Protein AF-A0A813GLJ1-F1 (afdb_monomer_lite)

Sequence (736 aa):
MPKAVEQLNGTKVGDGELIEECTVQCELFGADDLGNNRPVRRVIFLDELTMSKRPDLKPDNEDKEVFLSCLPIKDFTEGQIKVWLDGFGRVDEVCLLRDHYSGQLNGKGYVQFASHREAAVCIQAQASAADAEEGDVIAWWSESERAARSAYGLNLHSSLAGPNGRVVAPALEGSRVREVWMLSKSWVPKDAGTPALQGKQVHFVAQCTDQEYEELRGTMSVALQTFHERAAGGGKPEEGHGGSSSSTSRAGGGEPAKKTPAWGAPPKAGASSWSLGPSGPPPAAGGTAASPFGAPWGAVPSGDARPPWAMPGFGPGPPGPPPPWGWPRGPLPPNYNPNLPPPGLPPPPPPPPPANGHATAPASQAAALPSGAKRPRERDRERARRGQEDDVEKDREMAKQVTQDPAAQDLIVKGEQLVRSGKAASEKGNLQKAYEKFYQGLQVLLSVISKLGDGPAVSALKARIHSYMDETERLKRELDRIKAEAEAPAQGAQDAADEGDSSLDSRIKQGERLVLAGQKIERGGDLAKANDKYCDGLKILIEVMQSPELAGDDAYATKMRSKISGYLEQAEVLKEKLEKERSKNGVFAGDEDSQQADGGLSRRRRRREPSIHEAPTLRSPPRSPPPGPLAAPNLGLSRGPRGRGKGGERSRDSRSRGMDDRSGDYRRGRRDSWADGNGRRRVPSHERSRSRSGAWPQERERSDLPMGEVACRPKTSARAPVLRPKSAAKPIGSRS

Organism: Polarella glacialis (NCBI:txid89957)

Structure (mmCIF, N/CA/C/O backbone):
data_AF-A0A813GLJ1-F1
#
_entry.id   AF-A0A813GLJ1-F1
#
loop_
_atom_site.group_PDB
_atom_site.id
_atom_site.type_symbol
_atom_site.label_atom_id
_atom_site.label_alt_id
_atom_site.label_comp_id
_atom_site.label_asym_id
_atom_site.label_entity_id
_atom_site.label_seq_id
_atom_site.pdbx_PDB_ins_code
_atom_site.Cartn_x
_atom_site.Cartn_y
_atom_site.Cartn_z
_atom_site.occupancy
_atom_site.B_iso_or_equiv
_atom_site.auth_seq_id
_atom_site.auth_comp_id
_atom_site.auth_asym_id
_atom_site.auth_atom_id
_atom_site.pdbx_PDB_model_num
ATOM 1 N N . MET A 1 1 ? -28.268 -18.513 17.843 1.00 66.69 1 MET A N 1
ATOM 2 C CA . MET A 1 1 ? -27.036 -18.564 17.033 1.00 66.69 1 MET A CA 1
ATOM 3 C C . MET A 1 1 ? -25.888 -19.317 17.722 1.00 66.69 1 MET A C 1
ATOM 5 O O . MET A 1 1 ? -25.414 -20.256 17.100 1.00 66.69 1 MET A O 1
ATOM 9 N N . PRO A 1 2 ? -25.502 -19.061 18.994 1.00 72.50 2 PRO A N 1
ATOM 10 C CA . PRO A 1 2 ? -24.404 -19.799 19.652 1.00 72.50 2 PRO A CA 1
ATOM 11 C C . PRO A 1 2 ? -24.627 -21.317 19.699 1.00 72.50 2 PRO A C 1
ATOM 13 O O . PRO A 1 2 ? -23.741 -22.087 19.357 1.00 72.50 2 PRO A O 1
ATOM 16 N N . LYS A 1 3 ? -25.864 -21.738 19.999 1.00 85.44 3 LYS A N 1
ATOM 17 C CA . LYS A 1 3 ? -26.267 -23.153 19.991 1.00 85.44 3 LYS A CA 1
ATOM 18 C C . LYS A 1 3 ? -26.120 -23.831 18.625 1.00 85.44 3 LYS A C 1
ATOM 20 O O . LYS A 1 3 ? -25.886 -25.025 18.584 1.00 85.44 3 LYS A O 1
ATOM 25 N N . ALA A 1 4 ? -26.276 -23.091 17.525 1.00 84.44 4 ALA A N 1
ATOM 26 C CA . ALA A 1 4 ? -26.131 -23.659 16.185 1.00 84.44 4 ALA A CA 1
ATOM 27 C C . ALA A 1 4 ? -24.652 -23.896 15.854 1.00 84.44 4 ALA A C 1
ATOM 29 O O . ALA A 1 4 ? -24.311 -24.934 15.307 1.00 84.44 4 ALA A O 1
ATOM 30 N N . VAL A 1 5 ? -23.770 -22.975 16.257 1.00 86.25 5 VAL A N 1
ATOM 31 C CA . VAL A 1 5 ? -22.320 -23.168 16.134 1.00 86.25 5 VAL A CA 1
ATOM 32 C C . VAL A 1 5 ? -21.853 -24.326 17.000 1.00 86.25 5 VAL A C 1
ATOM 34 O O . VAL A 1 5 ? -21.127 -25.174 16.514 1.00 86.25 5 VAL A O 1
ATOM 37 N N . GLU A 1 6 ? -22.320 -24.424 18.240 1.00 87.81 6 GLU A N 1
ATOM 38 C CA . GLU A 1 6 ? -21.974 -25.539 19.129 1.00 87.81 6 GLU A CA 1
ATOM 39 C C . GLU A 1 6 ? -22.491 -26.894 18.610 1.00 87.81 6 GLU A C 1
ATOM 41 O O . GLU A 1 6 ? -21.843 -27.915 18.804 1.00 87.81 6 GLU A O 1
ATOM 46 N N . GLN A 1 7 ? -23.632 -26.905 17.911 1.00 92.00 7 GLN A N 1
ATOM 47 C CA . GLN A 1 7 ? -24.185 -28.114 17.294 1.00 92.00 7 GLN A CA 1
ATOM 48 C C . GLN A 1 7 ? -23.495 -28.516 15.991 1.00 92.00 7 GLN A C 1
ATOM 50 O O . GLN A 1 7 ? -23.481 -29.700 15.679 1.00 92.00 7 GLN A O 1
ATOM 55 N N . LEU A 1 8 ? -22.975 -27.562 15.217 1.00 91.62 8 LEU A N 1
ATOM 56 C CA . LEU A 1 8 ? -22.353 -27.829 13.917 1.00 91.62 8 LEU A CA 1
ATOM 57 C C . LEU A 1 8 ? -20.831 -27.979 14.018 1.00 91.62 8 LEU A C 1
ATOM 59 O O . LEU A 1 8 ? -20.236 -28.752 13.272 1.00 91.62 8 LEU A O 1
ATOM 63 N N . ASN A 1 9 ? -20.187 -27.282 14.951 1.00 89.94 9 ASN A N 1
ATOM 64 C CA . ASN A 1 9 ? -18.745 -27.348 15.135 1.00 89.94 9 ASN A CA 1
ATOM 65 C C . ASN A 1 9 ? -18.336 -28.741 15.639 1.00 89.94 9 ASN A C 1
ATOM 67 O O . ASN A 1 9 ? -18.820 -29.210 16.666 1.00 89.94 9 ASN A O 1
ATOM 71 N N . GLY A 1 10 ? -17.441 -29.406 14.916 1.00 87.19 10 GLY A N 1
ATOM 72 C CA . GLY A 1 10 ? -17.014 -30.772 15.206 1.00 87.19 10 GLY A CA 1
ATOM 73 C C . GLY A 1 10 ? -17.940 -31.862 14.658 1.00 87.19 10 GLY A C 1
ATOM 74 O O . GLY A 1 10 ? -17.658 -33.041 14.873 1.00 87.19 10 GLY A O 1
ATOM 75 N N . THR A 1 11 ? -19.022 -31.523 13.946 1.00 94.81 11 THR A N 1
ATOM 76 C CA . THR A 1 11 ? -19.847 -32.555 13.298 1.00 94.81 11 THR A CA 1
ATOM 77 C C . THR A 1 11 ? -19.157 -33.108 12.060 1.00 94.81 11 THR A C 1
ATOM 79 O O . THR A 1 11 ? -18.633 -32.361 11.234 1.00 94.81 11 THR A O 1
ATOM 82 N N . LYS A 1 12 ? -19.141 -34.438 11.939 1.00 92.19 12 LYS A N 1
ATOM 83 C CA . LYS A 1 12 ? -18.680 -35.116 10.730 1.00 92.19 12 LYS A CA 1
ATOM 84 C C . LYS A 1 12 ? -19.772 -35.064 9.668 1.00 92.19 12 LYS A C 1
ATOM 86 O O . LYS A 1 12 ? -20.918 -35.415 9.943 1.00 92.19 12 LYS A O 1
ATOM 91 N N . VAL A 1 13 ? -19.403 -34.643 8.470 1.00 91.19 13 VAL A N 1
ATOM 92 C CA . VAL A 1 13 ? -20.250 -34.633 7.280 1.00 91.19 13 VAL A CA 1
ATOM 93 C C . VAL A 1 13 ? -19.536 -35.390 6.165 1.00 91.19 13 VAL A C 1
ATOM 95 O O . VAL A 1 13 ? -18.337 -35.226 5.961 1.00 91.19 13 VAL A O 1
ATOM 98 N N . GLY A 1 14 ? -20.276 -36.248 5.476 1.00 86.94 14 GLY A N 1
ATOM 99 C CA . GLY A 1 14 ? -19.754 -37.199 4.496 1.00 86.94 14 GLY A CA 1
ATOM 100 C C . GLY A 1 14 ? -20.487 -38.527 4.650 1.00 86.94 14 GLY A C 1
ATOM 101 O O . GLY A 1 14 ? -20.838 -38.911 5.764 1.00 86.94 14 GLY A O 1
ATOM 102 N N . ASP A 1 15 ? -20.781 -39.191 3.537 1.00 87.44 15 ASP A N 1
ATOM 103 C CA . ASP A 1 15 ? -21.431 -40.506 3.532 1.00 87.44 15 ASP A CA 1
ATOM 104 C C . ASP A 1 15 ? -20.421 -41.659 3.636 1.00 87.44 15 ASP A C 1
ATOM 106 O O . ASP A 1 15 ? -20.819 -42.809 3.805 1.00 87.44 15 ASP A O 1
ATOM 110 N N . GLY A 1 16 ? -19.119 -41.354 3.559 1.00 75.31 16 GLY A N 1
ATOM 111 C CA . GLY A 1 16 ? -18.035 -42.331 3.631 1.00 75.31 16 GLY A CA 1
ATOM 112 C C . GLY A 1 16 ? -17.899 -43.212 2.384 1.00 75.31 16 GLY A C 1
ATOM 113 O O . GLY A 1 16 ? -16.954 -43.995 2.316 1.00 75.31 16 GLY A O 1
ATOM 114 N N . GLU A 1 17 ? -18.794 -43.076 1.398 1.00 80.62 17 GLU A N 1
ATOM 115 C CA . GLU A 1 17 ? -18.813 -43.886 0.173 1.00 80.62 17 GLU A CA 1
ATOM 116 C C . GLU A 1 17 ? -18.500 -43.069 -1.089 1.00 80.62 17 GLU A C 1
ATOM 118 O O . GLU A 1 17 ? -17.803 -43.565 -1.975 1.00 80.62 17 GLU A O 1
ATOM 123 N N . LEU A 1 18 ? -18.969 -41.820 -1.180 1.00 73.44 18 LEU A N 1
ATOM 124 C CA . LEU A 1 18 ? -18.740 -40.928 -2.325 1.00 73.44 18 LEU A CA 1
ATOM 125 C C . LEU A 1 18 ? -18.013 -39.638 -1.946 1.00 73.44 18 LEU A C 1
ATOM 127 O O . LEU A 1 18 ? -17.344 -39.046 -2.795 1.00 73.44 18 LEU A O 1
ATOM 131 N N . ILE A 1 19 ? -18.137 -39.198 -0.694 1.00 72.44 19 ILE A N 1
ATOM 132 C CA . ILE A 1 19 ? -17.509 -37.975 -0.192 1.00 72.44 19 ILE A CA 1
ATOM 133 C C . ILE A 1 19 ? -16.760 -38.318 1.097 1.00 72.44 19 ILE A C 1
ATOM 135 O O . ILE A 1 19 ? -17.349 -38.853 2.038 1.00 72.44 19 ILE A O 1
ATOM 139 N N . GLU A 1 20 ? -15.458 -38.017 1.132 1.00 76.50 20 GLU A N 1
ATOM 140 C CA . GLU A 1 20 ? -14.610 -38.229 2.310 1.00 76.50 20 GLU A CA 1
ATOM 141 C C . GLU A 1 20 ? -15.220 -37.564 3.556 1.00 76.50 20 GLU A C 1
ATOM 143 O O . GLU A 1 20 ? -15.748 -36.450 3.487 1.00 76.50 20 GLU A O 1
ATOM 148 N N . GLU A 1 21 ? -15.151 -38.252 4.704 1.00 87.38 21 GLU A N 1
ATOM 149 C CA . GLU A 1 21 ? -15.623 -37.707 5.980 1.00 87.38 21 GLU A CA 1
ATOM 150 C C . GLU A 1 21 ? -14.840 -36.432 6.330 1.00 87.38 21 GLU A C 1
ATOM 152 O O . GLU A 1 21 ? -13.673 -36.480 6.722 1.00 87.38 21 GLU A O 1
ATOM 157 N N . CYS A 1 22 ? -15.506 -35.284 6.255 1.00 83.06 22 CYS A N 1
ATOM 158 C CA . CYS A 1 22 ? -14.976 -33.997 6.681 1.00 83.06 22 CYS A CA 1
ATOM 159 C C . CYS A 1 22 ? -15.551 -33.623 8.052 1.00 83.06 22 CYS A C 1
ATOM 161 O O . CYS A 1 22 ? -16.710 -33.896 8.347 1.00 83.06 22 CYS A O 1
ATOM 163 N N . THR A 1 23 ? -14.769 -32.957 8.903 1.00 85.94 23 THR A N 1
ATOM 164 C CA . THR A 1 23 ? -15.281 -32.383 10.160 1.00 85.94 23 THR A CA 1
ATOM 165 C C . THR A 1 23 ? -15.567 -30.901 9.945 1.00 85.94 23 THR A C 1
ATOM 167 O O . THR A 1 23 ? -14.672 -30.156 9.553 1.00 85.94 23 THR A O 1
ATOM 170 N N . VAL A 1 24 ? -16.804 -30.464 10.179 1.00 87.38 24 VAL A N 1
ATOM 171 C CA . VAL A 1 24 ? -17.194 -29.060 10.017 1.00 87.38 24 VAL A CA 1
ATOM 172 C C . VAL A 1 24 ? -16.634 -28.251 11.178 1.00 87.38 24 VAL A C 1
ATOM 174 O O . VAL A 1 24 ? -16.923 -28.549 12.335 1.00 87.38 24 VAL A O 1
ATOM 177 N N . GLN A 1 25 ? -15.863 -27.206 10.880 1.00 73.12 25 GLN A N 1
ATOM 178 C CA . GLN A 1 25 ? -15.471 -26.211 11.871 1.00 73.12 25 GLN A CA 1
ATOM 179 C C . GLN A 1 25 ? -16.353 -24.971 11.700 1.00 73.12 25 GLN A C 1
ATOM 181 O O . GLN A 1 25 ? -16.362 -24.348 10.639 1.00 73.12 25 GLN A O 1
ATOM 186 N N . CYS A 1 26 ? -17.138 -24.634 12.722 1.00 75.81 26 CYS A N 1
ATOM 187 C CA . CYS A 1 26 ? -17.995 -23.453 12.720 1.00 75.81 26 CYS A CA 1
ATOM 188 C C . CYS A 1 26 ? -17.490 -22.450 13.751 1.00 75.81 26 CYS A C 1
ATOM 190 O O . CYS A 1 26 ? -17.366 -22.768 14.932 1.00 75.81 26 CYS A O 1
ATOM 192 N N . GLU A 1 27 ? -17.276 -21.216 13.309 1.00 65.50 27 GLU A N 1
ATOM 193 C CA . GLU A 1 27 ? -17.010 -20.074 14.174 1.00 65.50 27 GLU A CA 1
ATOM 194 C C . GLU A 1 27 ? -18.092 -19.021 13.932 1.00 65.50 27 GLU A C 1
ATOM 196 O O . GLU A 1 27 ? -18.506 -18.772 12.799 1.00 65.50 27 GLU A O 1
ATOM 201 N N . LEU A 1 28 ? -18.609 -18.434 15.012 1.00 65.44 28 LEU A N 1
ATOM 202 C CA . LEU A 1 28 ? -19.648 -17.415 14.923 1.00 65.44 28 LEU A CA 1
ATOM 203 C C . LEU A 1 28 ? -19.013 -16.083 14.494 1.00 65.44 28 LEU A C 1
ATOM 205 O O . LEU A 1 28 ? -18.595 -15.300 15.342 1.00 65.44 28 LEU A O 1
ATOM 209 N N . PHE A 1 29 ? -18.944 -15.821 13.191 1.00 61.59 29 PHE A N 1
ATOM 210 C CA . PHE A 1 29 ? -18.574 -14.503 12.670 1.00 61.59 29 PHE A CA 1
ATOM 211 C C . PHE A 1 29 ? -19.809 -13.584 12.629 1.00 61.59 29 PHE A C 1
ATOM 213 O O . PHE A 1 29 ? -20.842 -13.949 12.071 1.00 61.59 29 PHE A O 1
ATOM 220 N N . GLY A 1 30 ? -19.719 -12.400 13.243 1.00 53.84 30 GLY A N 1
ATOM 221 C CA . GLY A 1 30 ? -20.646 -11.282 12.997 1.00 53.84 30 GLY A CA 1
ATOM 222 C C . GLY A 1 30 ? -22.024 -11.299 13.680 1.00 53.84 30 GLY A C 1
ATOM 223 O O . GLY A 1 30 ? -22.884 -10.495 13.335 1.00 53.84 30 GLY A O 1
ATOM 224 N N . ALA A 1 31 ? -22.297 -12.165 14.664 1.00 48.34 31 ALA A N 1
ATOM 225 C CA . ALA A 1 31 ? -23.605 -12.138 15.348 1.00 48.34 31 ALA A CA 1
ATOM 226 C C . ALA A 1 31 ? -23.733 -11.067 16.457 1.00 48.34 31 ALA A C 1
ATOM 228 O O . ALA A 1 31 ? -24.837 -10.855 16.957 1.00 48.34 31 ALA A O 1
ATOM 229 N N . ASP A 1 32 ? -22.639 -10.390 16.821 1.00 50.47 32 ASP A N 1
ATOM 230 C CA . ASP A 1 32 ? -22.630 -9.297 17.810 1.00 50.47 32 ASP A CA 1
ATOM 231 C C . ASP A 1 32 ? -22.608 -7.890 17.153 1.00 50.47 32 ASP A C 1
ATOM 233 O O . ASP A 1 32 ? -22.568 -6.880 17.859 1.00 50.47 32 ASP A O 1
ATOM 237 N N . ASP A 1 33 ? -22.711 -7.798 15.818 1.00 51.16 33 ASP A N 1
ATOM 238 C CA . ASP A 1 33 ? -22.567 -6.569 15.004 1.00 51.16 33 ASP A CA 1
ATOM 239 C C . ASP A 1 33 ? -23.746 -5.573 15.084 1.00 51.16 33 ASP A C 1
ATOM 241 O O . ASP A 1 33 ? -23.991 -4.785 14.173 1.00 51.16 33 ASP A O 1
ATOM 245 N N . LEU A 1 34 ? -24.482 -5.549 16.197 1.00 51.19 34 LEU A N 1
ATOM 246 C CA . LEU A 1 34 ? -25.404 -4.446 16.510 1.00 51.19 34 LEU A CA 1
ATOM 247 C C . LEU A 1 34 ? -24.913 -3.561 17.667 1.00 51.19 34 LEU A C 1
ATOM 249 O O . LEU A 1 34 ? -25.603 -2.621 18.058 1.00 51.19 34 LEU A O 1
ATOM 253 N N . GLY A 1 35 ? -23.707 -3.810 18.189 1.00 54.97 35 GLY A N 1
ATOM 254 C CA . GLY A 1 35 ? -23.048 -2.940 19.163 1.00 54.97 35 GLY A CA 1
ATOM 255 C C . GLY A 1 35 ? -21.561 -2.772 18.856 1.00 54.97 35 GLY A C 1
ATOM 256 O O . GLY A 1 35 ? -20.751 -3.531 19.376 1.00 54.97 35 GLY A O 1
ATOM 257 N N . ASN A 1 36 ? -21.226 -1.759 18.048 1.00 61.59 36 ASN A N 1
ATOM 258 C CA . ASN A 1 36 ? -19.920 -1.406 17.447 1.00 61.59 36 ASN A CA 1
ATOM 259 C C . ASN A 1 36 ? -18.707 -1.210 18.393 1.00 61.59 36 ASN A C 1
ATOM 261 O O . ASN A 1 36 ? -17.876 -0.341 18.142 1.00 61.59 36 ASN A O 1
ATOM 265 N N . ASN A 1 37 ? -18.580 -1.922 19.512 1.00 76.94 37 ASN A N 1
ATOM 266 C CA . ASN A 1 37 ? -17.482 -1.658 20.443 1.00 76.94 37 ASN A CA 1
ATOM 267 C C . ASN A 1 37 ? -17.005 -2.861 21.258 1.00 76.94 37 ASN A C 1
ATOM 269 O O . ASN A 1 37 ? -16.372 -2.682 22.300 1.00 76.94 37 ASN A O 1
ATOM 273 N N . ARG A 1 38 ? -17.312 -4.093 20.837 1.00 83.69 38 ARG A N 1
ATOM 274 C CA . ARG A 1 38 ? -16.716 -5.265 21.482 1.00 83.69 38 ARG A CA 1
ATOM 275 C C . ARG A 1 38 ? -15.288 -5.457 20.951 1.00 83.69 38 ARG A C 1
ATOM 277 O O . ARG A 1 38 ? -15.117 -5.513 19.737 1.00 83.69 38 ARG A O 1
ATOM 284 N N . PRO A 1 39 ? -14.270 -5.587 21.820 1.00 89.06 39 PRO A N 1
ATOM 285 C CA . PRO A 1 39 ? -12.922 -5.918 21.380 1.00 89.06 39 PRO A CA 1
ATOM 286 C C . PRO A 1 39 ? -12.897 -7.279 20.676 1.00 89.06 39 PRO A C 1
ATOM 288 O O . PRO A 1 39 ? -13.349 -8.279 21.240 1.00 89.06 39 PRO A O 1
ATOM 291 N N . VAL A 1 40 ? -12.361 -7.315 19.459 1.00 90.44 40 VAL A N 1
ATOM 292 C CA . VAL A 1 40 ? -12.168 -8.530 18.658 1.00 90.44 40 VAL A CA 1
ATOM 293 C C . VAL A 1 40 ? -10.677 -8.844 18.609 1.00 90.44 40 VAL A C 1
ATOM 295 O O . VAL A 1 40 ? -9.834 -7.951 18.681 1.00 90.44 40 VAL A O 1
ATOM 298 N N . ARG A 1 41 ? -10.325 -10.129 18.508 1.00 92.44 41 ARG A N 1
ATOM 299 C CA . ARG A 1 41 ? -8.933 -10.533 18.306 1.00 92.44 41 ARG A CA 1
ATOM 300 C C . ARG A 1 41 ? -8.487 -10.115 16.903 1.00 92.44 41 ARG A C 1
ATOM 302 O O . ARG A 1 41 ? -9.025 -10.607 15.918 1.00 92.44 41 ARG A O 1
ATOM 309 N N . ARG A 1 42 ? -7.493 -9.239 16.818 1.00 94.75 42 ARG A N 1
ATOM 310 C CA . ARG A 1 42 ? -6.891 -8.753 15.575 1.00 94.75 42 ARG A CA 1
ATOM 311 C C . ARG A 1 42 ? -5.446 -9.222 15.462 1.00 94.75 42 ARG A C 1
ATOM 313 O O . ARG A 1 42 ? -4.774 -9.432 16.476 1.00 94.75 42 ARG A O 1
ATOM 320 N N . VAL A 1 43 ? -4.992 -9.395 14.225 1.00 96.00 43 VAL A N 1
ATOM 321 C CA . VAL A 1 43 ? -3.628 -9.803 13.883 1.00 96.00 43 VAL A CA 1
ATOM 322 C C . VAL A 1 43 ? -3.055 -8.747 12.951 1.00 96.00 43 VAL A C 1
ATOM 324 O O . VAL A 1 43 ? -3.713 -8.386 11.984 1.00 96.00 43 VAL A O 1
ATOM 327 N N . ILE A 1 44 ? -1.863 -8.244 13.256 1.00 97.19 44 ILE A N 1
ATOM 328 C CA . ILE A 1 44 ? -1.153 -7.267 12.428 1.00 97.19 44 ILE A CA 1
ATOM 329 C C . ILE A 1 44 ? 0.196 -7.870 12.075 1.00 97.19 44 ILE A C 1
ATOM 331 O O . ILE A 1 44 ? 1.022 -8.084 12.965 1.00 97.19 44 ILE A O 1
ATOM 335 N N . PHE A 1 45 ? 0.435 -8.146 10.800 1.00 97.75 45 PHE A N 1
ATOM 336 C CA . PHE A 1 45 ? 1.748 -8.603 10.362 1.00 97.75 45 PHE A CA 1
ATOM 337 C C . PHE A 1 45 ? 2.719 -7.424 10.247 1.00 97.75 45 PHE A C 1
ATOM 339 O O . PHE A 1 45 ? 2.314 -6.305 9.927 1.00 97.75 45 PHE A O 1
ATOM 346 N N . LEU A 1 46 ? 4.005 -7.659 10.533 1.00 97.50 46 LEU A N 1
ATOM 347 C CA . LEU A 1 46 ? 5.013 -6.595 10.589 1.00 97.50 46 LEU A CA 1
ATOM 348 C C . LEU A 1 46 ? 5.082 -5.789 9.281 1.00 97.50 46 LEU A C 1
ATOM 350 O O . LEU A 1 46 ? 5.151 -4.563 9.311 1.00 97.50 46 LEU A O 1
ATOM 354 N N . ASP A 1 47 ? 5.003 -6.474 8.143 1.00 97.81 47 ASP A N 1
ATOM 355 C CA . ASP A 1 47 ? 5.100 -5.877 6.807 1.00 97.81 47 ASP A CA 1
ATOM 356 C C . ASP A 1 47 ? 3.844 -5.092 6.385 1.00 97.81 47 ASP A C 1
ATOM 358 O O . ASP A 1 47 ? 3.873 -4.358 5.399 1.00 97.81 47 ASP A O 1
ATOM 362 N N . GLU A 1 48 ? 2.739 -5.188 7.133 1.00 97.00 48 GLU A N 1
ATOM 363 C CA . GLU A 1 48 ? 1.539 -4.372 6.896 1.00 97.00 48 GLU A CA 1
ATOM 364 C C . GLU A 1 48 ? 1.624 -2.973 7.526 1.00 97.00 48 GLU A C 1
ATOM 366 O O . GLU A 1 48 ? 0.732 -2.135 7.323 1.00 97.00 48 GLU A O 1
ATOM 371 N N . LEU A 1 49 ? 2.667 -2.721 8.319 1.00 96.62 49 LEU A N 1
ATOM 372 C CA . LEU A 1 49 ? 2.903 -1.457 9.004 1.00 96.62 49 LEU A CA 1
ATOM 373 C C . LEU A 1 49 ? 3.679 -0.479 8.116 1.00 96.62 49 LEU A C 1
ATOM 375 O O . LEU A 1 49 ? 4.600 -0.846 7.388 1.00 96.62 49 LEU A O 1
ATOM 379 N N . THR A 1 50 ? 3.331 0.805 8.200 1.00 94.06 50 THR A N 1
ATOM 380 C CA . THR A 1 50 ? 3.969 1.842 7.382 1.00 94.06 50 THR A CA 1
ATOM 381 C C . THR A 1 50 ? 5.321 2.236 7.978 1.00 94.06 50 THR A C 1
ATOM 383 O O . THR A 1 50 ? 5.402 2.879 9.027 1.00 94.06 50 THR A O 1
ATOM 386 N N . MET A 1 51 ? 6.405 1.907 7.276 1.00 88.88 51 MET A N 1
ATOM 387 C CA . MET A 1 51 ? 7.781 2.093 7.751 1.00 88.88 51 MET A CA 1
ATOM 388 C C . MET A 1 51 ? 8.546 3.130 6.912 1.00 88.88 51 MET A C 1
ATOM 390 O O . MET A 1 51 ? 9.490 2.801 6.202 1.00 88.88 51 MET A O 1
ATOM 394 N N . SER A 1 52 ? 8.177 4.412 7.007 1.00 91.31 52 SER A N 1
ATOM 395 C CA . SER A 1 52 ? 8.796 5.500 6.216 1.00 91.31 52 SER A CA 1
ATOM 396 C C . SER A 1 52 ? 10.280 5.761 6.526 1.00 91.31 52 SER A C 1
ATOM 398 O O . SER A 1 52 ? 10.975 6.387 5.731 1.00 91.31 52 SER A O 1
ATOM 400 N N . LYS A 1 53 ? 10.766 5.292 7.681 1.00 92.69 53 LYS A N 1
ATOM 401 C CA . LYS A 1 53 ? 12.165 5.399 8.135 1.00 92.69 53 LYS A CA 1
ATOM 402 C C . LYS A 1 53 ? 12.950 4.093 7.980 1.00 92.69 53 LYS A C 1
ATOM 404 O O . LYS A 1 53 ? 13.971 3.922 8.637 1.00 92.69 53 LYS A O 1
ATOM 409 N N . ARG A 1 54 ? 12.458 3.152 7.165 1.00 92.94 54 ARG A N 1
ATOM 410 C CA . ARG A 1 54 ? 13.146 1.882 6.891 1.00 92.94 54 ARG A CA 1
ATOM 411 C C . ARG A 1 54 ? 14.559 2.171 6.354 1.00 92.94 54 ARG A C 1
ATOM 413 O O . ARG A 1 54 ? 14.674 2.913 5.378 1.00 92.94 54 ARG A O 1
ATOM 420 N N . PRO A 1 55 ? 15.625 1.629 6.968 1.00 93.38 55 PRO A N 1
ATOM 421 C CA . PRO A 1 55 ? 16.971 1.778 6.443 1.00 93.38 55 PRO A CA 1
ATOM 422 C C . PRO A 1 55 ? 17.073 1.037 5.110 1.00 93.38 55 PRO A C 1
ATOM 424 O O . PRO A 1 55 ? 16.568 -0.080 4.982 1.00 93.38 55 PRO A O 1
ATOM 427 N N . ASP A 1 56 ? 17.739 1.641 4.129 1.00 92.12 56 ASP A N 1
ATOM 428 C CA . ASP A 1 56 ? 17.994 1.000 2.839 1.00 92.12 56 ASP A CA 1
ATOM 429 C C . ASP A 1 56 ? 19.131 -0.024 2.985 1.00 92.12 56 ASP A C 1
ATOM 431 O O . ASP A 1 56 ? 20.304 0.248 2.721 1.00 92.12 56 ASP A O 1
ATOM 435 N N . LEU A 1 57 ? 18.791 -1.191 3.538 1.00 93.50 57 LEU A N 1
ATOM 436 C CA . LEU A 1 57 ? 19.715 -2.309 3.659 1.00 93.50 57 LEU A CA 1
ATOM 437 C C . LEU A 1 57 ? 19.722 -3.120 2.373 1.00 93.50 57 LEU A C 1
ATOM 439 O O . LEU A 1 57 ? 18.699 -3.682 1.955 1.00 93.50 57 LEU A O 1
ATOM 443 N N . LYS A 1 58 ? 20.925 -3.255 1.810 1.00 95.25 58 LYS A N 1
ATOM 444 C CA . LYS A 1 58 ? 21.178 -4.184 0.718 1.00 95.25 58 LYS A CA 1
ATOM 445 C C . LYS A 1 58 ? 20.766 -5.599 1.159 1.00 95.25 58 LYS A C 1
ATOM 447 O O . LYS A 1 58 ? 21.193 -6.025 2.231 1.00 95.25 58 LYS A O 1
ATOM 452 N N . PRO A 1 59 ? 19.977 -6.320 0.348 1.00 96.81 59 PRO A N 1
ATOM 453 C CA . PRO A 1 59 ? 19.599 -7.694 0.647 1.00 96.81 59 PRO A CA 1
ATOM 454 C C . PRO A 1 59 ? 20.803 -8.611 0.840 1.00 96.81 59 PRO A C 1
ATOM 456 O O . PRO A 1 59 ? 21.799 -8.489 0.118 1.00 96.81 59 PRO A O 1
ATOM 459 N N . ASP A 1 60 ? 20.691 -9.517 1.807 1.00 96.50 60 ASP A N 1
ATOM 460 C CA . ASP A 1 60 ? 21.704 -10.528 2.109 1.00 96.50 60 ASP A CA 1
ATOM 461 C C . ASP A 1 60 ? 21.358 -11.872 1.445 1.00 96.50 60 ASP A C 1
ATOM 463 O O . ASP A 1 60 ? 20.195 -12.157 1.179 1.00 96.50 60 ASP A O 1
ATOM 467 N N . ASN A 1 61 ? 22.349 -12.739 1.217 1.00 97.31 61 ASN A N 1
ATOM 468 C CA . ASN A 1 61 ? 22.173 -14.059 0.585 1.00 97.31 61 ASN A CA 1
ATOM 469 C C . ASN A 1 61 ? 21.295 -15.030 1.392 1.00 97.31 61 ASN A C 1
ATOM 471 O O . ASN A 1 61 ? 20.937 -16.109 0.911 1.00 97.31 61 ASN A O 1
ATOM 475 N N . GLU A 1 62 ? 20.994 -14.678 2.634 1.00 97.00 62 GLU A N 1
ATOM 476 C CA . GLU A 1 62 ? 20.085 -15.406 3.504 1.00 97.00 62 GLU A CA 1
ATOM 477 C C . GLU A 1 62 ? 18.649 -14.850 3.469 1.00 97.00 62 GLU A C 1
ATOM 479 O O . GLU A 1 62 ? 17.768 -15.481 4.045 1.00 97.00 62 GLU A O 1
ATOM 484 N N . ASP A 1 63 ? 18.394 -13.709 2.813 1.00 97.94 63 ASP A N 1
ATOM 485 C CA . ASP A 1 63 ? 17.041 -13.174 2.626 1.00 97.94 63 ASP A CA 1
ATOM 486 C C . ASP A 1 63 ? 16.327 -14.015 1.563 1.00 97.94 63 ASP A C 1
ATOM 488 O O . ASP A 1 63 ? 16.697 -13.994 0.387 1.00 97.94 63 ASP A O 1
ATOM 492 N N . LYS A 1 64 ? 15.329 -14.794 1.969 1.00 98.44 64 LYS A N 1
ATOM 493 C CA . LYS A 1 64 ? 14.609 -15.737 1.101 1.00 98.44 64 LYS A CA 1
ATOM 494 C C . LYS A 1 64 ? 13.104 -15.517 1.104 1.00 98.44 64 LYS A C 1
ATOM 496 O O . LYS A 1 64 ? 12.401 -16.131 0.301 1.00 98.44 64 LYS A O 1
ATOM 501 N N . GLU A 1 65 ? 12.613 -14.675 2.002 1.00 98.62 65 GLU A N 1
ATOM 502 C CA . GLU A 1 65 ? 11.207 -14.358 2.164 1.00 98.62 65 GLU A CA 1
ATOM 503 C C . GLU A 1 65 ? 10.861 -13.023 1.497 1.00 98.62 65 GLU A C 1
ATOM 505 O O . GLU A 1 65 ? 11.496 -11.983 1.709 1.00 98.62 65 GLU A O 1
ATOM 510 N N . VAL A 1 66 ? 9.808 -13.058 0.689 1.00 98.50 66 VAL A N 1
ATOM 511 C CA . VAL A 1 66 ? 9.254 -11.909 -0.022 1.00 98.50 66 VAL A CA 1
ATOM 512 C C . VAL A 1 66 ? 7.845 -11.660 0.500 1.00 98.50 66 VAL A C 1
ATOM 514 O O . VAL A 1 66 ? 7.037 -12.584 0.608 1.00 98.50 66 VAL A O 1
ATOM 517 N N . PHE A 1 67 ? 7.548 -10.404 0.816 1.00 98.25 67 PHE A N 1
ATOM 518 C CA . PHE A 1 67 ? 6.194 -9.936 1.074 1.00 98.25 67 PHE A CA 1
ATOM 519 C C . PHE A 1 67 ? 5.569 -9.460 -0.237 1.00 98.25 67 PHE A C 1
ATOM 521 O O . PHE A 1 67 ? 6.175 -8.683 -0.977 1.00 98.25 67 PHE A O 1
ATOM 528 N N . LEU A 1 68 ? 4.361 -9.932 -0.519 1.00 98.19 68 LEU A N 1
ATOM 529 C CA . LEU A 1 68 ? 3.601 -9.643 -1.728 1.00 98.19 68 LEU A CA 1
ATOM 530 C C . LEU A 1 68 ? 2.324 -8.889 -1.361 1.00 98.19 68 LEU A C 1
ATOM 532 O O . LEU A 1 68 ? 1.632 -9.249 -0.406 1.00 98.19 68 LEU A O 1
ATOM 536 N N . SER A 1 69 ? 1.984 -7.878 -2.151 1.00 97.50 69 SER A N 1
ATOM 537 C CA . SER A 1 69 ? 0.716 -7.149 -2.081 1.00 97.50 69 SER A CA 1
ATOM 538 C C . SER A 1 69 ? 0.033 -7.116 -3.444 1.00 97.50 69 SER A C 1
ATOM 540 O O . SER A 1 69 ? 0.702 -7.232 -4.467 1.00 97.50 69 SER A O 1
ATOM 542 N N . CYS A 1 70 ? -1.288 -6.924 -3.448 1.00 96.50 70 CYS A N 1
ATOM 543 C CA . CYS A 1 70 ? -2.124 -6.903 -4.655 1.00 96.50 70 CYS A CA 1
ATOM 544 C C . CYS A 1 70 ? -2.172 -8.246 -5.407 1.00 96.50 70 CYS A C 1
ATOM 546 O O . CYS A 1 70 ? -2.305 -8.281 -6.623 1.00 96.50 70 CYS A O 1
ATOM 548 N N . LEU A 1 71 ? -2.102 -9.372 -4.690 1.00 97.50 71 LEU A N 1
ATOM 549 C CA . LEU A 1 71 ? -2.288 -10.700 -5.275 1.00 97.50 71 LEU A CA 1
ATOM 550 C C . LEU A 1 71 ? -3.700 -10.845 -5.881 1.00 97.50 71 LEU A C 1
ATOM 552 O O . LEU A 1 71 ? -4.675 -10.447 -5.231 1.00 97.50 71 LEU A O 1
ATOM 556 N N . PRO A 1 72 ? -3.846 -11.479 -7.063 1.00 95.75 72 PRO A N 1
ATOM 557 C CA . PRO A 1 72 ? -5.114 -11.598 -7.787 1.00 95.75 72 PRO A CA 1
ATOM 558 C C . PRO A 1 72 ? -6.022 -12.694 -7.199 1.00 95.75 72 PRO A C 1
ATOM 560 O O . PRO A 1 72 ? -6.451 -13.631 -7.866 1.00 95.75 72 PRO A O 1
ATOM 563 N N . ILE A 1 73 ? -6.346 -12.576 -5.914 1.00 96.38 73 ILE A N 1
ATOM 564 C CA . ILE A 1 73 ? -7.124 -13.559 -5.140 1.00 96.38 73 ILE A CA 1
ATOM 565 C C . ILE A 1 73 ? -8.583 -13.713 -5.598 1.00 96.38 73 ILE A C 1
ATOM 567 O O . ILE A 1 73 ? -9.275 -14.617 -5.136 1.00 96.38 73 ILE A O 1
ATOM 571 N N . LYS A 1 74 ? -9.075 -12.817 -6.463 1.00 94.19 74 LYS A N 1
ATOM 572 C CA . LYS A 1 74 ? -10.419 -12.909 -7.052 1.00 94.19 74 LYS A CA 1
ATOM 573 C C . LYS A 1 74 ? -10.466 -13.930 -8.186 1.00 94.19 74 LYS A C 1
ATOM 575 O O . LYS A 1 74 ? -11.468 -14.622 -8.330 1.00 94.19 74 LYS A O 1
ATOM 580 N N . ASP A 1 75 ? -9.376 -14.024 -8.941 1.00 95.12 75 ASP A N 1
ATOM 581 C CA . ASP A 1 75 ? -9.290 -14.831 -10.158 1.00 95.12 75 ASP A CA 1
ATOM 582 C C . ASP A 1 75 ? -8.493 -16.125 -9.936 1.00 95.12 75 ASP A C 1
ATOM 584 O O . ASP A 1 75 ? -8.633 -17.082 -10.698 1.00 95.12 75 ASP A O 1
ATOM 588 N N . PHE A 1 76 ? -7.682 -16.178 -8.872 1.00 95.81 76 PHE A N 1
ATOM 589 C CA . PHE A 1 76 ? -6.804 -17.302 -8.571 1.00 95.81 76 PHE A CA 1
ATOM 590 C C . PHE A 1 76 ? -7.033 -17.867 -7.167 1.00 95.81 76 PHE A C 1
ATOM 592 O O . PHE A 1 76 ? -7.055 -17.157 -6.162 1.00 95.81 76 PHE A O 1
ATOM 599 N N . THR A 1 77 ? -7.133 -19.192 -7.103 1.00 95.81 77 THR A N 1
ATOM 600 C CA . THR A 1 77 ? -7.084 -19.967 -5.859 1.00 95.81 77 THR A CA 1
ATOM 601 C C . THR A 1 77 ? -5.673 -19.965 -5.266 1.00 95.81 77 THR A C 1
ATOM 603 O O . THR A 1 77 ? -4.686 -19.773 -5.974 1.00 95.81 77 THR A O 1
ATOM 606 N N . GLU A 1 78 ? -5.552 -20.261 -3.971 1.00 94.50 78 GLU A N 1
ATOM 607 C CA . GLU A 1 78 ? -4.257 -20.363 -3.279 1.00 94.50 78 GLU A CA 1
ATOM 608 C C . GLU A 1 78 ? -3.282 -21.328 -3.977 1.00 94.50 78 GLU A C 1
ATOM 610 O O . GLU A 1 78 ? -2.104 -21.013 -4.146 1.00 94.50 78 GLU A O 1
ATOM 615 N N . GLY A 1 79 ? -3.782 -22.468 -4.468 1.00 96.44 79 GLY A N 1
ATOM 616 C CA . GLY A 1 79 ? -2.978 -23.421 -5.234 1.00 96.44 79 GLY A CA 1
ATOM 617 C C . GLY A 1 79 ? -2.466 -22.843 -6.555 1.00 96.44 79 GLY A C 1
ATOM 618 O O . GLY A 1 79 ? -1.311 -23.064 -6.910 1.00 96.44 79 GLY A O 1
ATOM 619 N N . GLN A 1 80 ? -3.284 -22.059 -7.263 1.00 97.50 80 GLN A N 1
ATOM 620 C CA . GLN A 1 80 ? -2.854 -21.411 -8.504 1.00 97.50 80 GLN A CA 1
ATOM 621 C C . GLN A 1 80 ? -1.864 -20.271 -8.246 1.00 97.50 80 GLN A C 1
ATOM 623 O O . GLN A 1 80 ? -0.908 -20.136 -9.003 1.00 97.50 80 GLN A O 1
ATOM 628 N N . ILE A 1 81 ? -2.043 -19.500 -7.166 1.00 97.69 81 ILE A N 1
ATOM 629 C CA . ILE A 1 81 ? -1.069 -18.482 -6.743 1.00 97.69 81 ILE A CA 1
ATOM 630 C C . ILE A 1 81 ? 0.276 -19.149 -6.443 1.00 97.69 81 ILE A C 1
ATOM 632 O O . ILE A 1 81 ? 1.310 -18.663 -6.886 1.00 97.69 81 ILE A O 1
ATOM 636 N N . LYS A 1 82 ? 0.276 -20.300 -5.760 1.00 97.69 82 LYS A N 1
ATOM 637 C CA . LYS A 1 82 ? 1.502 -21.064 -5.507 1.00 97.69 82 LYS A CA 1
ATOM 638 C C . LYS A 1 82 ? 2.178 -21.533 -6.800 1.00 97.69 82 LYS A C 1
ATOM 640 O O . LYS A 1 82 ? 3.375 -21.332 -6.946 1.00 97.69 82 LYS A O 1
ATOM 645 N N . VAL A 1 83 ? 1.426 -22.107 -7.744 1.00 97.69 83 VAL A N 1
ATOM 646 C CA . VAL A 1 83 ? 1.971 -22.544 -9.047 1.00 97.69 83 VAL A CA 1
ATOM 647 C C . VAL A 1 83 ? 2.520 -21.364 -9.852 1.00 97.69 83 VAL A C 1
ATOM 649 O O . VAL A 1 83 ? 3.550 -21.491 -10.507 1.00 97.69 83 VAL A O 1
ATOM 652 N N . TRP A 1 84 ? 1.857 -20.208 -9.792 1.00 97.44 84 TRP A N 1
ATOM 653 C CA . TRP A 1 84 ? 2.365 -18.976 -10.392 1.00 97.44 84 TRP A CA 1
ATOM 654 C C . TRP A 1 84 ? 3.688 -18.539 -9.742 1.00 97.44 84 TRP A C 1
ATOM 656 O O . TRP A 1 84 ? 4.644 -18.242 -10.458 1.00 97.44 84 TRP A O 1
ATOM 666 N N . LEU A 1 85 ? 3.783 -18.585 -8.407 1.00 98.00 85 LEU A N 1
ATOM 667 C CA . LEU A 1 85 ? 5.009 -18.263 -7.666 1.00 98.00 85 LEU A CA 1
ATOM 668 C C . LEU A 1 85 ? 6.157 -19.247 -7.941 1.00 98.00 85 LEU A C 1
ATOM 670 O O . LEU A 1 85 ? 7.309 -18.820 -8.029 1.00 98.00 85 LEU A O 1
ATOM 674 N N . ASP A 1 86 ? 5.852 -20.529 -8.161 1.00 97.69 86 ASP A N 1
ATOM 675 C CA . ASP A 1 86 ? 6.831 -21.546 -8.577 1.00 97.69 86 ASP A CA 1
ATOM 676 C C . ASP A 1 86 ? 7.492 -21.210 -9.932 1.00 97.69 86 ASP A C 1
ATOM 678 O O . ASP A 1 86 ? 8.580 -21.701 -10.238 1.00 97.69 86 ASP A O 1
ATOM 682 N N . GLY A 1 87 ? 6.880 -20.329 -10.737 1.00 97.62 87 GLY A N 1
ATOM 683 C CA . GLY A 1 87 ? 7.461 -19.809 -11.976 1.00 97.62 87 GLY A CA 1
ATOM 684 C C . GLY A 1 87 ? 8.703 -18.930 -11.772 1.00 97.62 87 GLY A C 1
ATOM 685 O O . GLY A 1 87 ? 9.528 -18.835 -12.681 1.00 97.62 87 GLY A O 1
ATOM 686 N N . PHE A 1 88 ? 8.875 -18.319 -10.592 1.00 97.94 88 PHE A N 1
ATOM 687 C CA . PHE A 1 88 ? 10.058 -17.506 -10.264 1.00 97.94 88 PHE A CA 1
ATOM 688 C C . PHE A 1 88 ? 11.200 -18.331 -9.654 1.00 97.94 88 PHE A C 1
ATOM 690 O O . PHE A 1 88 ? 12.364 -17.928 -9.715 1.00 97.94 88 PHE A O 1
ATOM 697 N N . GLY A 1 89 ? 10.880 -19.488 -9.076 1.00 98.19 89 GLY A N 1
ATOM 698 C CA . GLY A 1 89 ? 11.827 -20.385 -8.425 1.00 98.19 89 GLY A CA 1
ATOM 699 C C . GLY A 1 89 ? 11.130 -21.346 -7.472 1.00 98.19 89 GLY A C 1
ATOM 700 O O . GLY A 1 89 ? 9.923 -21.265 -7.271 1.00 98.19 89 GLY A O 1
ATOM 701 N N . ARG A 1 90 ? 11.883 -22.263 -6.861 1.00 98.12 90 ARG A N 1
ATOM 702 C CA . ARG A 1 90 ? 11.306 -23.263 -5.957 1.00 98.12 90 ARG A CA 1
ATOM 703 C C . ARG A 1 90 ? 10.752 -22.596 -4.695 1.00 98.12 90 ARG A C 1
ATOM 705 O O . ARG A 1 90 ? 11.521 -22.065 -3.891 1.00 98.12 90 ARG A O 1
ATOM 712 N N . VAL A 1 91 ? 9.439 -22.684 -4.493 1.00 98.38 91 VAL A N 1
ATOM 713 C CA . VAL A 1 91 ? 8.778 -22.172 -3.291 1.00 98.38 91 VAL A CA 1
ATOM 714 C C . VAL A 1 91 ? 8.806 -23.219 -2.177 1.00 98.38 91 VAL A C 1
ATOM 716 O O . VAL A 1 91 ? 8.289 -24.329 -2.328 1.00 98.38 91 VAL A O 1
ATOM 719 N N . ASP A 1 92 ? 9.386 -22.858 -1.033 1.00 97.94 92 ASP A N 1
ATOM 720 C CA . ASP A 1 92 ? 9.377 -23.688 0.173 1.00 97.94 92 ASP A CA 1
ATOM 721 C C . ASP A 1 92 ? 8.068 -23.501 0.953 1.00 97.94 92 ASP A C 1
ATOM 723 O O . ASP A 1 92 ? 7.491 -24.470 1.455 1.00 97.94 92 ASP A O 1
ATOM 727 N N . GLU A 1 93 ? 7.570 -22.264 1.033 1.00 97.19 93 GLU A N 1
ATOM 728 C CA . GLU A 1 93 ? 6.375 -21.931 1.806 1.00 97.19 93 GLU A CA 1
ATOM 729 C C . GLU A 1 93 ? 5.617 -20.723 1.247 1.00 97.19 93 GLU A C 1
ATOM 731 O O . GLU A 1 93 ? 6.218 -19.755 0.787 1.00 97.19 93 GLU A O 1
ATOM 736 N N . VAL A 1 94 ? 4.284 -20.775 1.334 1.00 97.62 94 VAL A N 1
ATOM 737 C CA . VAL A 1 94 ? 3.377 -19.659 1.033 1.00 97.62 94 VAL A CA 1
ATOM 738 C C . VAL A 1 94 ? 2.464 -19.451 2.237 1.00 97.62 94 VAL A C 1
ATOM 740 O O . VAL A 1 94 ? 1.906 -20.413 2.760 1.00 97.62 94 VAL A O 1
ATOM 743 N N . CYS A 1 95 ? 2.303 -18.203 2.669 1.00 97.50 95 CYS A N 1
ATOM 744 C CA . CYS A 1 95 ? 1.359 -17.807 3.709 1.00 97.50 95 CYS A CA 1
ATOM 745 C C . CYS A 1 95 ? 0.518 -16.634 3.201 1.00 97.50 95 CYS A C 1
ATOM 747 O O . CYS A 1 95 ? 0.989 -15.498 3.159 1.00 97.50 95 CYS A O 1
ATOM 749 N N . LEU A 1 96 ? -0.720 -16.906 2.783 1.00 97.69 96 LEU A N 1
ATOM 750 C CA . LEU A 1 96 ? -1.645 -15.864 2.338 1.00 97.69 96 LEU A CA 1
ATOM 751 C C . LEU A 1 96 ? -2.370 -15.249 3.536 1.00 97.69 96 LEU A C 1
ATOM 753 O O . LEU A 1 96 ? -2.903 -15.959 4.392 1.00 97.69 96 LEU A O 1
ATOM 757 N N . LEU A 1 97 ? -2.393 -13.920 3.591 1.00 97.25 97 LEU A N 1
ATOM 758 C CA . LEU A 1 97 ? -2.970 -13.187 4.707 1.00 97.25 97 LEU A CA 1
ATOM 759 C C . LEU A 1 97 ? -4.484 -13.063 4.557 1.00 97.25 97 LEU A C 1
ATOM 761 O O . LEU A 1 97 ? -5.023 -12.905 3.458 1.00 97.25 97 LEU A O 1
ATOM 765 N N . ARG A 1 98 ? -5.171 -13.134 5.696 1.00 95.75 98 ARG A N 1
ATOM 766 C CA . ARG A 1 98 ? -6.623 -13.000 5.791 1.00 95.75 98 ARG A CA 1
ATOM 767 C C . ARG A 1 98 ? -6.980 -11.690 6.464 1.00 95.75 98 ARG A C 1
ATOM 769 O O . ARG A 1 98 ? -6.354 -11.298 7.443 1.00 95.75 98 ARG A O 1
ATOM 776 N N . ASP A 1 99 ? -7.994 -11.033 5.929 1.00 93.00 99 ASP A N 1
ATOM 777 C CA . ASP A 1 99 ? -8.597 -9.863 6.536 1.00 93.00 99 ASP A CA 1
ATOM 778 C C . ASP A 1 99 ? -9.243 -10.243 7.874 1.00 93.00 99 ASP A C 1
ATOM 780 O O . ASP A 1 99 ? -9.984 -11.221 7.986 1.00 93.00 99 ASP A O 1
ATOM 784 N N . HIS A 1 100 ? -8.951 -9.459 8.907 1.00 85.88 100 HIS A N 1
ATOM 785 C CA . HIS A 1 100 ? -9.383 -9.715 10.278 1.00 85.88 100 HIS A CA 1
ATOM 786 C C . HIS A 1 100 ? -10.882 -9.509 10.489 1.00 85.88 100 HIS A C 1
ATOM 788 O O . HIS A 1 100 ? -11.393 -9.948 11.520 1.00 85.88 100 HIS A O 1
ATOM 794 N N . TYR A 1 101 ? -11.584 -8.830 9.577 1.00 83.88 101 TYR A N 1
ATOM 795 C CA . TYR A 1 101 ? -13.042 -8.681 9.629 1.00 83.88 101 TYR A CA 1
ATOM 796 C C . TYR A 1 101 ? -13.766 -9.833 8.946 1.00 83.88 101 TYR A C 1
ATOM 798 O O . TYR A 1 101 ? -14.680 -10.416 9.521 1.00 83.88 101 TYR A O 1
ATOM 806 N N . SER A 1 102 ? -13.372 -10.142 7.715 1.00 88.19 102 SER A N 1
ATOM 807 C CA . SER A 1 102 ? -14.092 -11.086 6.858 1.00 88.19 102 SER A CA 1
ATOM 808 C C . SER A 1 102 ? -13.555 -12.517 6.920 1.00 88.19 102 SER A C 1
ATOM 810 O O . SER A 1 102 ? -14.236 -13.440 6.475 1.00 88.19 102 SER A O 1
ATOM 812 N N . GLY A 1 103 ? -12.322 -12.716 7.399 1.00 88.56 103 GLY A N 1
ATOM 813 C CA . GLY A 1 103 ? -11.598 -13.988 7.297 1.00 88.56 103 GLY A CA 1
ATOM 814 C C . GLY A 1 103 ? -11.221 -14.377 5.858 1.00 88.56 103 GLY A C 1
ATOM 815 O O . GLY A 1 103 ? -10.627 -15.440 5.632 1.00 88.56 103 GLY A O 1
ATOM 816 N N . GLN A 1 104 ? -11.556 -13.540 4.872 1.00 93.12 104 GLN A N 1
ATOM 817 C CA . GLN A 1 104 ? -11.219 -13.748 3.467 1.00 93.12 104 GLN A CA 1
ATOM 818 C C . GLN A 1 104 ? -9.772 -13.349 3.201 1.00 93.12 104 GLN A C 1
ATOM 820 O O . GLN A 1 104 ? -9.183 -12.586 3.960 1.00 93.12 104 GLN A O 1
ATOM 825 N N . LEU A 1 105 ? -9.186 -13.865 2.122 1.00 96.00 105 LEU A N 1
ATOM 826 C CA . LEU A 1 105 ? -7.849 -13.446 1.705 1.00 96.00 105 LEU A CA 1
ATOM 827 C C . LEU A 1 105 ? -7.850 -11.935 1.423 1.00 96.00 105 LEU A C 1
ATOM 829 O O . LEU A 1 105 ? -8.795 -11.422 0.831 1.00 96.00 105 LEU A O 1
ATOM 833 N N . ASN A 1 106 ? -6.803 -11.222 1.838 1.00 96.31 106 ASN A N 1
ATOM 834 C CA . ASN A 1 106 ? -6.720 -9.760 1.696 1.00 96.31 106 ASN A CA 1
ATOM 835 C C . ASN A 1 106 ? -5.848 -9.304 0.508 1.00 96.31 106 ASN A C 1
ATOM 837 O O . ASN A 1 106 ? -5.521 -8.123 0.394 1.00 96.31 106 ASN A O 1
ATOM 841 N N . GLY A 1 107 ? -5.434 -10.237 -0.354 1.00 97.31 107 GLY A N 1
ATOM 842 C CA . GLY A 1 107 ? -4.548 -9.964 -1.488 1.00 97.31 107 GLY A CA 1
ATOM 843 C C . GLY A 1 107 ? -3.093 -9.722 -1.083 1.00 97.31 107 GLY A C 1
ATOM 844 O O . GLY A 1 107 ? -2.313 -9.226 -1.891 1.00 97.31 107 GLY A O 1
ATOM 845 N N . LYS A 1 108 ? -2.707 -10.043 0.153 1.00 98.12 108 LYS A N 1
ATOM 846 C CA . LYS A 1 108 ? -1.323 -9.973 0.625 1.00 98.12 108 LYS A CA 1
ATOM 847 C C . LYS A 1 108 ? -0.847 -11.345 1.072 1.00 98.12 108 LYS A C 1
ATOM 849 O O . LYS A 1 108 ? -1.648 -12.215 1.419 1.00 98.12 108 LYS A O 1
ATOM 854 N N . GLY A 1 109 ? 0.460 -11.544 1.080 1.00 98.00 109 GLY A N 1
ATOM 855 C CA . GLY A 1 109 ? 1.028 -12.816 1.492 1.00 98.00 109 GLY A CA 1
ATOM 856 C C . GLY A 1 109 ? 2.535 -12.790 1.616 1.00 98.00 109 GLY A C 1
ATOM 857 O O . GLY A 1 109 ? 3.204 -11.859 1.176 1.00 98.00 109 GLY A O 1
ATOM 858 N N . TYR A 1 110 ? 3.052 -13.854 2.204 1.00 98.56 110 TYR A N 1
ATOM 859 C CA . TYR A 1 110 ? 4.468 -14.152 2.285 1.00 98.56 110 TYR A CA 1
ATOM 860 C C . TYR A 1 110 ? 4.783 -15.352 1.413 1.00 98.56 110 TYR A C 1
ATOM 862 O O . TYR A 1 110 ? 4.028 -16.328 1.389 1.00 98.56 110 TYR A O 1
ATOM 870 N N . VAL A 1 111 ? 5.920 -15.294 0.735 1.00 98.44 111 VAL A N 1
ATOM 871 C CA . VAL A 1 111 ? 6.491 -16.433 0.027 1.00 98.44 111 VAL A CA 1
ATOM 872 C C . VAL A 1 111 ? 7.941 -16.605 0.453 1.00 98.44 111 VAL A C 1
ATOM 874 O O . VAL A 1 111 ? 8.728 -15.664 0.388 1.00 98.44 111 VAL A O 1
ATOM 877 N N . GLN A 1 112 ? 8.294 -17.805 0.901 1.00 98.31 112 GLN A N 1
ATOM 878 C CA . GLN A 1 112 ? 9.673 -18.187 1.174 1.00 98.31 112 GLN A CA 1
ATOM 879 C C . GLN A 1 112 ? 10.171 -19.075 0.037 1.00 98.31 112 GLN A C 1
ATOM 881 O O . GLN A 1 112 ? 9.623 -20.151 -0.212 1.00 98.31 112 GLN A O 1
ATOM 886 N N . PHE A 1 113 ? 11.215 -18.622 -0.648 1.00 98.62 113 PHE A N 1
ATOM 887 C CA . PHE A 1 113 ? 11.882 -19.378 -1.704 1.00 98.62 113 PHE A CA 1
ATOM 888 C C . PHE A 1 113 ? 13.024 -20.232 -1.140 1.00 98.62 113 PHE A C 1
ATOM 890 O O . PHE A 1 113 ? 13.593 -19.931 -0.089 1.00 98.62 113 PHE A O 1
ATOM 897 N N . ALA A 1 114 ? 13.416 -21.276 -1.869 1.00 98.19 114 ALA A N 1
ATOM 898 C CA . ALA A 1 114 ? 14.527 -22.141 -1.473 1.00 98.19 114 ALA A CA 1
ATOM 899 C C . ALA A 1 114 ? 15.869 -21.383 -1.410 1.00 98.19 114 ALA A C 1
ATOM 901 O O . ALA A 1 114 ? 16.743 -21.681 -0.577 1.00 98.19 114 ALA A O 1
ATOM 902 N N . SER A 1 115 ? 16.044 -20.370 -2.265 1.00 98.38 115 SER A N 1
ATOM 903 C CA . SER A 1 115 ? 17.251 -19.547 -2.336 1.00 98.38 115 SER A CA 1
ATOM 904 C C . SER A 1 115 ? 16.973 -18.047 -2.484 1.00 98.38 115 SER A C 1
ATOM 906 O O . SER A 1 115 ? 15.977 -17.625 -3.065 1.00 98.38 115 SER A O 1
ATOM 908 N N . HIS A 1 116 ? 17.925 -17.229 -2.021 1.00 98.25 116 HIS A N 1
ATOM 909 C CA . HIS A 1 116 ? 17.879 -15.769 -2.159 1.00 98.25 116 HIS A CA 1
ATOM 910 C C . HIS A 1 116 ? 17.786 -15.317 -3.617 1.00 98.25 116 HIS A C 1
ATOM 912 O O . HIS A 1 116 ? 17.091 -14.360 -3.944 1.00 98.25 116 HIS A O 1
ATOM 918 N N . ARG A 1 117 ? 18.472 -16.028 -4.518 1.00 98.19 117 ARG A N 1
ATOM 919 C CA . ARG A 1 117 ? 18.467 -15.712 -5.946 1.00 98.19 117 ARG A CA 1
ATOM 920 C C . ARG A 1 117 ? 17.059 -15.795 -6.536 1.00 98.19 117 ARG A C 1
ATOM 922 O O . ARG A 1 117 ? 16.699 -14.932 -7.322 1.00 98.19 117 ARG A O 1
ATOM 929 N N . GLU A 1 118 ? 16.288 -16.812 -6.165 1.00 98.50 118 GLU A N 1
ATOM 930 C CA . GLU A 1 118 ? 14.908 -16.995 -6.632 1.00 98.50 118 GLU A CA 1
ATOM 931 C C . GLU A 1 118 ? 13.985 -15.902 -6.075 1.00 98.50 118 GLU A C 1
ATOM 933 O O . GLU A 1 118 ? 13.243 -15.279 -6.832 1.00 98.50 118 GLU A O 1
ATOM 938 N N . ALA A 1 119 ? 14.120 -15.575 -4.786 1.00 98.50 119 ALA A N 1
ATOM 939 C CA . ALA A 1 119 ? 13.415 -14.448 -4.175 1.00 98.50 119 ALA A CA 1
ATOM 940 C C . ALA A 1 119 ? 13.739 -13.109 -4.869 1.00 98.50 119 ALA A C 1
ATOM 942 O O . ALA A 1 119 ? 12.845 -12.315 -5.163 1.00 98.50 119 ALA A O 1
ATOM 943 N N . ALA A 1 120 ? 15.011 -12.881 -5.205 1.00 98.06 120 ALA A N 1
ATOM 944 C CA . ALA A 1 120 ? 15.447 -11.688 -5.921 1.00 98.06 120 ALA A CA 1
ATOM 945 C C . ALA A 1 120 ? 14.871 -11.618 -7.345 1.00 98.06 120 ALA A C 1
ATOM 947 O O . ALA A 1 120 ? 14.498 -10.532 -7.785 1.00 98.06 120 ALA A O 1
ATOM 948 N N . VAL A 1 121 ? 14.760 -12.752 -8.050 1.00 98.19 121 VAL A N 1
ATOM 949 C CA . VAL A 1 121 ? 14.098 -12.828 -9.366 1.00 98.19 121 VAL A CA 1
ATOM 950 C C . VAL A 1 121 ? 12.621 -12.460 -9.246 1.00 98.19 121 VAL A C 1
ATOM 952 O O . VAL A 1 121 ? 12.139 -11.668 -10.052 1.00 98.19 121 VAL A O 1
ATOM 955 N N . CYS A 1 122 ? 11.922 -12.962 -8.222 1.00 98.06 122 CYS A N 1
ATOM 956 C CA . CYS A 1 122 ? 10.530 -12.594 -7.960 1.00 98.06 122 CYS A CA 1
ATOM 957 C C . CYS A 1 122 ? 10.376 -11.076 -7.787 1.00 98.06 122 CYS A C 1
ATOM 959 O O . CYS A 1 122 ? 9.519 -10.481 -8.430 1.00 98.06 122 CYS A O 1
ATOM 961 N N . ILE A 1 123 ? 11.223 -10.439 -6.969 1.00 97.75 123 ILE A N 1
ATOM 962 C CA . ILE A 1 123 ? 11.163 -8.988 -6.727 1.00 97.75 123 ILE A CA 1
ATOM 963 C C . ILE A 1 123 ? 11.493 -8.186 -7.991 1.00 97.75 123 ILE A C 1
ATOM 965 O O . ILE A 1 123 ? 10.808 -7.216 -8.286 1.00 97.75 123 ILE A O 1
ATOM 969 N N . GLN A 1 124 ? 12.514 -8.586 -8.754 1.00 96.75 124 GLN A N 1
ATOM 970 C CA . GLN A 1 124 ? 12.915 -7.890 -9.987 1.00 96.75 124 GLN A CA 1
ATOM 971 C C . GLN A 1 124 ? 11.873 -7.984 -11.105 1.00 96.75 124 GLN A C 1
ATOM 973 O O . GLN A 1 124 ? 11.834 -7.115 -11.970 1.00 96.75 124 GLN A O 1
ATOM 978 N N . ALA A 1 125 ? 11.073 -9.051 -11.114 1.00 96.44 125 ALA A N 1
ATOM 979 C CA . ALA A 1 125 ? 10.030 -9.255 -12.109 1.00 96.44 125 ALA A CA 1
ATOM 980 C C . ALA A 1 125 ? 8.749 -8.458 -11.818 1.00 96.44 125 ALA A C 1
ATOM 982 O O . ALA A 1 125 ? 7.933 -8.306 -12.724 1.00 96.44 125 ALA A O 1
ATOM 983 N N . GLN A 1 126 ? 8.555 -7.981 -10.584 1.00 94.88 126 GLN A N 1
ATOM 984 C CA . GLN A 1 126 ? 7.383 -7.186 -10.217 1.00 94.88 126 GLN A CA 1
ATOM 985 C C . GLN A 1 126 ? 7.631 -5.688 -10.406 1.00 94.88 126 GLN A C 1
ATOM 987 O O . GLN A 1 126 ? 8.769 -5.213 -10.367 1.00 94.88 126 GLN A O 1
ATOM 992 N N . ALA A 1 127 ? 6.543 -4.940 -10.586 1.00 85.81 127 ALA A N 1
ATOM 993 C CA . ALA A 1 127 ? 6.594 -3.488 -10.648 1.00 85.81 127 ALA A CA 1
ATOM 994 C C . ALA A 1 127 ? 7.136 -2.905 -9.333 1.00 85.81 127 ALA A C 1
ATOM 996 O O . ALA A 1 127 ? 6.940 -3.457 -8.246 1.00 85.81 127 ALA A O 1
ATOM 997 N N . SER A 1 128 ? 7.825 -1.768 -9.425 1.00 88.94 128 SER A N 1
ATOM 998 C CA . SER A 1 128 ? 8.219 -1.020 -8.232 1.00 88.94 128 SER A CA 1
ATOM 999 C C . SER A 1 128 ? 6.980 -0.390 -7.581 1.00 88.94 128 SER A C 1
ATOM 1001 O O . SER A 1 128 ? 5.990 -0.131 -8.261 1.00 88.94 128 SER A O 1
ATOM 1003 N N . ALA A 1 129 ? 7.040 -0.056 -6.283 1.00 85.44 129 ALA A N 1
ATOM 1004 C CA . ALA A 1 129 ? 5.954 0.679 -5.607 1.00 85.44 129 ALA A CA 1
ATOM 1005 C C . ALA A 1 129 ? 5.477 1.914 -6.376 1.00 85.44 129 ALA A C 1
ATOM 1007 O O . ALA A 1 129 ? 4.321 2.306 -6.264 1.00 85.44 129 ALA A O 1
ATOM 1008 N N . ALA A 1 130 ? 6.426 2.590 -7.027 1.00 88.75 130 ALA A N 1
ATOM 1009 C CA . ALA A 1 130 ? 6.219 3.885 -7.647 1.00 88.75 130 ALA A CA 1
ATOM 1010 C C . ALA A 1 130 ? 5.647 3.758 -9.062 1.00 88.75 130 ALA A C 1
ATOM 1012 O O . ALA A 1 130 ? 4.992 4.690 -9.519 1.00 88.75 130 ALA A O 1
ATOM 1013 N N . ASP A 1 131 ? 5.892 2.621 -9.718 1.00 90.75 131 ASP A N 1
ATOM 1014 C CA . ASP A 1 131 ? 5.521 2.379 -11.113 1.00 90.75 131 ASP A CA 1
ATOM 1015 C C . ASP A 1 131 ? 4.328 1.421 -11.255 1.00 90.75 131 ASP A C 1
ATOM 1017 O O . ASP A 1 131 ? 3.797 1.287 -12.351 1.00 90.75 131 ASP A O 1
ATOM 1021 N N . ALA A 1 132 ? 3.921 0.746 -10.174 1.00 91.19 132 ALA A N 1
ATOM 1022 C CA . ALA A 1 132 ? 2.813 -0.206 -10.179 1.00 91.19 132 ALA A CA 1
ATOM 1023 C C . ALA A 1 132 ? 1.468 0.481 -10.466 1.00 91.19 132 ALA A C 1
ATOM 1025 O O . ALA A 1 132 ? 1.085 1.439 -9.784 1.00 91.19 132 ALA A O 1
ATOM 1026 N N . GLU A 1 133 ? 0.728 -0.044 -11.442 1.00 92.25 133 GLU A N 1
ATOM 1027 C CA . GLU A 1 133 ? -0.643 0.365 -11.729 1.00 92.25 133 GLU A CA 1
ATOM 1028 C C . GLU A 1 133 ? -1.641 -0.324 -10.777 1.00 92.25 133 GLU A C 1
ATOM 1030 O O . GLU A 1 133 ? -1.316 -1.253 -10.029 1.00 92.25 133 GLU A O 1
ATOM 1035 N N . GLU A 1 134 ? -2.890 0.155 -10.755 1.00 88.88 134 GLU A N 1
ATOM 1036 C CA . GLU A 1 134 ? -3.936 -0.442 -9.920 1.00 88.88 134 GLU A CA 1
ATOM 1037 C C . GLU A 1 134 ? -4.223 -1.881 -10.374 1.00 88.88 134 GLU A C 1
ATOM 1039 O O . GLU A 1 134 ? -4.846 -2.108 -11.408 1.00 88.88 134 GLU A O 1
ATOM 1044 N N . GLY A 1 135 ? -3.785 -2.852 -9.569 1.00 91.06 135 GLY A N 1
ATOM 1045 C CA . GLY A 1 135 ? -3.937 -4.283 -9.845 1.00 91.06 135 GLY A CA 1
ATOM 1046 C C . GLY A 1 135 ? -2.617 -5.022 -10.061 1.00 91.06 135 GLY A C 1
ATOM 1047 O O . GLY A 1 135 ? -2.618 -6.251 -10.003 1.00 91.06 135 GLY A O 1
ATOM 1048 N N . ASP A 1 136 ? -1.502 -4.307 -10.228 1.00 95.56 136 ASP A N 1
ATOM 1049 C CA . ASP A 1 136 ? -0.187 -4.933 -10.340 1.00 95.56 136 ASP A CA 1
ATOM 1050 C C . ASP A 1 136 ? 0.254 -5.531 -9.004 1.00 95.56 136 ASP A C 1
ATOM 1052 O O . ASP A 1 136 ? 0.139 -4.908 -7.942 1.00 95.56 136 ASP A O 1
ATOM 1056 N N . VAL A 1 137 ? 0.794 -6.751 -9.058 1.00 96.94 137 VAL A N 1
ATOM 1057 C CA . VAL A 1 137 ? 1.395 -7.391 -7.887 1.00 96.94 137 VAL A CA 1
ATOM 1058 C C . VAL A 1 137 ? 2.682 -6.657 -7.544 1.00 96.94 137 VAL A C 1
ATOM 1060 O O . VAL A 1 137 ? 3.542 -6.445 -8.397 1.00 96.94 137 VAL A O 1
ATOM 1063 N N . ILE A 1 138 ? 2.836 -6.316 -6.267 1.00 97.12 138 ILE A N 1
ATOM 1064 C CA . ILE A 1 138 ? 4.032 -5.640 -5.773 1.00 97.12 138 ILE A CA 1
ATOM 1065 C C . ILE A 1 138 ? 4.761 -6.543 -4.788 1.00 97.12 138 ILE A C 1
ATOM 1067 O O . ILE A 1 138 ? 4.135 -7.170 -3.931 1.00 97.12 138 ILE A O 1
ATOM 1071 N N . ALA A 1 139 ? 6.085 -6.610 -4.920 1.00 97.31 139 ALA A N 1
ATOM 1072 C CA . ALA A 1 139 ? 6.944 -7.496 -4.148 1.00 97.31 139 ALA A CA 1
ATOM 1073 C C . ALA A 1 139 ? 8.056 -6.725 -3.430 1.00 97.31 139 ALA A C 1
ATOM 1075 O O . ALA A 1 139 ? 8.704 -5.847 -4.000 1.00 97.31 139 ALA A O 1
ATOM 1076 N N . TRP A 1 140 ? 8.326 -7.108 -2.184 1.00 97.00 140 TRP A N 1
ATOM 1077 C CA . TRP A 1 140 ? 9.358 -6.501 -1.344 1.00 97.00 140 TRP A CA 1
ATOM 1078 C C . TRP A 1 140 ? 10.054 -7.560 -0.502 1.00 97.00 140 TRP A C 1
ATOM 1080 O O . TRP A 1 140 ? 9.448 -8.556 -0.119 1.00 97.00 140 TRP A O 1
ATOM 1090 N N . TRP A 1 141 ? 11.303 -7.307 -0.117 1.00 97.62 141 TRP A N 1
ATOM 1091 C CA . TRP A 1 141 ? 11.959 -8.117 0.909 1.00 97.62 141 TRP A CA 1
ATOM 1092 C C . TRP A 1 141 ? 11.187 -8.054 2.221 1.00 97.62 141 TRP A C 1
ATOM 1094 O O . TRP A 1 141 ? 10.854 -6.948 2.670 1.00 97.62 141 TRP A O 1
ATOM 1104 N N . SER A 1 142 ? 10.941 -9.220 2.826 1.00 97.75 142 SER A N 1
ATOM 1105 C CA . SER A 1 142 ? 10.187 -9.295 4.069 1.00 97.75 142 SER A CA 1
ATOM 1106 C C . SER A 1 142 ? 10.968 -8.711 5.245 1.00 97.75 142 SER A C 1
ATOM 1108 O O . SER A 1 142 ? 12.064 -9.146 5.603 1.00 97.75 142 SER A O 1
ATOM 1110 N N . GLU A 1 143 ? 10.352 -7.734 5.892 1.00 96.38 143 GLU A N 1
ATOM 1111 C CA . GLU A 1 143 ? 10.795 -7.181 7.159 1.00 96.38 143 GLU A CA 1
ATOM 1112 C C . GLU A 1 143 ? 10.627 -8.165 8.305 1.00 96.38 143 GLU A C 1
ATOM 1114 O O . GLU A 1 143 ? 11.443 -8.159 9.223 1.00 96.38 143 GLU A O 1
ATOM 1119 N N . SER A 1 144 ? 9.632 -9.051 8.243 1.00 97.06 144 SER A N 1
ATOM 1120 C CA . SER A 1 144 ? 9.468 -10.122 9.228 1.00 97.06 144 SER A CA 1
ATOM 1121 C C . SER A 1 144 ? 10.698 -11.027 9.303 1.00 97.06 144 SER A C 1
ATOM 1123 O O . SER A 1 144 ? 11.223 -11.246 10.399 1.00 97.06 144 SER A O 1
ATOM 1125 N N . GLU A 1 145 ? 11.202 -11.505 8.162 1.00 97.12 145 GLU A N 1
ATOM 1126 C CA . GLU A 1 145 ? 12.424 -12.316 8.100 1.00 97.12 145 GLU A CA 1
ATOM 1127 C C . GLU A 1 145 ? 13.651 -11.534 8.591 1.00 97.12 145 GLU A C 1
ATOM 1129 O O . GLU A 1 145 ? 14.393 -12.006 9.462 1.00 97.12 145 GLU A O 1
ATOM 1134 N N . ARG A 1 146 ? 13.845 -10.309 8.087 1.00 95.94 146 ARG A N 1
ATOM 1135 C CA . ARG A 1 146 ? 14.996 -9.459 8.437 1.00 95.94 146 ARG A CA 1
ATOM 1136 C C . ARG A 1 146 ? 15.029 -9.096 9.915 1.00 95.94 146 ARG A C 1
ATOM 1138 O O . ARG A 1 146 ? 16.082 -9.168 10.553 1.00 95.94 146 ARG A O 1
ATOM 1145 N N . ALA A 1 147 ? 13.881 -8.745 10.482 1.00 93.56 147 ALA A N 1
ATOM 1146 C CA . ALA A 1 147 ? 13.749 -8.439 11.895 1.00 93.56 147 ALA A CA 1
ATOM 1147 C C . ALA A 1 147 ? 13.984 -9.674 12.773 1.00 93.56 147 ALA A C 1
ATOM 1149 O O . ALA A 1 147 ? 14.697 -9.583 13.777 1.00 93.56 147 ALA A O 1
ATOM 1150 N N . ALA A 1 148 ? 13.443 -10.834 12.385 1.00 93.75 148 ALA A N 1
ATOM 1151 C CA . ALA A 1 148 ? 13.649 -12.089 13.105 1.00 93.75 148 ALA A CA 1
ATOM 1152 C C . ALA A 1 148 ? 15.126 -12.518 13.110 1.00 93.75 148 ALA A C 1
ATOM 1154 O O . ALA A 1 148 ? 15.607 -13.065 14.105 1.00 93.75 148 ALA A O 1
ATOM 1155 N N . ARG A 1 149 ? 15.860 -12.225 12.030 1.00 92.94 149 ARG A N 1
ATOM 1156 C CA . ARG A 1 149 ? 17.298 -12.502 11.890 1.00 92.94 149 ARG A CA 1
ATOM 1157 C C . ARG A 1 149 ? 18.203 -11.400 12.440 1.00 92.94 149 ARG A C 1
ATOM 1159 O O . ARG A 1 149 ? 19.418 -11.554 12.425 1.00 92.94 149 ARG A O 1
ATOM 1166 N N . SER A 1 150 ? 17.640 -10.318 12.984 1.00 93.56 150 SER A N 1
ATOM 1167 C CA . SER A 1 150 ? 18.408 -9.163 13.472 1.00 93.56 150 SER A CA 1
ATOM 1168 C C . SER A 1 150 ? 19.320 -8.552 12.393 1.00 93.56 150 SER A C 1
ATOM 1170 O O . SER A 1 150 ? 20.428 -8.114 12.698 1.00 93.56 150 SER A O 1
ATOM 1172 N N . ALA A 1 151 ? 18.853 -8.482 11.138 1.00 93.50 151 ALA A N 1
ATOM 1173 C CA . ALA A 1 151 ? 19.601 -7.908 10.006 1.00 93.50 151 ALA A CA 1
ATOM 1174 C C . ALA A 1 151 ? 20.043 -6.448 10.252 1.00 93.50 151 ALA A C 1
ATOM 1176 O O . ALA A 1 151 ? 21.021 -5.969 9.688 1.00 93.50 151 ALA A O 1
ATOM 1177 N N . TYR A 1 152 ? 19.345 -5.762 11.157 1.00 92.62 152 TYR A N 1
ATOM 1178 C CA . TYR A 1 152 ? 19.616 -4.402 11.614 1.00 92.62 152 TYR A CA 1
ATOM 1179 C C . TYR A 1 152 ? 20.711 -4.291 12.690 1.00 92.62 152 TYR A C 1
ATOM 1181 O O . TYR A 1 152 ? 20.930 -3.209 13.228 1.00 92.62 152 TYR A O 1
ATOM 1189 N N . GLY A 1 153 ? 21.343 -5.400 13.085 1.00 93.06 153 GLY A N 1
ATOM 1190 C CA . GLY A 1 153 ? 22.277 -5.450 14.219 1.00 93.06 153 GLY A CA 1
ATOM 1191 C C . GLY A 1 153 ? 21.606 -5.310 15.593 1.00 93.06 153 GLY A C 1
ATOM 1192 O O . GLY A 1 153 ? 22.275 -5.391 16.620 1.00 93.06 153 GLY A O 1
ATOM 1193 N N . LEU A 1 154 ? 20.283 -5.133 15.623 1.00 91.31 154 LEU A N 1
ATOM 1194 C CA . LEU A 1 154 ? 19.454 -5.078 16.821 1.00 91.31 154 LEU A CA 1
ATOM 1195 C C . LEU A 1 154 ? 18.363 -6.145 16.726 1.00 91.31 154 LEU A C 1
ATOM 1197 O O . LEU A 1 154 ? 17.753 -6.339 15.674 1.00 91.31 154 LEU A O 1
ATOM 1201 N N . ASN A 1 155 ? 18.101 -6.823 17.841 1.00 92.06 155 ASN A N 1
ATOM 1202 C CA . ASN A 1 155 ? 17.037 -7.814 17.919 1.00 92.06 155 ASN A CA 1
ATOM 1203 C C . ASN A 1 155 ? 15.686 -7.111 18.125 1.00 92.06 155 ASN A C 1
ATOM 1205 O O . ASN A 1 155 ? 15.472 -6.456 19.153 1.00 92.06 155 ASN A O 1
ATOM 1209 N N . LEU A 1 156 ? 14.772 -7.251 17.158 1.00 93.06 156 LEU A N 1
ATOM 1210 C CA . LEU A 1 156 ? 13.457 -6.611 17.221 1.00 93.06 156 LEU A CA 1
ATOM 1211 C C . LEU A 1 156 ? 12.633 -7.121 18.413 1.00 93.06 156 LEU A C 1
ATOM 1213 O O . LEU A 1 156 ? 12.035 -6.314 19.123 1.00 93.06 156 LEU A O 1
ATOM 1217 N N . HIS A 1 157 ? 12.645 -8.435 18.672 1.00 92.06 157 HIS A N 1
ATOM 1218 C CA . HIS A 1 157 ? 11.902 -9.037 19.783 1.00 92.06 157 HIS A CA 1
ATOM 1219 C C . HIS A 1 157 ? 12.342 -8.454 21.125 1.00 92.06 157 HIS A C 1
ATOM 1221 O O . HIS A 1 157 ? 11.493 -8.051 21.904 1.00 92.06 157 HIS A O 1
ATOM 1227 N N . SER A 1 158 ? 13.647 -8.322 21.375 1.00 90.44 158 SER A N 1
ATOM 1228 C CA . SER A 1 158 ? 14.149 -7.721 22.622 1.00 90.44 158 SER A CA 1
ATOM 1229 C C . SER A 1 158 ? 13.914 -6.209 22.716 1.00 90.44 158 SER A C 1
ATOM 1231 O O . SER A 1 158 ? 13.904 -5.660 23.814 1.00 90.44 158 SER A O 1
ATOM 1233 N N . SER A 1 159 ? 13.755 -5.528 21.577 1.00 89.62 159 SER A N 1
ATOM 1234 C CA . SER A 1 159 ? 13.565 -4.073 21.528 1.00 89.62 159 SER A CA 1
ATOM 1235 C C . SER A 1 159 ? 12.105 -3.661 21.718 1.00 89.62 159 SER A C 1
ATOM 1237 O O . SER A 1 159 ? 11.836 -2.626 22.327 1.00 89.62 159 SER A O 1
ATOM 1239 N N . LEU A 1 160 ? 11.169 -4.452 21.185 1.00 89.81 160 LEU A N 1
ATOM 1240 C CA . LEU A 1 160 ? 9.735 -4.160 21.222 1.00 89.81 160 LEU A CA 1
ATOM 1241 C C . LEU A 1 160 ? 8.959 -5.017 22.214 1.00 89.81 160 LEU A C 1
ATOM 1243 O O . LEU A 1 160 ? 7.893 -4.593 22.652 1.00 89.81 160 LEU A O 1
ATOM 1247 N N . ALA A 1 161 ? 9.452 -6.195 22.584 1.00 88.81 161 ALA A N 1
ATOM 1248 C CA . ALA A 1 161 ? 8.783 -7.077 23.524 1.00 88.81 161 ALA A CA 1
ATOM 1249 C C . ALA A 1 161 ? 9.643 -7.327 24.767 1.00 88.81 161 ALA A C 1
ATOM 1251 O O . ALA A 1 161 ? 10.865 -7.455 24.717 1.00 88.81 161 ALA A O 1
ATOM 1252 N N . GLY A 1 162 ? 8.978 -7.400 25.919 1.00 83.75 162 GLY A N 1
ATOM 1253 C CA . GLY A 1 162 ? 9.609 -7.869 27.145 1.00 83.75 162 GLY A CA 1
ATOM 1254 C C . GLY A 1 162 ? 9.964 -9.362 27.061 1.00 83.75 162 GLY A C 1
ATOM 1255 O O . GLY A 1 162 ? 9.566 -10.050 26.118 1.00 83.75 162 GLY A O 1
ATOM 1256 N N . PRO A 1 163 ? 10.632 -9.920 28.086 1.00 77.94 163 PRO A N 1
ATOM 1257 C CA . PRO A 1 163 ? 10.986 -11.345 28.130 1.00 77.94 163 PRO A CA 1
ATOM 1258 C C . PRO A 1 163 ? 9.772 -12.285 28.013 1.00 77.94 163 PRO A C 1
ATOM 1260 O O . PRO A 1 163 ? 9.913 -13.422 27.575 1.00 77.94 163 PRO A O 1
ATOM 1263 N N . ASN A 1 164 ? 8.573 -11.792 28.334 1.00 71.25 164 ASN A N 1
ATOM 1264 C CA . ASN A 1 164 ? 7.315 -12.532 28.226 1.00 71.25 164 ASN A CA 1
ATOM 1265 C C . ASN A 1 164 ? 6.654 -12.400 26.836 1.00 71.25 164 ASN A C 1
ATOM 1267 O O . ASN A 1 164 ? 5.510 -12.796 26.657 1.00 71.25 164 ASN A O 1
ATOM 1271 N N . GLY A 1 165 ? 7.302 -11.761 25.855 1.00 74.38 165 GLY A N 1
ATOM 1272 C CA . GLY A 1 165 ? 6.740 -11.512 24.518 1.00 74.38 165 GLY A CA 1
ATOM 1273 C C . GLY A 1 165 ? 5.586 -10.508 24.457 1.00 74.38 165 GLY A C 1
ATOM 1274 O O . GLY A 1 165 ? 5.069 -10.223 23.376 1.00 74.38 165 GLY A O 1
ATOM 1275 N N . ARG A 1 166 ? 5.192 -9.942 25.601 1.00 78.06 166 ARG A N 1
ATOM 1276 C CA . ARG A 1 166 ? 4.301 -8.785 25.654 1.00 78.06 166 ARG A CA 1
ATOM 1277 C C . ARG A 1 166 ? 5.027 -7.566 25.117 1.00 78.06 166 ARG A C 1
ATOM 1279 O O . ARG A 1 166 ? 6.145 -7.276 25.553 1.00 78.06 166 ARG A O 1
ATOM 1286 N N . VAL A 1 167 ? 4.377 -6.857 24.202 1.00 77.62 167 VAL A N 1
ATOM 1287 C CA . VAL A 1 167 ? 4.906 -5.605 23.663 1.00 77.62 167 VAL A CA 1
ATOM 1288 C C . VAL A 1 167 ? 5.080 -4.611 24.810 1.00 77.62 167 VAL A C 1
ATOM 1290 O O . VAL A 1 167 ? 4.211 -4.484 25.676 1.00 77.62 167 VAL A O 1
ATOM 1293 N N . VAL A 1 168 ? 6.242 -3.961 24.870 1.00 76.56 168 VAL A N 1
ATOM 1294 C CA . VAL A 1 168 ? 6.602 -3.089 25.990 1.00 76.56 168 VAL A CA 1
ATOM 1295 C C . VAL A 1 168 ? 5.619 -1.923 26.100 1.00 76.56 168 VAL A C 1
ATOM 1297 O O . VAL A 1 168 ? 5.220 -1.334 25.098 1.00 76.56 168 VAL A O 1
ATOM 1300 N N . ALA A 1 169 ? 5.254 -1.566 27.336 1.00 71.38 169 ALA A N 1
ATOM 1301 C CA . ALA A 1 169 ? 4.256 -0.534 27.629 1.00 71.38 169 ALA A CA 1
ATOM 1302 C C . ALA A 1 169 ? 4.458 0.804 26.881 1.00 71.38 169 ALA A C 1
ATOM 1304 O O . ALA A 1 169 ? 3.454 1.349 26.428 1.00 71.38 169 ALA A O 1
ATOM 1305 N N . PRO A 1 170 ? 5.692 1.309 26.655 1.00 74.69 170 PRO A N 1
ATOM 1306 C CA . PRO A 1 170 ? 5.893 2.534 25.876 1.00 74.69 170 PRO A CA 1
ATOM 1307 C C . PRO A 1 170 ? 5.367 2.449 24.437 1.00 74.69 170 PRO A C 1
ATOM 1309 O O . PRO A 1 170 ? 4.914 3.444 23.889 1.00 74.69 170 PRO A O 1
ATOM 1312 N N . ALA A 1 171 ? 5.391 1.262 23.820 1.00 69.00 171 ALA A N 1
ATOM 1313 C CA . ALA A 1 171 ? 4.858 1.054 22.474 1.00 69.00 171 ALA A CA 1
ATOM 1314 C C . ALA A 1 171 ? 3.328 0.878 22.463 1.00 69.00 171 ALA A C 1
ATOM 1316 O O . ALA A 1 171 ? 2.725 0.860 21.397 1.00 69.00 171 ALA A O 1
ATOM 1317 N N . LEU A 1 172 ? 2.690 0.754 23.630 1.00 82.19 172 LEU A N 1
ATOM 1318 C CA . LEU A 1 172 ? 1.232 0.698 23.776 1.00 82.19 172 LEU A CA 1
ATOM 1319 C C . LEU A 1 172 ? 0.643 2.011 24.302 1.00 82.19 172 LEU A C 1
ATOM 1321 O O . LEU A 1 172 ? -0.579 2.184 24.262 1.00 82.19 172 LEU A O 1
ATOM 1325 N N . GLU A 1 173 ? 1.496 2.930 24.762 1.00 80.56 173 GLU A N 1
ATOM 1326 C CA . GLU A 1 173 ? 1.132 4.235 25.304 1.00 80.56 173 GLU A CA 1
ATOM 1327 C C . GLU A 1 173 ? 0.474 5.089 24.209 1.00 80.56 173 GLU A C 1
ATOM 1329 O O . GLU A 1 173 ? 1.125 5.688 23.359 1.00 80.56 173 GLU A O 1
ATOM 1334 N N . GLY A 1 174 ? -0.859 5.067 24.188 1.00 80.56 174 GLY A N 1
ATOM 1335 C CA . GLY A 1 174 ? -1.685 5.753 23.193 1.00 80.56 174 GLY A CA 1
ATOM 1336 C C . GLY A 1 174 ? -2.800 4.888 22.609 1.00 80.56 174 GLY A C 1
ATOM 1337 O O . GLY A 1 174 ? -3.866 5.418 22.329 1.00 80.56 174 GLY A O 1
ATOM 1338 N N . SER A 1 175 ? -2.605 3.567 22.514 1.00 83.69 175 SER A N 1
ATOM 1339 C CA . SER A 1 175 ? -3.524 2.670 21.785 1.00 83.69 175 SER A CA 1
ATOM 1340 C C . SER A 1 175 ? -4.771 2.227 22.564 1.00 83.69 175 SER A C 1
ATOM 1342 O O . SER A 1 175 ? -5.645 1.583 21.999 1.00 83.69 175 SER A O 1
ATOM 1344 N N . ARG A 1 176 ? -4.855 2.506 23.876 1.00 90.56 176 ARG A N 1
ATOM 1345 C CA . ARG A 1 176 ? -5.898 2.016 24.820 1.00 90.56 176 ARG A CA 1
ATOM 1346 C C . ARG A 1 176 ? -6.068 0.488 24.890 1.00 90.56 176 ARG A C 1
ATOM 1348 O O . ARG A 1 176 ? -6.793 -0.003 25.757 1.00 90.56 176 ARG A O 1
ATOM 1355 N N . VAL A 1 177 ? -5.350 -0.261 24.057 1.00 93.38 177 VAL A N 1
ATOM 1356 C CA . VAL A 1 177 ? -5.338 -1.717 24.029 1.00 93.38 177 VAL A CA 1
ATOM 1357 C C . VAL A 1 177 ? -4.693 -2.248 25.301 1.00 93.38 177 VAL A C 1
ATOM 1359 O O . VAL A 1 177 ? -3.604 -1.836 25.700 1.00 93.38 177 VAL A O 1
ATOM 1362 N N . ARG A 1 178 ? -5.379 -3.189 25.953 1.00 87.25 178 ARG A N 1
ATOM 1363 C CA . ARG A 1 178 ? -4.932 -3.755 27.233 1.00 87.25 178 ARG A CA 1
ATOM 1364 C C . ARG A 1 178 ? -3.760 -4.713 27.082 1.00 87.25 178 ARG A C 1
ATOM 1366 O O . ARG A 1 178 ? -2.930 -4.804 27.981 1.00 87.25 178 ARG A O 1
ATOM 1373 N N . GLU A 1 179 ? -3.733 -5.466 25.989 1.00 90.50 179 GLU A N 1
ATOM 1374 C CA . GLU A 1 179 ? -2.765 -6.535 25.796 1.00 90.50 179 GLU A CA 1
ATOM 1375 C C . GLU A 1 179 ? -2.446 -6.735 24.315 1.00 90.50 179 GLU A C 1
ATOM 1377 O O . GLU A 1 179 ? -3.345 -6.888 23.485 1.00 90.50 179 GLU A O 1
ATOM 1382 N N . VAL A 1 180 ? -1.147 -6.749 24.011 1.00 95.50 180 VAL A N 1
ATOM 1383 C CA . VAL A 1 180 ? -0.606 -7.025 22.680 1.00 95.50 180 VAL A CA 1
ATOM 1384 C C . VAL A 1 180 ? 0.537 -8.020 22.818 1.00 95.50 180 VAL A C 1
ATOM 1386 O O . VAL A 1 180 ? 1.473 -7.823 23.601 1.00 95.50 180 VAL A O 1
ATOM 1389 N N . TRP A 1 181 ? 0.451 -9.089 22.040 1.00 95.25 181 TRP A N 1
ATOM 1390 C CA . TRP A 1 181 ? 1.430 -10.164 21.978 1.00 95.25 181 TRP A CA 1
ATOM 1391 C C . TRP A 1 181 ? 2.231 -10.052 20.690 1.00 95.25 181 TRP A C 1
ATOM 1393 O O . TRP A 1 181 ? 1.636 -9.907 19.628 1.00 95.25 181 TRP A O 1
ATOM 1403 N N . MET A 1 182 ? 3.554 -10.159 20.773 1.00 96.19 182 MET A N 1
ATOM 1404 C CA . MET A 1 182 ? 4.422 -10.294 19.604 1.00 96.19 182 MET A CA 1
ATOM 1405 C C . MET A 1 182 ? 4.801 -11.765 19.434 1.00 96.19 182 MET A C 1
ATOM 1407 O O . MET A 1 182 ? 5.378 -12.367 20.343 1.00 96.19 182 MET A O 1
ATOM 1411 N N . LEU A 1 183 ? 4.474 -12.339 18.279 1.00 95.81 183 LEU A N 1
ATOM 1412 C CA . LEU A 1 183 ? 4.660 -13.756 17.977 1.00 95.81 183 LEU A CA 1
ATOM 1413 C C . LEU A 1 183 ? 5.481 -13.926 16.694 1.00 95.81 183 LEU A C 1
ATOM 1415 O O . LEU A 1 183 ? 5.366 -13.133 15.761 1.00 95.81 183 LEU A O 1
ATOM 1419 N N . SER A 1 184 ? 6.304 -14.969 16.641 1.00 96.69 184 SER A N 1
ATOM 1420 C CA . SER A 1 184 ? 6.988 -15.433 15.428 1.00 96.69 184 SER A CA 1
ATOM 1421 C C . SER A 1 184 ? 7.365 -16.910 15.571 1.00 96.69 184 SER A C 1
ATOM 1423 O O . SER A 1 184 ? 7.275 -17.484 16.658 1.00 96.69 184 SER A O 1
ATOM 1425 N N . LYS A 1 185 ? 7.841 -17.549 14.497 1.00 95.69 185 LYS A N 1
ATOM 1426 C CA . LYS A 1 185 ? 8.363 -18.928 14.563 1.00 95.69 185 LYS A CA 1
ATOM 1427 C C . LYS A 1 185 ? 9.521 -19.071 15.556 1.00 95.69 185 LYS A C 1
ATOM 1429 O O . LYS A 1 185 ? 9.629 -20.095 16.225 1.00 95.69 185 LYS A O 1
ATOM 1434 N N . SER A 1 186 ? 10.405 -18.074 15.617 1.00 92.50 186 SER A N 1
ATOM 1435 C CA . SER A 1 186 ? 11.570 -18.069 16.510 1.00 92.50 186 SER A CA 1
ATOM 1436 C C . SER A 1 186 ? 11.225 -17.626 17.933 1.00 92.50 186 SER A C 1
ATOM 1438 O O . SER A 1 186 ? 11.999 -17.897 18.851 1.00 92.50 186 SER A O 1
ATOM 1440 N N . TRP A 1 187 ? 10.071 -16.983 18.131 1.00 91.50 187 TRP A N 1
ATOM 1441 C CA . TRP A 1 187 ? 9.648 -16.433 19.411 1.00 91.50 187 TRP A CA 1
ATOM 1442 C C . TRP A 1 187 ? 8.172 -16.732 19.694 1.00 91.50 187 TRP A C 1
ATOM 1444 O O . TRP A 1 187 ? 7.271 -15.991 19.295 1.00 91.50 187 TRP A O 1
ATOM 1454 N N . VAL A 1 188 ? 7.930 -17.808 20.446 1.00 91.81 188 VAL A N 1
ATOM 1455 C CA . VAL A 1 188 ? 6.605 -18.145 20.982 1.00 91.81 188 VAL A CA 1
ATOM 1456 C C . VAL A 1 188 ? 6.649 -18.002 22.505 1.00 91.81 188 VAL A C 1
ATOM 1458 O O . VAL A 1 188 ? 7.347 -18.778 23.168 1.00 91.81 188 VAL A O 1
ATOM 1461 N N . PRO A 1 189 ? 5.947 -17.011 23.080 1.00 90.94 189 PRO A N 1
ATOM 1462 C CA . PRO A 1 189 ? 5.863 -16.858 24.527 1.00 90.94 189 PRO A CA 1
ATOM 1463 C C . PRO A 1 189 ? 5.246 -18.098 25.186 1.00 90.94 189 PRO A C 1
ATOM 1465 O O . PRO A 1 189 ? 4.382 -18.757 24.613 1.00 90.94 189 PRO A O 1
ATOM 1468 N N . LYS A 1 190 ? 5.709 -18.439 26.393 1.00 91.81 190 LYS A N 1
ATOM 1469 C CA . LYS A 1 190 ? 5.267 -19.641 27.129 1.00 91.81 190 LYS A CA 1
ATOM 1470 C C . LYS A 1 190 ? 4.085 -19.383 28.069 1.00 91.81 190 LYS A C 1
ATOM 1472 O O . LYS A 1 190 ? 3.741 -20.255 28.865 1.00 91.81 190 LYS A O 1
ATOM 1477 N N . ASP A 1 191 ? 3.502 -18.191 28.028 1.00 90.88 191 ASP A N 1
ATOM 1478 C CA . ASP A 1 191 ? 2.450 -17.810 28.960 1.00 90.88 191 ASP A CA 1
ATOM 1479 C C . ASP A 1 191 ? 1.143 -18.547 28.634 1.00 90.88 191 ASP A C 1
ATOM 1481 O O . ASP A 1 191 ? 0.780 -18.742 27.476 1.00 90.88 191 ASP A O 1
ATOM 1485 N N . ALA A 1 192 ? 0.382 -18.923 29.665 1.00 87.50 192 ALA A N 1
ATOM 1486 C CA . ALA A 1 192 ? -0.868 -19.678 29.511 1.00 87.50 192 ALA A CA 1
ATOM 1487 C C . ALA A 1 192 ? -1.977 -18.924 28.737 1.00 87.50 192 ALA A C 1
ATOM 1489 O O . ALA A 1 192 ? -3.006 -19.511 28.415 1.00 87.50 192 ALA A O 1
ATOM 1490 N N . GLY A 1 193 ? -1.780 -17.634 28.446 1.00 88.69 193 GLY A N 1
ATOM 1491 C CA . GLY A 1 193 ? -2.675 -16.800 27.637 1.00 88.69 193 GLY A CA 1
ATOM 1492 C C . GLY A 1 193 ? -2.137 -16.464 26.246 1.00 88.69 193 GLY A C 1
ATOM 1493 O O . GLY A 1 193 ? -2.760 -15.673 25.541 1.00 88.69 193 GLY A O 1
ATOM 1494 N N . THR A 1 194 ? -0.983 -17.014 25.851 1.00 92.25 194 THR A N 1
ATOM 1495 C CA . THR A 1 194 ? -0.374 -16.706 24.558 1.00 92.25 194 THR A CA 1
ATOM 1496 C C . THR A 1 194 ? -1.273 -17.198 23.422 1.00 92.25 194 THR A C 1
ATOM 1498 O O . THR A 1 194 ? -1.603 -18.386 23.362 1.00 92.25 194 THR A O 1
ATOM 1501 N N . PRO A 1 195 ? -1.690 -16.309 22.505 1.00 93.75 195 PRO A N 1
ATOM 1502 C CA . PRO A 1 195 ? -2.535 -16.710 21.396 1.00 93.75 195 PRO A CA 1
ATOM 1503 C C . PRO A 1 195 ? -1.816 -17.689 20.456 1.00 93.75 195 PRO A C 1
ATOM 1505 O O . PRO A 1 195 ? -0.605 -17.598 20.265 1.00 93.75 195 PRO A O 1
ATOM 1508 N N . ALA A 1 196 ? -2.570 -18.595 19.822 1.00 93.50 196 ALA A N 1
ATOM 1509 C CA . ALA A 1 196 ? -2.012 -19.503 18.819 1.00 93.50 196 ALA A CA 1
ATOM 1510 C C . ALA A 1 196 ? -1.359 -18.721 17.667 1.00 93.50 196 ALA A C 1
ATOM 1512 O O . ALA A 1 196 ? -1.912 -17.709 17.216 1.00 93.50 196 ALA A O 1
ATOM 1513 N N . LEU A 1 197 ? -0.207 -19.220 17.216 1.00 94.75 197 LEU A N 1
ATOM 1514 C CA . LEU A 1 197 ? 0.587 -18.658 16.130 1.00 94.75 197 LEU A CA 1
ATOM 1515 C C . LEU A 1 197 ? -0.210 -18.704 14.816 1.00 94.75 197 LEU A C 1
ATOM 1517 O O . LEU A 1 197 ? -0.691 -19.768 14.437 1.00 94.75 197 LEU A O 1
ATOM 1521 N N . GLN A 1 198 ? -0.347 -17.563 14.136 1.00 93.94 198 GLN A N 1
ATOM 1522 C CA . GLN A 1 198 ? -1.106 -17.456 12.875 1.00 93.94 198 GLN A CA 1
ATOM 1523 C C . GLN A 1 198 ? -0.226 -17.623 11.629 1.00 93.94 198 GLN A C 1
ATOM 1525 O O . GLN A 1 198 ? -0.720 -17.933 10.552 1.00 93.94 198 GLN A O 1
ATOM 1530 N N . GLY A 1 199 ? 1.085 -17.441 11.779 1.00 94.31 199 GLY A N 1
ATOM 1531 C CA . GLY A 1 199 ? 2.075 -17.574 10.715 1.00 94.31 199 GLY A CA 1
ATOM 1532 C C . GLY A 1 199 ? 3.486 -17.637 11.293 1.00 94.31 199 GLY A C 1
ATOM 1533 O O . GLY A 1 199 ? 3.699 -17.378 12.478 1.00 94.31 199 GLY A O 1
ATOM 1534 N N . LYS A 1 200 ? 4.472 -17.997 10.473 1.00 97.06 200 LYS A N 1
ATOM 1535 C CA . LYS A 1 200 ? 5.876 -18.064 10.920 1.00 97.06 200 LYS A CA 1
ATOM 1536 C C . LYS A 1 200 ? 6.517 -16.682 11.053 1.00 97.06 200 LYS A C 1
ATOM 1538 O O . LYS A 1 200 ? 7.492 -16.536 11.793 1.00 97.06 200 LYS A O 1
ATOM 1543 N N . GLN A 1 201 ? 5.947 -15.701 10.363 1.00 97.69 201 GLN A N 1
ATOM 1544 C CA . GLN A 1 201 ? 6.382 -14.315 10.308 1.00 97.69 201 GLN A CA 1
ATOM 1545 C C . GLN A 1 201 ? 6.139 -13.592 11.633 1.00 97.69 201 GLN A C 1
ATOM 1547 O O . GLN A 1 201 ? 5.367 -14.042 12.484 1.00 97.69 201 GLN A O 1
ATOM 1552 N N . VAL A 1 202 ? 6.808 -12.454 11.805 1.00 97.44 202 VAL A N 1
ATOM 1553 C CA . VAL A 1 202 ? 6.619 -11.591 12.968 1.00 97.44 202 VAL A CA 1
ATOM 1554 C C . VAL A 1 202 ? 5.259 -10.910 12.852 1.00 97.44 202 VAL A C 1
ATOM 1556 O O . VAL A 1 202 ? 4.986 -10.185 11.898 1.00 97.44 202 VAL A O 1
ATOM 1559 N N . HIS A 1 203 ? 4.400 -11.135 13.837 1.00 97.38 203 HIS A N 1
ATOM 1560 C CA . HIS A 1 203 ? 3.079 -10.524 13.886 1.00 97.38 203 HIS A CA 1
ATOM 1561 C C . HIS A 1 203 ? 2.676 -10.167 15.311 1.00 97.38 203 HIS A C 1
ATOM 1563 O O . HIS A 1 203 ? 3.173 -10.720 16.296 1.00 97.38 203 HIS A O 1
ATOM 1569 N N . PHE A 1 204 ? 1.746 -9.226 15.405 1.00 96.81 204 PHE A N 1
ATOM 1570 C CA . PHE A 1 204 ? 1.158 -8.758 16.644 1.00 96.81 204 PHE A CA 1
ATOM 1571 C C . PHE A 1 204 ? -0.265 -9.281 16.766 1.00 96.81 204 PHE A C 1
ATOM 1573 O O . PHE A 1 204 ? -1.028 -9.238 15.805 1.00 96.81 204 PHE A O 1
ATOM 1580 N N . VAL A 1 205 ? -0.633 -9.756 17.951 1.00 96.06 205 VAL A N 1
ATOM 1581 C CA . VAL A 1 205 ? -1.990 -10.208 18.257 1.00 96.06 205 VAL A CA 1
ATOM 1582 C C . VAL A 1 205 ? -2.533 -9.400 19.423 1.00 96.06 205 VAL A C 1
ATOM 1584 O O . VAL A 1 205 ? -1.929 -9.372 20.495 1.00 96.06 205 VAL A O 1
ATOM 1587 N N . ALA A 1 206 ? -3.687 -8.774 19.225 1.00 95.88 206 ALA A N 1
ATOM 1588 C CA . ALA A 1 206 ? -4.333 -7.914 20.210 1.00 95.88 206 ALA A CA 1
ATOM 1589 C C . ALA A 1 206 ? -5.835 -8.197 20.281 1.00 95.88 206 ALA A C 1
ATOM 1591 O O . ALA A 1 206 ? -6.422 -8.633 19.297 1.00 95.88 206 ALA A O 1
ATOM 1592 N N . GLN A 1 207 ? -6.469 -7.939 21.425 1.00 93.69 207 GLN A N 1
ATOM 1593 C CA . GLN A 1 207 ? -7.928 -7.809 21.498 1.00 93.69 207 GLN A CA 1
ATOM 1594 C C . GLN A 1 207 ? -8.274 -6.325 21.561 1.00 93.69 207 GLN A C 1
ATOM 1596 O O . GLN A 1 207 ? -7.976 -5.674 22.563 1.00 93.69 207 GLN A O 1
ATOM 1601 N N . CYS A 1 208 ? -8.871 -5.800 20.497 1.00 94.25 208 CYS A N 1
ATOM 1602 C CA . CYS A 1 208 ? -9.145 -4.374 20.357 1.00 94.25 208 CYS A CA 1
ATOM 1603 C C . CYS A 1 208 ? -10.399 -4.108 19.519 1.00 94.25 208 CYS A C 1
ATOM 1605 O O . CYS A 1 208 ? -10.853 -4.957 18.746 1.00 94.25 208 CYS A O 1
ATOM 1607 N N . THR A 1 209 ? -10.998 -2.940 19.723 1.00 92.81 209 THR A N 1
ATOM 1608 C CA . THR A 1 209 ? -12.059 -2.407 18.855 1.00 92.81 209 THR A CA 1
ATOM 1609 C C . THR A 1 209 ? -11.460 -1.888 17.545 1.00 92.81 209 THR A C 1
ATOM 1611 O O . THR A 1 209 ? -10.243 -1.815 17.400 1.00 92.81 209 THR A O 1
ATOM 1614 N N . ASP A 1 210 ? -12.289 -1.507 16.573 1.00 90.69 210 ASP A N 1
ATOM 1615 C CA . ASP A 1 210 ? -11.799 -1.007 15.276 1.00 90.69 210 ASP A CA 1
ATOM 1616 C C . ASP A 1 210 ? -11.001 0.284 15.407 1.00 90.69 210 ASP A C 1
ATOM 1618 O O . ASP A 1 210 ? -9.947 0.448 14.795 1.00 90.69 210 ASP A O 1
ATOM 1622 N N . GLN A 1 211 ? -11.480 1.183 16.263 1.00 92.12 211 GLN A N 1
ATOM 1623 C CA . GLN A 1 211 ? -10.766 2.412 16.560 1.00 92.12 211 GLN A CA 1
ATOM 1624 C C . GLN A 1 211 ? -9.424 2.112 17.243 1.00 92.12 211 GLN A C 1
ATOM 1626 O O . GLN A 1 211 ? -8.391 2.636 16.833 1.00 92.12 211 GLN A O 1
ATOM 1631 N N . GLU A 1 212 ? -9.429 1.244 18.256 1.00 93.75 212 GLU A N 1
ATOM 1632 C CA . GLU A 1 212 ? -8.215 0.840 18.972 1.00 93.75 212 GLU A CA 1
ATOM 1633 C C . GLU A 1 212 ? -7.226 0.091 18.062 1.00 93.75 212 GLU A C 1
ATOM 1635 O O . GLU A 1 212 ? -6.018 0.193 18.254 1.00 93.75 212 GLU A O 1
ATOM 1640 N N . TYR A 1 213 ? -7.713 -0.652 17.063 1.00 94.00 213 TYR A N 1
ATOM 1641 C CA . TYR A 1 213 ? -6.891 -1.343 16.071 1.00 94.00 213 TYR A CA 1
ATOM 1642 C C . TYR A 1 213 ? -6.100 -0.364 15.200 1.00 94.00 213 TYR A C 1
ATOM 1644 O O . TYR A 1 213 ? -4.887 -0.523 15.056 1.00 94.00 213 TYR A O 1
ATOM 1652 N N . GLU A 1 214 ? -6.751 0.669 14.661 1.00 94.31 214 GLU A N 1
ATOM 1653 C CA . GLU A 1 214 ? -6.065 1.689 13.859 1.00 94.31 214 GLU A CA 1
ATOM 1654 C C . GLU A 1 214 ? -5.109 2.536 14.713 1.00 94.31 214 GLU A C 1
ATOM 1656 O O . GLU A 1 214 ? -3.986 2.820 14.288 1.00 94.31 214 GLU A O 1
ATOM 1661 N N . GLU A 1 215 ? -5.499 2.875 15.950 1.00 94.38 215 GLU A N 1
ATOM 1662 C CA . GLU A 1 215 ? -4.612 3.538 16.915 1.00 94.38 215 GLU A CA 1
ATOM 1663 C C . GLU A 1 215 ? -3.374 2.670 17.208 1.00 94.38 215 GLU A C 1
ATOM 1665 O O . GLU A 1 215 ? -2.243 3.148 17.097 1.00 94.38 215 GLU A O 1
ATOM 1670 N N . LEU A 1 216 ? -3.566 1.374 17.486 1.00 94.88 216 LEU A N 1
ATOM 1671 C CA . LEU A 1 216 ? -2.486 0.409 17.702 1.00 94.88 216 LEU A CA 1
ATOM 1672 C C . LEU A 1 216 ? -1.568 0.295 16.481 1.00 94.88 216 LEU A C 1
ATOM 1674 O O . LEU A 1 216 ? -0.347 0.319 16.631 1.00 94.88 216 LEU A O 1
ATOM 1678 N N . ARG A 1 217 ? -2.128 0.198 15.272 1.00 95.31 217 ARG A N 1
ATOM 1679 C CA . ARG A 1 217 ? -1.364 0.125 14.019 1.00 95.31 217 ARG A CA 1
ATOM 1680 C C . ARG A 1 217 ? -0.495 1.370 13.823 1.00 95.31 217 ARG A C 1
ATOM 1682 O O . ARG A 1 217 ? 0.677 1.257 13.447 1.00 95.31 217 ARG A O 1
ATOM 1689 N N . GLY A 1 218 ? -1.041 2.548 14.125 1.00 94.19 218 GLY A N 1
ATOM 1690 C CA . GLY A 1 218 ? -0.309 3.813 14.128 1.00 94.19 218 GLY A CA 1
ATOM 1691 C C . GLY A 1 218 ? 0.843 3.813 15.133 1.00 94.19 218 GLY A C 1
ATOM 1692 O O . GLY A 1 218 ? 1.983 4.097 14.760 1.00 94.19 218 GLY A O 1
ATOM 1693 N N . THR A 1 219 ? 0.586 3.426 16.386 1.00 94.12 219 THR A N 1
ATOM 1694 C CA . THR A 1 219 ? 1.623 3.374 17.429 1.00 94.12 219 THR A CA 1
ATOM 1695 C C . THR A 1 219 ? 2.720 2.357 17.100 1.00 94.12 219 THR A C 1
ATOM 1697 O O . THR A 1 219 ? 3.901 2.679 17.230 1.00 94.12 219 THR A O 1
ATOM 1700 N N . MET A 1 220 ? 2.368 1.169 16.595 1.00 94.88 220 MET A N 1
ATOM 1701 C CA . MET A 1 220 ? 3.347 0.162 16.162 1.00 94.88 220 MET A CA 1
ATOM 1702 C C . MET A 1 220 ? 4.213 0.667 15.003 1.00 94.88 220 MET A C 1
ATOM 1704 O O . MET A 1 220 ? 5.426 0.464 15.008 1.00 94.88 220 MET A O 1
ATOM 1708 N N . SER A 1 221 ? 3.622 1.390 14.047 1.00 94.75 221 SER A N 1
ATOM 1709 C CA . SER A 1 221 ? 4.372 2.008 12.945 1.00 94.75 221 SER A CA 1
ATOM 1710 C C . SER A 1 221 ? 5.410 3.016 13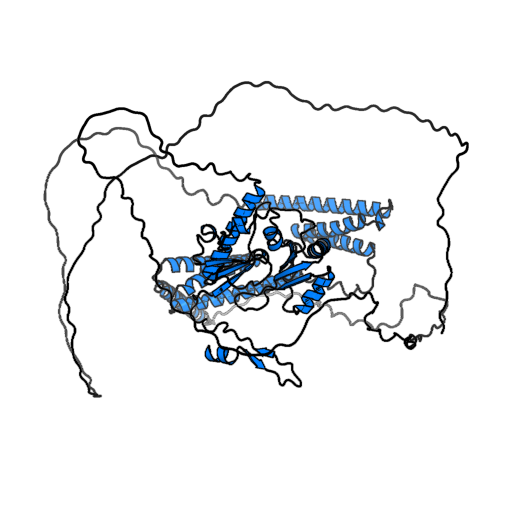.462 1.00 94.75 221 SER A C 1
ATOM 1712 O O . SER A 1 221 ? 6.558 3.002 13.021 1.00 94.75 221 SER A O 1
ATOM 1714 N N . VAL A 1 222 ? 5.049 3.852 14.444 1.00 93.12 222 VAL A N 1
ATOM 1715 C CA . VAL A 1 222 ? 5.973 4.814 15.081 1.00 93.12 222 VAL A CA 1
ATOM 1716 C C . VAL A 1 222 ? 7.065 4.106 15.892 1.00 93.12 222 VAL A C 1
ATOM 1718 O O . VAL A 1 222 ? 8.236 4.491 15.829 1.00 93.12 222 VAL A O 1
ATOM 1721 N N . ALA A 1 223 ? 6.714 3.047 16.625 1.00 92.69 223 ALA A N 1
ATOM 1722 C CA . ALA A 1 223 ? 7.677 2.251 17.382 1.00 92.69 223 ALA A CA 1
ATOM 1723 C C . ALA A 1 223 ? 8.723 1.602 16.459 1.00 92.69 223 ALA A C 1
ATOM 1725 O O . ALA A 1 223 ? 9.919 1.643 16.757 1.00 92.69 223 ALA A O 1
ATOM 1726 N N . LEU A 1 224 ? 8.298 1.081 15.302 1.00 93.88 224 LEU A N 1
ATOM 1727 C CA . LEU A 1 224 ? 9.200 0.528 14.289 1.00 93.88 224 LEU A CA 1
ATOM 1728 C C . LEU A 1 224 ? 10.078 1.586 13.633 1.00 93.88 224 LEU A C 1
ATOM 1730 O O . LEU A 1 224 ? 11.268 1.352 13.444 1.00 93.88 224 LEU A O 1
ATOM 1734 N N . GLN A 1 225 ? 9.535 2.767 13.337 1.00 93.38 225 GLN A N 1
ATOM 1735 C CA . GLN A 1 225 ? 10.342 3.883 12.841 1.00 93.38 225 GLN A CA 1
ATOM 1736 C C . GLN A 1 225 ? 11.432 4.265 13.851 1.00 93.38 225 GLN A C 1
ATOM 1738 O O . GLN A 1 225 ? 12.591 4.399 13.473 1.00 93.38 225 GLN A O 1
ATOM 1743 N N . THR A 1 226 ? 11.094 4.332 15.141 1.00 91.81 226 THR A N 1
ATOM 1744 C CA . THR A 1 226 ? 12.064 4.616 16.212 1.00 91.81 226 THR A CA 1
ATOM 1745 C C . THR A 1 226 ? 13.132 3.521 16.314 1.00 91.81 226 THR A C 1
ATOM 1747 O O . THR A 1 226 ? 14.314 3.810 16.504 1.00 91.81 226 THR A O 1
ATOM 1750 N N . PHE A 1 227 ? 12.739 2.250 16.181 1.00 92.94 227 PHE A N 1
ATOM 1751 C CA . PHE A 1 227 ? 13.673 1.124 16.135 1.00 92.94 227 PHE A CA 1
ATOM 1752 C C . PHE A 1 227 ? 14.637 1.243 14.945 1.00 92.94 227 PHE A C 1
ATOM 1754 O O . PHE A 1 227 ? 15.850 1.133 15.123 1.00 92.94 227 PHE A O 1
ATOM 1761 N N . HIS A 1 228 ? 14.116 1.539 13.755 1.00 93.94 228 HIS A N 1
ATOM 1762 C CA . HIS A 1 228 ? 14.908 1.724 12.543 1.00 93.94 228 HIS A CA 1
ATOM 1763 C C . HIS A 1 228 ? 15.871 2.907 12.623 1.00 93.94 228 HIS A C 1
ATOM 1765 O O . HIS A 1 228 ? 17.021 2.781 12.213 1.00 93.94 228 HIS A O 1
ATOM 1771 N N . GLU A 1 229 ? 15.450 4.031 13.201 1.00 93.19 229 GLU A N 1
ATOM 1772 C CA . GLU A 1 229 ? 16.330 5.181 13.420 1.00 93.19 229 GLU A CA 1
ATOM 1773 C C . GLU A 1 229 ? 17.490 4.835 14.366 1.00 93.19 229 GLU A C 1
ATOM 1775 O O . GLU A 1 229 ? 18.630 5.223 14.110 1.00 93.19 229 GLU A O 1
ATOM 1780 N N . ARG A 1 230 ? 17.240 4.040 15.417 1.00 91.56 230 ARG A N 1
ATOM 1781 C CA . ARG A 1 230 ? 18.302 3.549 16.316 1.00 91.56 230 ARG A CA 1
ATOM 1782 C C . ARG A 1 230 ? 19.255 2.587 15.615 1.00 91.56 230 ARG A C 1
ATOM 1784 O O . ARG A 1 230 ? 20.464 2.705 15.798 1.00 91.56 230 ARG A O 1
ATOM 1791 N N . ALA A 1 231 ? 18.719 1.669 14.813 1.00 91.19 231 ALA A N 1
ATOM 1792 C CA . ALA A 1 231 ? 19.519 0.741 14.021 1.00 91.19 231 ALA A CA 1
ATOM 1793 C C . ALA A 1 231 ? 20.409 1.478 13.007 1.00 91.19 231 ALA A C 1
ATOM 1795 O O . ALA A 1 231 ? 21.603 1.203 12.911 1.00 91.19 231 ALA A O 1
ATOM 1796 N N . ALA A 1 232 ? 19.851 2.462 12.296 1.00 92.19 232 ALA A N 1
ATOM 1797 C CA . ALA A 1 232 ? 20.578 3.270 11.320 1.00 92.19 232 ALA A CA 1
ATOM 1798 C C . ALA A 1 232 ? 21.620 4.190 11.971 1.00 92.19 232 ALA A C 1
ATOM 1800 O O . ALA A 1 232 ? 22.687 4.417 11.405 1.00 92.19 232 ALA A O 1
ATOM 1801 N N . GLY A 1 233 ? 21.332 4.706 13.170 1.00 88.50 233 GLY A N 1
ATOM 1802 C CA . GLY A 1 233 ? 22.220 5.611 13.895 1.00 88.50 233 GLY A CA 1
ATOM 1803 C C . GLY A 1 233 ? 23.533 4.978 14.356 1.00 88.50 233 GLY A C 1
ATOM 1804 O O . GLY A 1 233 ? 24.396 5.706 14.847 1.00 88.50 233 GLY A O 1
ATOM 1805 N N . GLY A 1 234 ? 23.694 3.650 14.241 1.00 76.31 234 GLY A N 1
ATOM 1806 C CA . GLY A 1 234 ? 24.902 2.934 14.668 1.00 76.31 234 GLY A CA 1
ATOM 1807 C C . GLY A 1 234 ? 25.280 3.233 16.119 1.00 76.31 234 GLY A C 1
ATOM 1808 O O . GLY A 1 234 ? 26.453 3.133 16.489 1.00 76.31 234 GLY A O 1
ATOM 1809 N N . GLY A 1 235 ? 24.302 3.677 16.917 1.00 56.50 235 GLY A N 1
ATOM 1810 C CA . GLY A 1 235 ? 24.518 4.117 18.277 1.00 56.50 235 GLY A CA 1
ATOM 1811 C C . GLY A 1 235 ? 25.052 2.924 19.032 1.00 56.50 235 GLY A C 1
ATOM 1812 O O . GLY A 1 235 ? 24.304 1.978 19.282 1.00 56.50 235 GLY A O 1
ATOM 1813 N N . LYS A 1 236 ? 26.348 2.957 19.376 1.00 62.69 236 LYS A N 1
ATOM 1814 C CA . LYS A 1 236 ? 26.875 2.095 20.431 1.00 62.69 236 LYS A CA 1
ATOM 1815 C C . LYS A 1 236 ? 25.839 2.176 21.543 1.00 62.69 236 LYS A C 1
ATOM 1817 O O . LYS A 1 236 ? 25.511 3.314 21.898 1.00 62.69 236 LYS A O 1
ATOM 1822 N N . PRO A 1 237 ? 25.267 1.044 21.999 1.00 58.00 237 PRO A N 1
ATOM 1823 C CA . PRO A 1 237 ? 24.322 1.085 23.099 1.00 58.00 237 PRO A CA 1
ATOM 1824 C C . PRO A 1 237 ? 25.000 1.948 24.148 1.00 58.00 237 PRO A C 1
ATOM 1826 O O . PRO A 1 237 ? 26.146 1.659 24.503 1.00 58.00 237 PRO A O 1
ATOM 1829 N N . GLU A 1 238 ? 24.394 3.085 24.504 1.00 53.59 238 GLU A N 1
ATOM 1830 C CA . GLU A 1 238 ? 24.868 3.828 25.658 1.00 53.59 238 GLU A CA 1
ATOM 1831 C C . GLU A 1 238 ? 24.752 2.810 26.781 1.00 53.59 238 GLU A C 1
ATOM 1833 O O . GLU A 1 238 ? 23.652 2.513 27.249 1.00 53.59 238 GLU A O 1
ATOM 1838 N N . GLU A 1 239 ? 25.875 2.159 27.097 1.00 52.09 239 GLU A N 1
ATOM 1839 C CA . GLU A 1 239 ? 26.045 1.339 28.274 1.00 52.09 239 GLU A CA 1
ATOM 1840 C C . GLU A 1 239 ? 25.717 2.297 29.393 1.00 52.09 239 GLU A C 1
ATOM 1842 O O . GLU A 1 239 ? 26.535 3.144 29.763 1.00 52.09 239 GLU A O 1
ATOM 1847 N N . GLY A 1 240 ? 24.453 2.244 29.812 1.00 47.22 240 GLY A N 1
ATOM 1848 C CA . GLY A 1 240 ? 23.915 3.103 30.830 1.00 47.22 240 GLY A CA 1
ATOM 1849 C C . GLY A 1 240 ? 24.850 2.981 32.007 1.00 47.22 240 GLY A C 1
ATOM 1850 O O . GLY A 1 240 ? 24.852 1.973 32.714 1.00 47.22 240 GLY A O 1
ATOM 1851 N N . HIS A 1 241 ? 25.655 4.025 32.201 1.00 42.31 241 HIS A N 1
ATOM 1852 C CA . HIS A 1 241 ? 26.159 4.371 33.503 1.00 42.31 241 HIS A CA 1
ATOM 1853 C C . HIS A 1 241 ? 24.940 4.296 34.407 1.00 42.31 241 HIS A C 1
ATOM 1855 O O . HIS A 1 241 ? 24.011 5.095 34.270 1.00 42.31 241 HIS A O 1
ATOM 1861 N N . GLY A 1 242 ? 24.927 3.281 35.272 1.00 42.16 242 GLY A N 1
ATOM 1862 C CA . GLY A 1 242 ? 24.019 3.169 36.396 1.00 42.16 242 GLY A CA 1
ATOM 1863 C C . GLY A 1 242 ? 24.244 4.377 37.290 1.00 42.16 242 GLY A C 1
ATOM 1864 O O . GLY A 1 242 ? 24.946 4.307 38.296 1.00 42.16 242 GLY A O 1
ATOM 1865 N N . GLY A 1 243 ? 23.689 5.512 36.875 1.00 35.84 243 GLY A N 1
ATOM 1866 C CA . GLY A 1 243 ? 23.625 6.757 37.602 1.00 35.84 243 GLY A CA 1
ATOM 1867 C C . GLY A 1 243 ? 22.629 6.574 38.723 1.00 35.84 243 GLY A C 1
ATOM 1868 O O . GLY A 1 243 ? 21.487 7.013 38.642 1.00 35.84 243 GLY A O 1
ATOM 1869 N N . SER A 1 244 ? 23.096 5.885 39.762 1.00 39.81 244 SER A N 1
ATOM 1870 C CA . SER A 1 244 ? 22.655 6.073 41.130 1.00 39.81 244 SER A CA 1
ATOM 1871 C C . SER A 1 244 ? 22.398 7.561 41.343 1.00 39.81 244 SER A C 1
ATOM 1873 O O . SER A 1 244 ? 23.304 8.388 41.233 1.00 39.81 244 SER A O 1
ATOM 1875 N N . SER A 1 245 ? 21.144 7.905 41.608 1.00 38.00 245 SER A N 1
ATOM 1876 C CA . SER A 1 245 ? 20.735 9.214 42.087 1.00 38.00 245 SER A CA 1
ATOM 1877 C C . SER A 1 245 ? 21.327 9.435 43.485 1.00 38.00 245 SER A C 1
ATOM 1879 O O . SER A 1 245 ? 20.639 9.301 44.496 1.00 38.00 245 SER A O 1
ATOM 1881 N N . SER A 1 246 ? 22.627 9.727 43.556 1.00 37.72 246 SER A N 1
ATOM 1882 C CA . SER A 1 246 ? 23.313 10.152 44.770 1.00 37.72 246 SER A CA 1
ATOM 1883 C C . SER A 1 246 ? 23.277 11.674 44.863 1.00 37.72 246 SER A C 1
ATOM 1885 O O . SER A 1 246 ? 24.006 12.380 44.170 1.00 37.72 246 SER A O 1
ATOM 1887 N N . SER A 1 247 ? 22.392 12.151 45.734 1.00 37.88 247 SER A N 1
ATOM 1888 C CA . SER A 1 247 ? 22.583 13.289 46.637 1.00 37.88 247 SER A CA 1
ATOM 1889 C C . SER A 1 247 ? 23.794 14.199 46.362 1.00 37.88 247 SER A C 1
ATOM 1891 O O . SER A 1 247 ? 24.910 13.931 46.810 1.00 37.88 247 SER A O 1
ATOM 1893 N N . THR A 1 248 ? 23.554 15.363 45.763 1.00 35.44 248 THR A N 1
ATOM 1894 C CA . THR A 1 248 ? 24.417 16.532 45.955 1.00 35.44 248 THR A CA 1
ATOM 1895 C C . THR A 1 248 ? 24.247 17.052 47.378 1.00 35.44 248 THR A C 1
ATOM 1897 O O . THR A 1 248 ? 23.327 17.810 47.682 1.00 35.44 248 THR A O 1
ATOM 1900 N N . SER A 1 249 ? 25.157 16.647 48.260 1.00 39.56 249 SER A N 1
ATOM 1901 C CA . SER A 1 249 ? 25.435 17.349 49.507 1.00 39.56 249 SER A CA 1
ATOM 1902 C C . SER A 1 249 ? 26.675 18.231 49.348 1.00 39.56 249 SER A C 1
ATOM 1904 O O . SER A 1 249 ? 27.730 17.722 48.973 1.00 39.56 249 SER A O 1
ATOM 1906 N N . ARG A 1 250 ? 26.540 19.485 49.814 1.00 37.56 250 ARG A N 1
ATOM 1907 C CA . ARG A 1 250 ? 27.484 20.217 50.691 1.00 37.56 250 ARG A CA 1
ATOM 1908 C C . ARG A 1 250 ? 28.207 21.440 50.096 1.00 37.56 250 ARG A C 1
ATOM 1910 O O . ARG A 1 250 ? 29.206 21.302 49.406 1.00 37.56 250 ARG A O 1
ATOM 1917 N N . ALA A 1 251 ? 27.760 22.634 50.510 1.00 41.62 251 ALA A N 1
ATOM 1918 C CA . ALA A 1 251 ? 28.449 23.578 51.425 1.00 41.62 251 ALA A CA 1
ATOM 1919 C C . ALA A 1 251 ? 27.764 24.968 51.333 1.00 41.62 251 ALA A C 1
ATOM 1921 O O . ALA A 1 251 ? 27.525 25.438 50.233 1.00 41.62 251 ALA A O 1
ATOM 1922 N N . GLY A 1 252 ? 27.405 25.703 52.389 1.00 36.09 252 GLY A N 1
ATOM 1923 C CA . GLY A 1 252 ? 27.537 25.528 53.832 1.00 36.09 252 GLY A CA 1
ATOM 1924 C C . GLY A 1 252 ? 26.935 26.737 54.583 1.00 36.09 252 GLY A C 1
ATOM 1925 O O . GLY A 1 252 ? 26.579 27.734 53.962 1.00 36.09 252 GLY A O 1
ATOM 1926 N N . GLY A 1 253 ? 26.877 26.639 55.917 1.00 37.97 253 GLY A N 1
ATOM 1927 C CA . GLY A 1 253 ? 26.825 27.784 56.840 1.00 37.97 253 GLY A CA 1
ATOM 1928 C C . GLY A 1 253 ? 25.504 28.022 57.586 1.00 37.97 253 GLY A C 1
ATOM 1929 O O . GLY A 1 253 ? 24.563 28.546 57.005 1.00 37.97 253 GLY A O 1
ATOM 1930 N N . GLY A 1 254 ? 25.490 27.739 58.898 1.00 33.50 254 GLY A N 1
ATOM 1931 C CA . GLY A 1 254 ? 24.583 28.394 59.858 1.00 33.50 254 GLY A CA 1
ATOM 1932 C C . GLY A 1 254 ? 23.812 27.479 60.820 1.00 33.50 254 GLY A C 1
ATOM 1933 O O . GLY A 1 254 ? 22.661 27.147 60.567 1.00 33.50 254 GLY A O 1
ATOM 1934 N N . GLU A 1 255 ? 24.429 27.131 61.953 1.00 37.25 255 GLU A N 1
ATOM 1935 C CA . GLU A 1 255 ? 23.752 26.795 63.229 1.00 37.25 255 GLU A CA 1
ATOM 1936 C C . GLU A 1 255 ? 23.079 28.059 63.843 1.00 37.25 255 GLU A C 1
ATOM 1938 O O . GLU A 1 255 ? 23.456 29.152 63.411 1.00 37.25 255 GLU A O 1
ATOM 1943 N N . PRO A 1 256 ? 22.159 27.999 64.852 1.00 50.59 256 PRO A N 1
ATOM 1944 C CA . PRO A 1 256 ? 22.073 26.975 65.906 1.00 50.59 256 PRO A CA 1
ATOM 1945 C C . PRO A 1 256 ? 20.666 26.474 66.342 1.00 50.59 256 PRO A C 1
ATOM 1947 O O . PRO A 1 256 ? 19.651 27.155 66.250 1.00 50.59 256 PRO A O 1
ATOM 1950 N N . ALA A 1 257 ? 20.697 25.288 66.965 1.00 37.84 257 ALA A N 1
ATOM 1951 C CA . ALA A 1 257 ? 19.907 24.823 68.117 1.00 37.84 257 ALA A CA 1
ATOM 1952 C C . ALA A 1 257 ? 18.357 24.772 68.066 1.00 37.84 257 ALA A C 1
ATOM 1954 O O . ALA A 1 257 ? 17.681 25.782 68.247 1.00 37.84 257 ALA A O 1
ATOM 1955 N N . LYS A 1 258 ? 17.794 23.547 68.108 1.00 38.00 258 LYS A N 1
ATOM 1956 C CA . LYS A 1 258 ? 17.111 22.954 69.294 1.00 38.00 258 LYS A CA 1
ATOM 1957 C C . LYS A 1 258 ? 16.252 21.719 68.943 1.00 38.00 258 LYS A C 1
ATOM 1959 O O . LYS A 1 258 ? 15.407 21.777 68.063 1.00 38.00 258 LYS A O 1
ATOM 1964 N N . LYS A 1 259 ? 16.385 20.702 69.810 1.00 36.38 259 LYS A N 1
ATOM 1965 C CA . LYS A 1 259 ? 15.422 19.644 70.200 1.00 36.38 259 LYS A CA 1
ATOM 1966 C C . LYS A 1 259 ? 15.171 18.466 69.241 1.00 36.38 259 LYS A C 1
ATOM 1968 O O . LYS A 1 259 ? 14.404 18.541 68.291 1.00 36.38 259 LYS A O 1
ATOM 1973 N N . THR A 1 260 ? 15.748 17.332 69.637 1.00 37.25 260 THR A N 1
ATOM 1974 C CA . THR A 1 260 ? 15.296 15.962 69.358 1.00 37.25 260 THR A CA 1
ATOM 1975 C C . THR A 1 260 ? 13.902 15.706 69.959 1.00 37.25 260 THR A C 1
ATOM 1977 O O . THR A 1 260 ? 13.533 16.325 70.962 1.00 37.25 260 THR A O 1
ATOM 1980 N N . PRO A 1 261 ? 13.124 14.786 69.364 1.00 41.34 261 PRO A N 1
ATOM 1981 C CA . PRO A 1 261 ? 13.065 13.449 69.946 1.00 41.34 261 PRO A CA 1
ATOM 1982 C C . PRO A 1 261 ? 13.314 12.335 68.922 1.00 41.34 261 PRO A C 1
ATOM 1984 O O . PRO A 1 261 ? 12.983 12.434 67.744 1.00 41.34 261 PRO A O 1
ATOM 1987 N N . ALA A 1 262 ? 13.925 11.270 69.430 1.00 39.12 262 ALA A N 1
ATOM 1988 C CA . ALA A 1 262 ? 14.241 10.036 68.736 1.00 39.12 262 ALA A CA 1
ATOM 1989 C C . ALA A 1 262 ? 12.984 9.343 68.192 1.00 39.12 262 ALA A C 1
ATOM 1991 O O . ALA A 1 262 ? 12.008 9.173 68.920 1.00 39.12 262 ALA A O 1
ATOM 1992 N N . TRP A 1 263 ? 13.057 8.881 66.943 1.00 35.81 263 TRP A N 1
ATOM 1993 C CA . TRP A 1 263 ? 12.175 7.855 66.398 1.00 35.81 263 TRP A CA 1
ATOM 1994 C C . TRP A 1 263 ? 13.017 6.755 65.768 1.00 35.81 263 TRP A C 1
ATOM 1996 O O . TRP A 1 263 ? 14.048 7.007 65.146 1.00 35.81 263 TRP A O 1
ATOM 2006 N N . GLY A 1 264 ? 12.595 5.534 66.075 1.00 33.22 264 GLY A N 1
ATOM 2007 C CA . GLY A 1 264 ? 13.371 4.316 65.973 1.00 33.22 264 GLY A CA 1
ATOM 2008 C C . GLY A 1 264 ? 13.621 3.847 64.549 1.00 33.22 264 GLY A C 1
ATOM 2009 O O . GLY A 1 264 ? 12.899 4.163 63.606 1.00 33.22 264 GLY A O 1
ATOM 2010 N N . ALA A 1 265 ? 14.661 3.027 64.454 1.00 38.06 265 ALA A N 1
ATOM 2011 C CA . ALA A 1 265 ? 14.927 2.144 63.337 1.00 38.06 265 ALA A CA 1
ATOM 2012 C C . ALA A 1 265 ? 13.681 1.313 62.958 1.00 38.06 265 ALA A C 1
ATOM 2014 O O . ALA A 1 265 ? 12.931 0.897 63.848 1.00 38.06 265 ALA A O 1
ATOM 2015 N N . PRO A 1 266 ? 13.468 1.018 61.665 1.00 45.00 266 PRO A N 1
ATOM 2016 C CA . PRO A 1 266 ? 12.426 0.090 61.254 1.00 45.00 266 PRO A CA 1
ATOM 2017 C C . PRO A 1 266 ? 12.747 -1.338 61.741 1.00 45.00 266 PRO A C 1
ATOM 2019 O O . PRO A 1 266 ? 13.910 -1.758 61.713 1.00 45.00 266 PRO A O 1
ATOM 2022 N N . PRO A 1 267 ? 11.740 -2.099 62.203 1.00 41.44 267 PRO A N 1
ATOM 2023 C CA . PRO A 1 267 ? 11.942 -3.422 62.772 1.00 41.44 267 PRO A CA 1
ATOM 2024 C C . PRO A 1 267 ? 12.267 -4.468 61.701 1.00 41.44 267 PRO A C 1
ATOM 2026 O O . PRO A 1 267 ? 11.640 -4.540 60.645 1.00 41.44 267 PRO A O 1
ATOM 2029 N N . LYS A 1 268 ? 13.209 -5.351 62.047 1.00 48.53 268 LYS A N 1
ATOM 2030 C CA . LYS A 1 268 ? 13.313 -6.694 61.475 1.00 48.53 268 LYS A CA 1
ATOM 2031 C C . LYS A 1 268 ? 12.040 -7.466 61.833 1.00 48.53 268 LYS A C 1
ATOM 2033 O O . LYS A 1 268 ? 11.812 -7.767 63.000 1.00 48.53 268 LYS A O 1
ATOM 2038 N N . ALA A 1 269 ? 11.259 -7.826 60.828 1.00 37.00 269 ALA A N 1
ATOM 2039 C CA . ALA A 1 269 ? 10.278 -8.902 60.884 1.00 37.00 269 ALA A CA 1
ATOM 2040 C C . ALA A 1 269 ? 10.659 -9.874 59.761 1.00 37.00 269 ALA A C 1
ATOM 2042 O O . ALA A 1 269 ? 11.004 -9.442 58.670 1.00 37.00 269 ALA A O 1
ATOM 2043 N N . GLY A 1 270 ? 10.698 -11.184 59.919 1.00 32.94 270 GLY A N 1
ATOM 2044 C CA . GLY A 1 270 ? 10.307 -12.051 61.015 1.00 32.94 270 GLY A CA 1
ATOM 2045 C C . GLY A 1 270 ? 10.256 -13.430 60.375 1.00 32.94 270 GLY A C 1
ATOM 2046 O O . GLY A 1 270 ? 9.389 -13.693 59.545 1.00 32.94 270 GLY A O 1
ATOM 2047 N N . ALA A 1 271 ? 11.247 -14.264 60.677 1.00 44.03 271 ALA A N 1
ATOM 2048 C CA . ALA A 1 271 ? 11.287 -15.643 60.229 1.00 44.03 271 ALA A CA 1
ATOM 2049 C C . ALA A 1 271 ? 10.046 -16.370 60.767 1.00 44.03 271 ALA A C 1
ATOM 2051 O O . ALA A 1 271 ? 9.903 -16.545 61.974 1.00 44.03 271 ALA A O 1
ATOM 2052 N N . SER A 1 272 ? 9.154 -16.781 59.868 1.00 35.91 272 SER A N 1
ATOM 2053 C CA . SER A 1 272 ? 8.074 -17.718 60.164 1.00 35.91 272 SER A CA 1
ATOM 2054 C C . SER A 1 272 ? 8.348 -19.020 59.417 1.00 35.91 272 SER A C 1
ATOM 2056 O O . SER A 1 272 ? 7.993 -19.224 58.263 1.00 35.91 272 SER A O 1
ATOM 2058 N N . SER A 1 273 ? 9.091 -19.869 60.121 1.00 34.12 273 SER A N 1
ATOM 2059 C CA . SER A 1 273 ? 8.859 -21.305 60.265 1.00 34.12 273 SER A CA 1
ATOM 2060 C C . SER A 1 273 ? 7.481 -21.768 59.761 1.00 34.12 273 SER A C 1
ATOM 2062 O O . SER A 1 273 ? 6.481 -21.579 60.452 1.00 34.12 273 SER A O 1
ATOM 2064 N N . TRP A 1 274 ? 7.444 -22.449 58.613 1.00 34.59 274 TRP A N 1
ATOM 2065 C CA . TRP A 1 274 ? 6.379 -23.403 58.305 1.00 34.59 274 TRP A CA 1
ATOM 2066 C C . TRP A 1 274 ? 6.872 -24.784 58.717 1.00 34.59 274 TRP A C 1
ATOM 2068 O O . TRP A 1 274 ? 7.749 -25.377 58.089 1.00 34.59 274 TRP A O 1
ATOM 2078 N N . SER A 1 275 ? 6.348 -25.231 59.852 1.00 34.56 275 SER A N 1
ATOM 2079 C CA . SER A 1 275 ? 6.607 -26.531 60.445 1.00 34.56 275 SER A CA 1
ATOM 2080 C C . SER A 1 275 ? 5.957 -27.641 59.627 1.00 34.56 275 SER A C 1
ATOM 2082 O O . SER A 1 275 ? 4.814 -27.538 59.187 1.00 34.56 275 SER A O 1
ATOM 2084 N N . LEU A 1 276 ? 6.719 -28.717 59.484 1.00 37.84 276 LEU A N 1
ATOM 2085 C CA . LEU A 1 276 ? 6.323 -30.034 59.009 1.00 37.84 276 LEU A CA 1
ATOM 2086 C C . LEU A 1 276 ? 5.210 -30.661 59.865 1.00 37.84 276 LEU A C 1
ATOM 2088 O O . LEU A 1 276 ? 5.257 -30.597 61.093 1.00 37.84 276 LEU A O 1
ATOM 2092 N N . GLY A 1 277 ? 4.311 -31.392 59.200 1.00 31.58 277 GLY A N 1
ATOM 2093 C CA . GLY A 1 277 ? 3.593 -32.546 59.754 1.00 31.58 277 GLY A CA 1
ATOM 2094 C C . GLY A 1 277 ? 2.246 -32.825 59.061 1.00 31.58 277 GLY A C 1
ATOM 2095 O O . GLY A 1 277 ? 1.634 -31.881 58.569 1.00 31.58 277 GLY A O 1
ATOM 2096 N N . PRO A 1 278 ? 1.704 -34.062 59.074 1.00 44.69 278 PRO A N 1
ATOM 2097 C CA . PRO A 1 278 ? 2.340 -35.367 59.231 1.00 44.69 278 PRO A CA 1
ATOM 2098 C C . PRO A 1 278 ? 2.079 -36.324 58.044 1.00 44.69 278 PRO A C 1
ATOM 2100 O O . PRO A 1 278 ? 1.111 -36.232 57.295 1.00 44.69 278 PRO A O 1
ATOM 2103 N N . SER A 1 279 ? 2.976 -37.297 57.941 1.00 46.28 279 SER A N 1
ATOM 2104 C CA . SER A 1 279 ? 2.897 -38.541 57.176 1.00 46.28 279 SER A CA 1
ATOM 2105 C C . SER A 1 279 ? 1.594 -39.327 57.390 1.00 46.28 279 SER A C 1
ATOM 2107 O O . SER A 1 279 ? 1.260 -39.671 58.525 1.00 46.28 279 SER A O 1
ATOM 2109 N N . GLY A 1 280 ? 0.933 -39.687 56.287 1.00 36.38 280 GLY A N 1
ATOM 2110 C CA . GLY A 1 280 ? -0.082 -40.744 56.204 1.00 36.38 280 GLY A CA 1
ATOM 2111 C C . GLY A 1 280 ? 0.495 -42.025 55.568 1.00 36.38 280 GLY A C 1
ATOM 2112 O O . GLY A 1 280 ? 1.451 -41.927 54.796 1.00 36.38 280 GLY A O 1
ATOM 2113 N N . PRO A 1 281 ? -0.026 -43.218 55.917 1.00 48.12 281 PRO A N 1
ATOM 2114 C CA . PRO A 1 281 ? 0.649 -44.507 55.733 1.00 48.12 281 PRO A CA 1
ATOM 2115 C C . PRO A 1 281 ? 0.508 -45.104 54.316 1.00 48.12 281 PRO A C 1
ATOM 2117 O O . PRO A 1 281 ? -0.423 -44.753 53.589 1.00 48.12 281 PRO A O 1
ATOM 2120 N N . PRO A 1 282 ? 1.393 -46.045 53.929 1.00 52.91 282 PRO A N 1
ATOM 2121 C CA . PRO A 1 282 ? 1.339 -46.721 52.635 1.00 52.91 282 PRO A CA 1
ATOM 2122 C C . PRO A 1 282 ? 0.333 -47.886 52.649 1.00 52.91 282 PRO A C 1
ATOM 2124 O O . PRO A 1 282 ? 0.246 -48.598 53.653 1.00 52.91 282 PRO A O 1
ATOM 2127 N N . PRO A 1 283 ? -0.387 -48.167 51.548 1.00 55.03 283 PRO A N 1
ATOM 2128 C CA . PRO A 1 283 ? -1.056 -49.449 51.402 1.00 55.03 283 PRO A CA 1
ATOM 2129 C C . PRO A 1 283 ? -0.037 -50.550 51.082 1.00 55.03 283 PRO A C 1
ATOM 2131 O O . PRO A 1 283 ? 0.832 -50.415 50.219 1.00 55.03 283 PRO A O 1
ATOM 2134 N N . ALA A 1 284 ? -0.156 -51.628 51.851 1.00 39.12 284 ALA A N 1
ATOM 2135 C CA . ALA A 1 284 ? 0.677 -52.813 51.838 1.00 39.12 284 ALA A CA 1
ATOM 2136 C C . ALA A 1 284 ? 0.442 -53.720 50.618 1.00 39.12 284 ALA A C 1
ATOM 2138 O O . ALA A 1 284 ? -0.582 -53.672 49.940 1.00 39.12 284 ALA A O 1
ATOM 2139 N N . ALA A 1 285 ? 1.444 -54.567 50.402 1.00 41.47 285 ALA A N 1
ATOM 2140 C CA . ALA A 1 285 ? 1.603 -55.540 49.338 1.00 41.47 285 ALA A CA 1
ATOM 2141 C C . ALA A 1 285 ? 0.684 -56.777 49.425 1.00 41.47 285 ALA A C 1
ATOM 2143 O O . ALA A 1 285 ? 0.292 -57.216 50.503 1.00 41.47 285 ALA A O 1
ATOM 2144 N N . GLY A 1 286 ? 0.488 -57.400 48.260 1.00 33.62 286 GLY A N 1
ATOM 2145 C CA . GLY A 1 286 ? 0.104 -58.802 48.043 1.00 33.62 286 GLY A CA 1
ATOM 2146 C C . GLY A 1 286 ? -0.055 -59.017 46.532 1.00 33.62 286 GLY A C 1
ATOM 2147 O O . GLY A 1 286 ? -1.000 -58.505 45.953 1.00 33.62 286 GLY A O 1
ATOM 2148 N N . GLY A 1 287 ? 0.961 -59.493 45.796 1.00 35.09 287 GLY A N 1
ATOM 2149 C CA . GLY A 1 287 ? 1.246 -60.921 45.569 1.00 35.09 287 GLY A CA 1
ATOM 2150 C C . GLY A 1 287 ? 0.194 -61.508 44.611 1.00 35.09 287 GLY A C 1
ATOM 2151 O O . GLY A 1 287 ? -0.962 -61.594 44.983 1.00 35.09 287 GLY A O 1
ATOM 2152 N N . THR A 1 288 ? 0.463 -61.946 43.379 1.00 34.00 288 THR A N 1
ATOM 2153 C CA . THR A 1 288 ? 1.458 -62.946 42.966 1.00 34.00 288 THR A CA 1
ATOM 2154 C C . THR A 1 288 ? 1.451 -63.117 41.431 1.00 34.00 288 THR A C 1
ATOM 2156 O O . THR A 1 288 ? 0.418 -62.951 40.797 1.00 34.00 288 THR A O 1
ATOM 2159 N N . ALA A 1 289 ? 2.617 -63.509 40.896 1.00 34.16 289 ALA A N 1
ATOM 2160 C CA . ALA A 1 289 ? 2.853 -64.368 39.723 1.00 34.16 289 ALA A CA 1
ATOM 2161 C C . ALA A 1 289 ? 2.309 -63.961 38.331 1.00 34.16 289 ALA A C 1
ATOM 2163 O O . ALA A 1 289 ? 1.145 -64.166 38.017 1.00 34.16 289 ALA A O 1
ATOM 2164 N N . ALA A 1 290 ? 3.200 -63.570 37.413 1.00 33.12 290 ALA A N 1
ATOM 2165 C CA . ALA A 1 290 ? 3.912 -64.508 36.528 1.00 33.12 290 ALA A CA 1
ATOM 2166 C C . ALA A 1 290 ? 4.560 -63.755 35.345 1.00 33.12 290 ALA A C 1
ATOM 2168 O O . ALA A 1 290 ? 3.875 -63.215 34.482 1.00 33.12 290 ALA A O 1
ATOM 2169 N N . SER A 1 291 ? 5.893 -63.770 35.289 1.00 41.69 291 SER A N 1
ATOM 2170 C CA . SER A 1 291 ? 6.640 -63.656 34.026 1.00 41.69 291 SER A CA 1
ATOM 2171 C C . SER A 1 291 ? 6.525 -64.985 33.262 1.00 41.69 291 SER A C 1
ATOM 2173 O O . SER A 1 291 ? 6.270 -66.016 33.893 1.00 41.69 291 SER A O 1
ATOM 2175 N N . PRO A 1 292 ? 6.788 -65.016 31.943 1.00 53.56 292 PRO A N 1
ATOM 2176 C CA . PRO A 1 292 ? 8.173 -65.281 31.540 1.00 53.56 292 PRO A CA 1
ATOM 2177 C C . PRO A 1 292 ? 8.670 -64.522 30.287 1.00 53.56 292 PRO A C 1
ATOM 2179 O O . PRO A 1 292 ? 7.923 -64.351 29.337 1.00 53.56 292 PRO A O 1
ATOM 2182 N N . PHE A 1 293 ? 9.976 -64.191 30.308 1.00 34.06 293 PHE A N 1
ATOM 2183 C CA . PHE A 1 293 ? 10.961 -64.217 29.200 1.00 34.06 293 PHE A CA 1
ATOM 2184 C C . PHE A 1 293 ? 10.680 -63.372 27.932 1.00 34.06 293 PHE A C 1
ATOM 2186 O O . PHE A 1 293 ? 9.624 -63.443 27.335 1.00 34.06 293 PHE A O 1
ATOM 2193 N N . GLY A 1 294 ? 11.598 -62.600 27.353 1.00 30.58 294 GLY A N 1
ATOM 2194 C CA . GLY A 1 294 ? 13.025 -62.376 27.553 1.00 30.58 294 GLY A CA 1
ATOM 2195 C C . GLY A 1 294 ? 13.530 -61.551 26.354 1.00 30.58 294 GLY A C 1
ATOM 2196 O O . GLY A 1 294 ? 13.140 -61.808 25.220 1.00 30.58 294 GLY A O 1
ATOM 2197 N N . ALA A 1 295 ? 14.375 -60.547 26.593 1.00 43.88 295 ALA A N 1
ATOM 2198 C CA . ALA A 1 295 ? 15.303 -60.043 25.570 1.00 43.88 295 ALA A CA 1
ATOM 2199 C C . ALA A 1 295 ? 16.421 -61.100 25.393 1.00 43.88 295 ALA A C 1
ATOM 2201 O O . ALA A 1 295 ? 16.642 -61.836 26.364 1.00 43.88 295 ALA A O 1
ATOM 2202 N N . PRO A 1 296 ? 17.158 -61.210 24.260 1.00 50.16 296 PRO A N 1
ATOM 2203 C CA . PRO A 1 296 ? 18.203 -60.216 23.956 1.00 50.16 296 PRO A CA 1
ATOM 2204 C C . PRO A 1 296 ? 18.640 -60.040 22.469 1.00 50.16 296 PRO A C 1
ATOM 2206 O O . PRO A 1 296 ? 18.525 -60.937 21.650 1.00 50.16 296 PRO A O 1
ATOM 2209 N N . TRP A 1 297 ? 19.233 -58.870 22.190 1.00 40.72 297 TRP A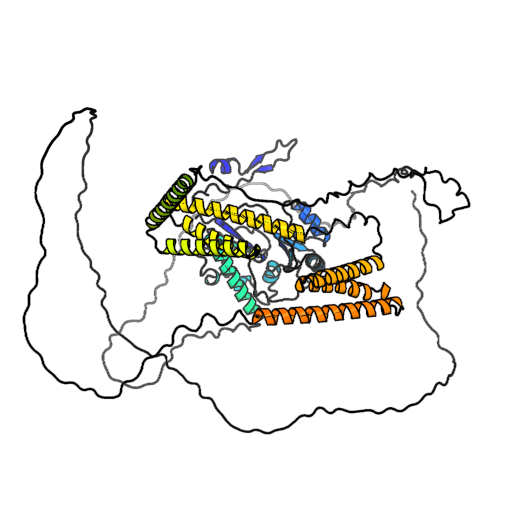 N 1
ATOM 2210 C CA . TRP A 1 297 ? 20.409 -58.597 21.335 1.00 40.72 297 TRP A CA 1
ATOM 2211 C C . TRP A 1 297 ? 20.560 -59.239 19.936 1.00 40.72 297 TRP A C 1
ATOM 2213 O O . TRP A 1 297 ? 20.759 -60.440 19.799 1.00 40.72 297 TRP A O 1
ATOM 2223 N N . GLY A 1 298 ? 20.782 -58.371 18.938 1.00 32.47 298 GLY A N 1
ATOM 2224 C CA . GLY A 1 298 ? 21.821 -58.600 17.928 1.00 32.47 298 GLY A CA 1
ATOM 2225 C C . GLY A 1 298 ? 21.418 -58.433 16.462 1.00 32.47 298 GLY A C 1
ATOM 2226 O O . GLY A 1 298 ? 20.345 -58.841 16.044 1.00 32.47 298 GLY A O 1
ATOM 2227 N N . ALA A 1 299 ? 22.393 -57.931 15.701 1.00 33.06 299 ALA A N 1
ATOM 2228 C CA . ALA A 1 299 ? 22.570 -58.027 14.250 1.00 33.06 299 ALA A CA 1
ATOM 2229 C C . ALA A 1 299 ? 21.982 -56.917 13.353 1.00 33.06 299 ALA A C 1
ATOM 2231 O O . ALA A 1 299 ? 20.791 -56.805 13.083 1.00 33.06 299 ALA A O 1
ATOM 2232 N N . VAL A 1 300 ? 22.934 -56.153 12.815 1.00 46.56 300 VAL A N 1
ATOM 2233 C CA . VAL A 1 300 ? 22.901 -55.434 11.537 1.00 46.56 300 VAL A CA 1
ATOM 2234 C C . VAL A 1 300 ? 22.568 -56.414 10.400 1.00 46.56 300 VAL A C 1
ATOM 2236 O O . VAL A 1 300 ? 23.061 -57.544 10.432 1.00 46.56 300 VAL A O 1
ATOM 2239 N N . PRO A 1 301 ? 21.879 -55.965 9.338 1.00 45.56 301 PRO A N 1
ATOM 2240 C CA . PRO A 1 301 ? 22.300 -56.401 8.014 1.00 45.56 301 PRO A CA 1
ATOM 2241 C C . PRO A 1 301 ? 22.472 -55.231 7.042 1.00 45.56 301 PRO A C 1
ATOM 2243 O O . PRO A 1 301 ? 21.572 -54.428 6.806 1.00 45.56 301 PRO A O 1
ATOM 2246 N N . SER A 1 302 ? 23.657 -55.198 6.436 1.00 42.00 302 SER A N 1
ATOM 2247 C CA . SER A 1 302 ? 23.846 -54.734 5.067 1.00 42.00 302 SER A CA 1
ATOM 2248 C C . SER A 1 302 ? 22.967 -55.567 4.133 1.00 42.00 302 SER A C 1
ATOM 2250 O O . SER A 1 302 ? 22.917 -56.789 4.270 1.00 42.00 302 SER A O 1
ATOM 2252 N N . GLY A 1 303 ? 22.318 -54.935 3.161 1.00 32.91 303 GLY A N 1
ATOM 2253 C CA . GLY A 1 303 ? 21.589 -55.662 2.129 1.00 32.91 303 GLY A CA 1
ATOM 2254 C C . GLY A 1 303 ? 20.751 -54.743 1.262 1.00 32.91 303 GLY A C 1
ATOM 2255 O O . GLY A 1 303 ? 19.739 -54.210 1.703 1.00 32.91 303 GLY A O 1
ATOM 2256 N N . ASP A 1 304 ? 21.211 -54.572 0.031 1.00 46.22 304 ASP A N 1
ATOM 2257 C CA . ASP A 1 304 ? 20.539 -53.918 -1.079 1.00 46.22 304 ASP A CA 1
ATOM 2258 C C . ASP A 1 304 ? 19.047 -54.272 -1.191 1.00 46.22 304 ASP A C 1
ATOM 2260 O O . ASP A 1 304 ? 18.677 -55.428 -1.393 1.00 46.22 304 ASP A O 1
ATOM 2264 N N . ALA A 1 305 ? 18.185 -53.255 -1.165 1.00 36.28 305 ALA A N 1
ATOM 2265 C CA . ALA A 1 305 ? 16.822 -53.353 -1.673 1.00 36.28 305 ALA A CA 1
ATOM 2266 C C . ALA A 1 305 ? 16.390 -51.991 -2.230 1.00 36.28 305 ALA A C 1
ATOM 2268 O O . ALA A 1 305 ? 16.077 -51.049 -1.503 1.00 36.28 305 ALA A O 1
ATOM 2269 N N . ARG A 1 306 ? 16.417 -51.884 -3.561 1.00 45.28 306 ARG A N 1
ATOM 2270 C CA . ARG A 1 306 ? 15.833 -50.772 -4.320 1.00 45.28 306 ARG A CA 1
ATOM 2271 C C . ARG A 1 306 ? 14.304 -50.770 -4.143 1.00 45.28 306 ARG A C 1
ATOM 2273 O O . ARG A 1 306 ? 13.715 -51.850 -4.175 1.00 45.28 306 ARG A O 1
ATOM 2280 N N . PRO A 1 307 ? 13.638 -49.607 -4.039 1.00 47.75 307 PRO A N 1
ATOM 2281 C CA . PRO A 1 307 ? 12.181 -49.545 -4.081 1.00 47.75 307 PRO A CA 1
ATOM 2282 C C . PRO A 1 307 ? 11.645 -49.805 -5.508 1.00 47.75 307 PRO A C 1
ATOM 2284 O O . PRO A 1 307 ? 12.231 -49.311 -6.478 1.00 47.75 307 PRO A O 1
ATOM 2287 N N . PRO A 1 308 ? 10.537 -50.556 -5.664 1.00 45.66 308 PRO A N 1
ATOM 2288 C CA . PRO A 1 308 ? 9.907 -50.820 -6.948 1.00 45.66 308 PRO A CA 1
ATOM 2289 C C . PRO A 1 308 ? 8.830 -49.768 -7.242 1.00 45.66 308 PRO A C 1
ATOM 2291 O O . PRO A 1 308 ? 7.718 -49.825 -6.727 1.00 45.66 308 PRO A O 1
ATOM 2294 N N . TRP A 1 309 ? 9.140 -48.828 -8.124 1.00 41.62 309 TRP A N 1
ATOM 2295 C CA . TRP A 1 309 ? 8.135 -48.134 -8.931 1.00 41.62 309 TRP A CA 1
ATOM 2296 C C . TRP A 1 309 ? 8.688 -48.037 -10.346 1.00 41.62 309 TRP A C 1
ATOM 2298 O O . TRP A 1 309 ? 9.365 -47.092 -10.745 1.00 41.62 309 TRP A O 1
ATOM 2308 N N . ALA A 1 310 ? 8.457 -49.123 -11.080 1.00 35.69 310 ALA A N 1
ATOM 2309 C CA . ALA A 1 310 ? 8.665 -49.178 -12.509 1.00 35.69 310 ALA A CA 1
ATOM 2310 C C . ALA A 1 310 ? 7.621 -48.284 -13.190 1.00 35.69 310 ALA A C 1
ATOM 2312 O O . ALA A 1 310 ? 6.416 -48.496 -13.069 1.00 35.69 310 ALA A O 1
ATOM 2313 N N . MET A 1 311 ? 8.129 -47.290 -13.911 1.00 40.62 311 MET A N 1
ATOM 2314 C CA . MET A 1 311 ? 7.429 -46.569 -14.968 1.00 40.62 311 MET A CA 1
ATOM 2315 C C . MET A 1 311 ? 6.838 -47.570 -15.979 1.00 40.62 311 MET A C 1
ATOM 2317 O O . MET A 1 311 ? 7.577 -48.443 -16.447 1.00 40.62 311 MET A O 1
ATOM 2321 N N . PRO A 1 312 ? 5.563 -47.454 -16.383 1.00 44.81 312 PRO A N 1
ATOM 2322 C CA . PRO A 1 312 ? 5.094 -48.113 -17.589 1.00 44.81 312 PRO A CA 1
ATOM 2323 C C . PRO A 1 312 ? 5.641 -47.375 -18.819 1.00 44.81 312 PRO A C 1
ATOM 2325 O O . PRO A 1 312 ? 5.680 -46.147 -18.879 1.00 44.81 312 PRO A O 1
ATOM 2328 N N . GLY A 1 313 ? 6.128 -48.159 -19.779 1.00 36.03 313 GLY A N 1
ATOM 2329 C CA . GLY A 1 313 ? 6.881 -47.695 -20.934 1.00 36.03 313 GLY A CA 1
ATOM 2330 C C . GLY A 1 313 ? 6.109 -46.777 -21.881 1.00 36.03 313 GLY A C 1
ATOM 2331 O O . GLY A 1 313 ? 4.972 -47.046 -22.263 1.00 36.03 313 GLY A O 1
ATOM 2332 N N . PHE A 1 314 ? 6.804 -45.741 -22.348 1.00 39.34 314 PHE A N 1
ATOM 2333 C CA . PHE A 1 314 ? 6.481 -45.054 -23.591 1.00 39.34 314 PHE A CA 1
ATOM 2334 C C . PHE A 1 314 ? 6.864 -45.962 -24.766 1.00 39.34 314 PHE A C 1
ATOM 2336 O O . PHE A 1 314 ? 8.031 -46.063 -25.144 1.00 39.34 314 PHE A O 1
ATOM 2343 N N . GLY A 1 315 ? 5.872 -46.655 -25.324 1.00 43.00 315 GLY A N 1
ATOM 2344 C CA . GLY A 1 315 ? 5.967 -47.204 -26.674 1.00 43.00 315 GLY A CA 1
ATOM 2345 C C . GLY A 1 315 ? 5.972 -46.077 -27.720 1.00 43.00 315 GLY A C 1
ATOM 2346 O O . GLY A 1 315 ? 5.478 -44.982 -27.441 1.00 43.00 315 GLY A O 1
ATOM 2347 N N . PRO A 1 316 ? 6.532 -46.310 -28.919 1.00 47.84 316 PRO A N 1
ATOM 2348 C CA . PRO A 1 316 ? 6.531 -45.323 -29.992 1.00 47.84 316 PRO A CA 1
ATOM 2349 C C . PRO A 1 316 ? 5.090 -45.054 -30.442 1.00 47.84 316 PRO A C 1
ATOM 2351 O O . PRO A 1 316 ? 4.358 -45.977 -30.802 1.00 47.84 316 PRO A O 1
ATOM 2354 N N . GLY A 1 317 ? 4.681 -43.787 -30.382 1.00 46.41 317 GLY A N 1
ATOM 2355 C CA . GLY A 1 317 ? 3.351 -43.351 -30.794 1.00 46.41 317 GLY A CA 1
ATOM 2356 C C . GLY A 1 317 ? 3.073 -43.617 -32.283 1.00 46.41 317 GLY A C 1
ATOM 2357 O O . GLY A 1 317 ? 4.008 -43.698 -33.085 1.00 46.41 317 GLY A O 1
ATOM 2358 N N . PRO A 1 318 ? 1.793 -43.759 -32.666 1.00 59.00 318 PRO A N 1
ATOM 2359 C CA . PRO A 1 318 ? 1.389 -43.939 -34.057 1.00 59.00 318 PRO A CA 1
ATOM 2360 C C . PRO A 1 318 ? 1.762 -42.712 -34.915 1.00 59.00 318 PRO A C 1
ATOM 2362 O O . PRO A 1 318 ? 1.785 -41.590 -34.401 1.00 59.00 318 PRO A O 1
ATOM 2365 N N . PRO A 1 319 ? 2.044 -42.892 -36.220 1.00 49.97 319 PRO A N 1
ATOM 2366 C CA . PRO A 1 319 ? 2.371 -41.788 -37.113 1.00 49.97 319 PRO A CA 1
ATOM 2367 C C . PRO A 1 319 ? 1.175 -40.838 -37.238 1.00 49.97 319 PRO A C 1
ATOM 2369 O O . PRO A 1 319 ? 0.062 -41.257 -37.560 1.00 49.97 319 PRO A O 1
ATOM 2372 N N . GLY A 1 320 ? 1.415 -39.555 -36.965 1.00 52.38 320 GLY A N 1
ATOM 2373 C CA . GLY A 1 320 ? 0.423 -38.499 -37.141 1.00 52.38 320 GLY A CA 1
ATOM 2374 C C . GLY A 1 320 ? -0.033 -38.369 -38.603 1.00 52.38 320 GLY A C 1
ATOM 2375 O O . GLY A 1 320 ? 0.702 -38.751 -39.519 1.00 52.38 320 GLY A O 1
ATOM 2376 N N . PRO A 1 321 ? -1.246 -37.840 -38.839 1.00 56.75 321 PRO A N 1
ATOM 2377 C CA . PRO A 1 321 ? -1.766 -37.632 -40.184 1.00 56.75 321 PRO A CA 1
ATOM 2378 C C . PRO A 1 321 ? -0.893 -36.631 -40.968 1.00 56.75 321 PRO A C 1
ATOM 2380 O O . PRO A 1 321 ? -0.380 -35.673 -40.384 1.00 56.75 321 PRO A O 1
ATOM 2383 N N . PRO A 1 322 ? -0.708 -36.832 -42.286 1.00 54.47 322 PRO A N 1
ATOM 2384 C CA . PRO A 1 322 ? 0.095 -35.939 -43.113 1.00 54.47 322 PRO A CA 1
ATOM 2385 C C . PRO A 1 322 ? -0.562 -34.553 -43.260 1.00 54.47 322 PRO A C 1
ATOM 2387 O O . PRO A 1 322 ? -1.791 -34.446 -43.249 1.00 54.47 322 PRO A O 1
ATOM 2390 N N . PRO A 1 323 ? 0.239 -33.486 -43.441 1.00 49.47 323 PRO A N 1
ATOM 2391 C CA . PRO A 1 323 ? -0.273 -32.140 -43.671 1.00 49.47 323 PRO A CA 1
ATOM 2392 C C . PRO A 1 323 ? -1.033 -32.055 -45.008 1.00 49.47 323 PRO A C 1
ATOM 2394 O O . PRO A 1 323 ? -0.632 -32.702 -45.983 1.00 49.47 323 PRO A O 1
ATOM 2397 N N . PRO A 1 324 ? -2.095 -31.236 -45.100 1.00 43.00 324 PRO A N 1
ATOM 2398 C CA . PRO A 1 324 ? -2.835 -31.051 -46.339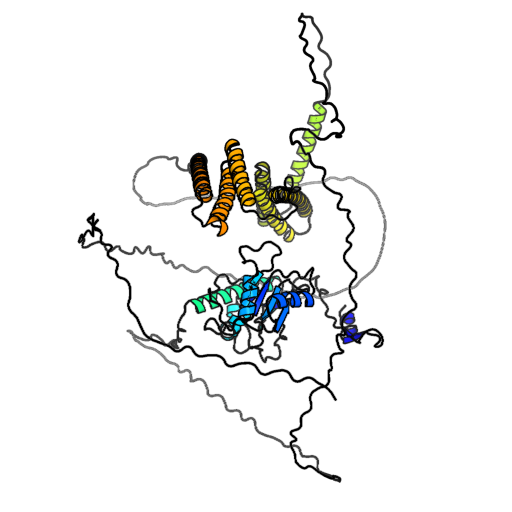 1.00 43.00 324 PRO A CA 1
ATOM 2399 C C . PRO A 1 324 ? -2.006 -30.220 -47.329 1.00 43.00 324 PRO A C 1
ATOM 2401 O O . PRO A 1 324 ? -1.953 -28.995 -47.252 1.00 43.00 324 PRO A O 1
ATOM 2404 N N . TRP A 1 325 ? -1.372 -30.887 -48.293 1.00 45.88 325 TRP A N 1
ATOM 2405 C CA . TRP A 1 325 ? -0.931 -30.254 -49.536 1.00 45.88 325 TRP A CA 1
ATOM 2406 C C . TRP A 1 325 ? -2.047 -30.386 -50.569 1.00 45.88 325 TRP A C 1
ATOM 2408 O O . TRP A 1 325 ? -2.452 -31.498 -50.900 1.00 45.88 325 TRP A O 1
ATOM 2418 N N . GLY A 1 326 ? -2.536 -29.263 -51.098 1.00 35.03 326 GLY A N 1
ATOM 2419 C CA . GLY A 1 326 ? -3.583 -29.299 -52.117 1.00 35.03 326 GLY A CA 1
ATOM 2420 C C . GLY A 1 326 ? -4.031 -27.947 -52.658 1.00 35.03 326 GLY A C 1
ATOM 2421 O O . GLY A 1 326 ? -5.228 -27.735 -52.791 1.00 35.03 326 GLY A O 1
ATOM 2422 N N . TRP A 1 327 ? -3.105 -27.039 -52.983 1.00 40.00 327 TRP A N 1
ATOM 2423 C CA . TRP A 1 327 ? -3.406 -25.909 -53.873 1.00 40.00 327 TRP A CA 1
ATOM 2424 C C . TRP A 1 327 ? -2.577 -26.058 -55.157 1.00 40.00 327 TRP A C 1
ATOM 2426 O O . TRP A 1 327 ? -1.359 -26.250 -55.075 1.00 40.00 327 TRP A O 1
ATOM 2436 N N . PRO A 1 328 ? -3.203 -26.038 -56.347 1.00 42.56 328 PRO A N 1
ATOM 2437 C CA . PRO A 1 328 ? -2.525 -26.348 -57.596 1.00 42.56 328 PRO A CA 1
ATOM 2438 C C . PRO A 1 328 ? -1.587 -25.206 -58.005 1.00 42.56 328 PRO A C 1
ATOM 2440 O O . PRO A 1 328 ? -2.018 -24.084 -58.264 1.00 42.56 328 PRO A O 1
ATOM 2443 N N . ARG A 1 329 ? -0.291 -25.512 -58.130 1.00 40.06 329 ARG A N 1
ATOM 2444 C CA . ARG A 1 329 ? 0.653 -24.685 -58.892 1.00 40.06 329 ARG A CA 1
ATOM 2445 C C . ARG A 1 329 ? 0.351 -24.847 -60.383 1.00 40.06 329 ARG A C 1
ATOM 2447 O O . ARG A 1 329 ? 0.805 -25.801 -61.008 1.00 40.06 329 ARG A O 1
ATOM 2454 N N . GLY A 1 330 ? -0.418 -23.917 -60.939 1.00 48.06 330 GLY A N 1
ATOM 2455 C CA . GLY A 1 330 ? -0.459 -23.680 -62.382 1.00 48.06 330 GLY A CA 1
ATOM 2456 C C . GLY A 1 330 ? 0.785 -22.903 -62.849 1.00 48.06 330 GLY A C 1
ATOM 2457 O O . GLY A 1 330 ? 1.371 -22.162 -62.054 1.00 48.06 330 GLY A O 1
ATOM 2458 N N . PRO A 1 331 ? 1.226 -23.067 -64.107 1.00 48.38 331 PRO A N 1
ATOM 2459 C CA . PRO A 1 331 ? 2.370 -22.343 -64.649 1.00 48.38 331 PRO A CA 1
ATOM 2460 C C . PRO A 1 331 ? 2.051 -20.852 -64.856 1.00 48.38 331 PRO A C 1
ATOM 2462 O O . PRO A 1 331 ? 0.983 -20.491 -65.348 1.00 48.38 331 PRO A O 1
ATOM 2465 N N . LEU A 1 332 ? 3.007 -19.993 -64.494 1.00 45.00 332 LEU A N 1
ATOM 2466 C CA . LEU A 1 332 ? 2.998 -18.551 -64.762 1.00 45.00 332 LEU A CA 1
ATOM 2467 C C . LEU A 1 332 ? 2.949 -18.272 -66.279 1.00 45.00 332 LEU A C 1
ATOM 2469 O O . LEU A 1 332 ? 3.756 -18.848 -67.013 1.00 45.00 332 LEU A O 1
ATOM 2473 N N . PRO A 1 333 ? 2.084 -17.362 -66.767 1.00 44.97 333 PRO A N 1
ATOM 2474 C CA . PRO A 1 333 ? 2.181 -16.848 -68.128 1.00 44.97 333 PRO A CA 1
ATOM 2475 C C . PRO A 1 333 ? 3.300 -15.788 -68.246 1.00 44.97 333 PRO A C 1
ATOM 2477 O O . PRO A 1 333 ? 3.469 -14.963 -67.344 1.00 44.97 333 PRO A O 1
ATOM 2480 N N . PRO A 1 334 ? 4.056 -15.751 -69.360 1.00 45.31 334 PRO A N 1
ATOM 2481 C CA . PRO A 1 334 ? 5.104 -14.766 -69.588 1.00 45.31 334 PRO A CA 1
ATOM 2482 C C . PRO A 1 334 ? 4.529 -13.531 -70.296 1.00 45.31 334 PRO A C 1
ATOM 2484 O O . PRO A 1 334 ? 4.420 -13.520 -71.515 1.00 45.31 334 PRO A O 1
ATOM 2487 N N . ASN A 1 335 ? 4.121 -12.512 -69.536 1.00 52.19 335 ASN A N 1
ATOM 2488 C CA . ASN A 1 335 ? 4.107 -11.086 -69.917 1.00 52.19 335 ASN A CA 1
ATOM 2489 C C . ASN A 1 335 ? 3.231 -10.315 -68.928 1.00 52.19 335 ASN A C 1
ATOM 2491 O O . ASN A 1 335 ? 2.005 -10.373 -69.014 1.00 52.19 335 ASN A O 1
ATOM 2495 N N . TYR A 1 336 ? 3.846 -9.552 -68.026 1.00 43.72 336 TYR A N 1
ATOM 2496 C CA . TYR A 1 336 ? 3.132 -8.565 -67.220 1.00 43.72 336 TYR A CA 1
ATOM 2497 C C . TYR A 1 336 ? 3.710 -7.179 -67.511 1.00 43.72 336 TYR A C 1
ATOM 2499 O O . TYR A 1 336 ? 4.875 -6.903 -67.235 1.00 43.72 336 TYR A O 1
ATOM 2507 N N . ASN A 1 337 ? 2.890 -6.337 -68.139 1.00 55.50 337 ASN A N 1
ATOM 2508 C CA . ASN A 1 337 ? 3.185 -4.946 -68.465 1.00 55.50 337 ASN A CA 1
ATOM 2509 C C . ASN A 1 337 ? 2.655 -4.064 -67.315 1.00 55.50 337 ASN A C 1
ATOM 2511 O O . ASN A 1 337 ? 1.444 -4.061 -67.092 1.00 55.50 337 ASN A O 1
ATOM 2515 N N . PRO A 1 338 ? 3.504 -3.325 -66.578 1.00 48.81 338 PRO A N 1
ATOM 2516 C CA . PRO A 1 338 ? 3.109 -2.635 -65.345 1.00 48.81 338 PRO A CA 1
ATOM 2517 C C . PRO A 1 338 ? 2.223 -1.384 -65.531 1.00 48.81 338 PRO A C 1
ATOM 2519 O O . PRO A 1 338 ? 1.954 -0.696 -64.554 1.00 48.81 338 PRO A O 1
ATOM 2522 N N . ASN A 1 339 ? 1.743 -1.084 -66.744 1.00 48.44 339 ASN A N 1
ATOM 2523 C CA . ASN A 1 339 ? 1.001 0.150 -67.053 1.00 48.44 339 ASN A CA 1
ATOM 2524 C C . ASN A 1 339 ? -0.496 -0.029 -67.390 1.00 48.44 339 ASN A C 1
ATOM 2526 O O . ASN A 1 339 ? -1.089 0.862 -67.995 1.00 48.44 339 ASN A O 1
ATOM 2530 N N . LEU A 1 340 ? -1.140 -1.138 -67.008 1.00 47.91 340 LEU A N 1
ATOM 2531 C CA . LEU A 1 340 ? -2.588 -1.322 -67.206 1.00 47.91 340 LEU A CA 1
ATOM 2532 C C . LEU A 1 340 ? -3.330 -1.522 -65.869 1.00 47.91 340 LEU A C 1
ATOM 2534 O O . LEU A 1 340 ? -2.935 -2.392 -65.093 1.00 47.91 340 LEU A O 1
ATOM 2538 N N . PRO A 1 341 ? -4.403 -0.755 -65.581 1.00 55.41 341 PRO A N 1
ATOM 2539 C CA . PRO A 1 341 ? -5.234 -0.964 -64.396 1.00 55.41 341 PRO A CA 1
ATOM 2540 C C . PRO A 1 341 ? -6.142 -2.205 -64.544 1.00 55.41 341 PRO A C 1
ATOM 2542 O O . PRO A 1 341 ? -6.563 -2.526 -65.660 1.00 55.41 341 PRO A O 1
ATOM 2545 N N . PRO A 1 342 ? -6.469 -2.909 -63.441 1.00 56.47 342 PRO A N 1
ATOM 2546 C CA . PRO A 1 342 ? -7.266 -4.134 -63.479 1.00 56.47 342 PRO A CA 1
ATOM 2547 C C . PRO A 1 342 ? -8.742 -3.861 -63.836 1.00 56.47 342 PRO A C 1
ATOM 2549 O O . PRO A 1 342 ? -9.313 -2.870 -63.372 1.00 56.47 342 PRO A O 1
ATOM 2552 N N . PRO A 1 343 ? -9.399 -4.736 -64.622 1.00 50.25 343 PRO A N 1
ATOM 2553 C CA . PRO A 1 343 ? -10.818 -4.611 -64.927 1.00 50.25 343 PRO A CA 1
ATOM 2554 C C . PRO A 1 343 ? -11.670 -5.188 -63.785 1.00 50.25 343 PRO A C 1
ATOM 2556 O O . PRO A 1 343 ? -11.455 -6.325 -63.373 1.00 50.25 343 PRO A O 1
ATOM 2559 N N . GLY A 1 344 ? -12.678 -4.439 -63.319 1.00 53.91 344 GLY A N 1
ATOM 2560 C CA . GLY A 1 344 ? -13.807 -5.026 -62.577 1.00 53.91 344 GLY A CA 1
ATOM 2561 C C . GLY A 1 344 ? -14.118 -4.499 -61.172 1.00 53.91 344 GLY A C 1
ATOM 2562 O O . GLY A 1 344 ? -14.543 -5.288 -60.334 1.00 53.91 344 GLY A O 1
ATOM 2563 N N . LEU A 1 345 ? -13.990 -3.195 -60.903 1.00 54.59 345 LEU A N 1
ATOM 2564 C CA . LEU A 1 345 ? -14.632 -2.582 -59.728 1.00 54.59 345 LEU A CA 1
ATOM 2565 C C . LEU A 1 345 ? -15.950 -1.889 -60.129 1.00 54.59 345 LEU A C 1
ATOM 2567 O O . LEU A 1 345 ? -15.970 -1.184 -61.142 1.00 54.59 345 LEU A O 1
ATOM 2571 N N . PRO A 1 346 ? -17.051 -2.067 -59.370 1.00 60.41 346 PRO A N 1
ATOM 2572 C CA . PRO A 1 346 ? -18.293 -1.332 -59.601 1.00 60.41 346 PRO A CA 1
ATOM 2573 C C . PRO A 1 346 ? -18.103 0.172 -59.316 1.00 60.41 346 PRO A C 1
ATOM 2575 O O . PRO A 1 346 ? -17.312 0.533 -58.440 1.00 60.41 346 PRO A O 1
ATOM 2578 N N . PRO A 1 347 ? -18.803 1.066 -60.041 1.00 60.81 347 PRO A N 1
ATOM 2579 C CA . PRO A 1 347 ? -18.622 2.507 -59.894 1.00 60.81 347 PRO A CA 1
ATOM 2580 C C . PRO A 1 347 ? -19.121 3.016 -58.526 1.00 60.81 347 PRO A C 1
ATOM 2582 O O . PRO A 1 347 ? -20.124 2.511 -58.014 1.00 60.81 347 PRO A O 1
ATOM 2585 N N . PRO A 1 348 ? -18.461 4.033 -57.939 1.00 65.06 348 PRO A N 1
ATOM 2586 C CA . PRO A 1 348 ? -18.904 4.659 -56.696 1.00 65.06 348 PRO A CA 1
ATOM 2587 C C . PRO A 1 348 ? -20.223 5.437 -56.886 1.00 65.06 348 PRO A C 1
ATOM 2589 O O . PRO A 1 348 ? -20.500 5.921 -57.988 1.00 65.06 348 PRO A O 1
ATOM 2592 N N . PRO A 1 349 ? -21.039 5.590 -55.824 1.00 65.25 349 PRO A N 1
ATOM 2593 C CA . PRO A 1 349 ? -22.285 6.349 -55.887 1.00 65.25 349 PRO A CA 1
ATOM 2594 C C . PRO A 1 349 ? -22.035 7.845 -56.169 1.00 65.25 349 PRO A C 1
ATOM 2596 O O . PRO A 1 349 ? -21.005 8.387 -55.755 1.00 65.25 349 PRO A O 1
ATOM 2599 N N . PRO A 1 350 ? -22.966 8.530 -56.863 1.00 63.97 350 PRO A N 1
ATOM 2600 C CA . PRO A 1 350 ? -22.790 9.922 -57.264 1.00 63.97 350 PRO A CA 1
ATOM 2601 C C . PRO A 1 350 ? -22.827 10.889 -56.064 1.00 63.97 350 PRO A C 1
ATOM 2603 O O . PRO A 1 350 ? -23.571 10.656 -55.107 1.00 63.97 350 PRO A O 1
ATOM 2606 N N . PRO A 1 351 ? -22.068 12.000 -56.116 1.00 67.00 351 PRO A N 1
ATOM 2607 C CA . PRO A 1 351 ? -22.102 13.036 -55.088 1.00 67.00 351 PRO A CA 1
ATOM 2608 C C . PRO A 1 351 ? -23.437 13.808 -55.099 1.00 67.00 351 PRO A C 1
ATOM 2610 O O . PRO A 1 351 ? -24.056 13.953 -56.158 1.00 67.00 351 PRO A O 1
ATOM 2613 N N . PRO A 1 352 ? -23.886 14.338 -53.945 1.00 61.03 352 PRO A N 1
ATOM 2614 C CA . PRO A 1 352 ? -25.098 15.148 -53.874 1.00 61.03 352 PRO A CA 1
ATOM 2615 C C . PRO A 1 352 ? -24.943 16.468 -54.656 1.00 61.03 352 PRO A C 1
ATOM 2617 O O . PRO A 1 352 ? -23.842 17.023 -54.723 1.00 61.03 352 PRO A O 1
ATOM 2620 N N . PRO A 1 353 ? -26.034 16.986 -55.253 1.00 57.78 353 PRO A N 1
ATOM 2621 C CA . PRO A 1 353 ? -25.979 18.143 -56.138 1.00 57.78 353 PRO A CA 1
ATOM 2622 C C . PRO A 1 353 ? -25.645 19.452 -55.396 1.00 57.78 353 PRO A C 1
ATOM 2624 O O . PRO A 1 353 ? -26.015 19.621 -54.231 1.00 57.78 353 PRO A O 1
ATOM 2627 N N . PRO A 1 354 ? -24.986 20.411 -56.076 1.00 47.12 354 PRO A N 1
ATOM 2628 C CA . PRO A 1 354 ? -24.623 21.700 -55.502 1.00 47.12 354 PRO A CA 1
ATOM 2629 C C . PRO A 1 354 ? -25.852 22.598 -55.322 1.00 47.12 354 PRO A C 1
ATOM 2631 O O . PRO A 1 354 ? -26.591 22.877 -56.267 1.00 47.12 354 PRO A O 1
ATOM 2634 N N . ALA A 1 355 ? -26.040 23.099 -54.103 1.00 47.75 355 ALA A N 1
ATOM 2635 C CA . ALA A 1 355 ? -27.007 24.144 -53.805 1.00 47.75 355 ALA A CA 1
ATOM 2636 C C . ALA A 1 355 ? -26.510 25.483 -54.374 1.00 47.75 355 ALA A C 1
ATOM 2638 O O . ALA A 1 355 ? -25.730 26.187 -53.739 1.00 47.75 355 ALA A O 1
ATOM 2639 N N . ASN A 1 356 ? -26.976 25.828 -55.575 1.00 44.91 356 ASN A N 1
ATOM 2640 C CA . ASN A 1 356 ? -26.880 27.173 -56.130 1.00 44.91 356 ASN A CA 1
ATOM 2641 C C . ASN A 1 356 ? -28.285 27.754 -56.299 1.00 44.91 356 ASN A C 1
ATOM 2643 O O . ASN A 1 356 ? -29.107 27.223 -57.041 1.00 44.91 356 ASN A O 1
ATOM 2647 N N . GLY A 1 357 ? -28.526 28.876 -55.626 1.00 35.44 357 GLY A N 1
ATOM 2648 C CA . GLY A 1 357 ? -29.746 29.665 -55.733 1.00 35.44 357 GLY A CA 1
ATOM 2649 C C . GLY A 1 357 ? -29.509 31.096 -55.262 1.00 35.44 357 GLY A C 1
ATOM 2650 O O . GLY A 1 357 ? -29.914 31.468 -54.167 1.00 35.44 357 GLY A O 1
ATOM 2651 N N . HIS A 1 358 ? -28.826 31.885 -56.093 1.00 42.72 358 HIS A N 1
ATOM 2652 C CA . HIS A 1 358 ? -28.874 33.347 -56.064 1.00 42.72 358 HIS A CA 1
ATOM 2653 C C . HIS A 1 358 ? -30.221 33.836 -56.622 1.00 42.72 358 HIS A C 1
ATOM 2655 O O . HIS A 1 358 ? -30.593 33.422 -57.715 1.00 42.72 358 HIS A O 1
ATOM 2661 N N . ALA A 1 359 ? -30.881 34.769 -55.927 1.00 34.44 359 ALA A N 1
ATOM 2662 C CA . ALA A 1 359 ? -31.656 35.886 -56.500 1.00 34.44 359 ALA A CA 1
ATOM 2663 C C . ALA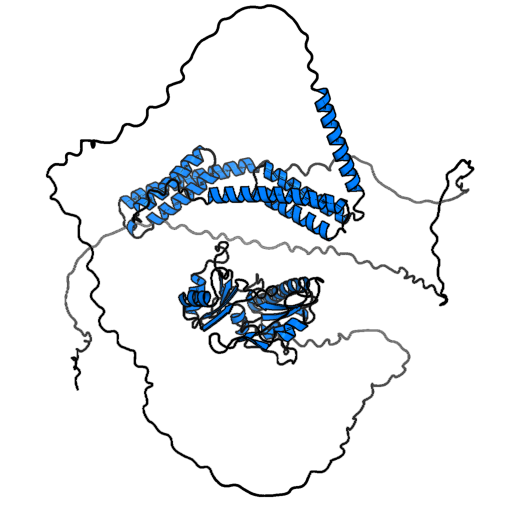 A 1 359 ? -32.080 36.819 -55.344 1.00 34.44 359 ALA A C 1
ATOM 2665 O O . ALA A 1 359 ? -32.837 36.420 -54.467 1.00 34.44 359 ALA A O 1
ATOM 2666 N N . THR A 1 360 ? -31.386 37.934 -55.102 1.00 37.50 360 THR A N 1
ATOM 2667 C CA . THR A 1 360 ? -31.696 39.301 -55.582 1.00 37.50 360 THR A CA 1
ATOM 2668 C C . THR A 1 360 ? -33.133 39.782 -55.357 1.00 37.50 360 THR A C 1
ATOM 2670 O O . THR A 1 360 ? -34.099 39.193 -55.829 1.00 37.50 360 THR A O 1
ATOM 2673 N N . ALA A 1 361 ? -33.195 40.912 -54.649 1.00 40.19 361 ALA A N 1
ATOM 2674 C CA . ALA A 1 361 ? -34.342 41.711 -54.234 1.00 40.19 361 ALA A CA 1
ATOM 2675 C C . ALA A 1 361 ? -35.314 42.117 -55.359 1.00 40.19 361 ALA A C 1
ATOM 2677 O O . ALA A 1 361 ? -34.961 42.108 -56.539 1.00 40.19 361 ALA A O 1
ATOM 2678 N N . PRO A 1 362 ? -36.478 42.660 -54.962 1.00 47.84 362 PRO A N 1
ATOM 2679 C CA . PRO A 1 362 ? -36.694 44.059 -55.320 1.00 47.84 362 PRO A CA 1
ATOM 2680 C C . PRO A 1 362 ? -37.190 44.938 -54.163 1.00 47.84 362 PRO A C 1
ATOM 2682 O O . PRO A 1 362 ? -37.817 44.501 -53.200 1.00 47.84 362 PRO A O 1
ATOM 2685 N N . ALA A 1 363 ? -36.868 46.220 -54.304 1.00 38.12 363 ALA A N 1
ATOM 2686 C CA . ALA A 1 363 ? -37.327 47.336 -53.498 1.00 38.12 363 ALA A CA 1
ATOM 2687 C C . ALA A 1 363 ? -38.833 47.602 -53.668 1.00 38.12 363 ALA A C 1
ATOM 2689 O O . ALA A 1 363 ? -39.363 47.423 -54.761 1.00 38.12 363 ALA A O 1
ATOM 2690 N N . SER A 1 364 ? -39.486 48.146 -52.633 1.00 35.56 364 SER A N 1
ATOM 2691 C CA . SER A 1 364 ? -40.071 49.506 -52.623 1.00 35.56 364 SER A CA 1
ATOM 2692 C C . SER A 1 364 ? -41.255 49.672 -51.647 1.00 35.56 364 SER A C 1
ATOM 2694 O O . SER A 1 364 ? -42.176 48.872 -51.603 1.00 35.56 364 SER A O 1
ATOM 2696 N N . GLN A 1 365 ? -41.183 50.785 -50.905 1.00 35.38 365 GLN A N 1
ATOM 2697 C CA . GLN A 1 365 ? -42.271 51.697 -50.515 1.00 35.38 365 GLN A CA 1
ATOM 2698 C C . GLN A 1 365 ? -43.394 51.242 -49.552 1.00 35.38 365 GLN A C 1
ATOM 2700 O O . GLN A 1 365 ? -44.313 50.514 -49.891 1.00 35.38 365 GLN A O 1
ATOM 2705 N N . ALA A 1 366 ? -43.321 51.828 -48.347 1.00 44.47 366 ALA A N 1
ATOM 2706 C CA . ALA A 1 366 ? -44.356 52.618 -47.663 1.00 44.47 366 ALA A CA 1
ATOM 2707 C C . ALA A 1 366 ? -45.841 52.200 -47.763 1.00 44.47 366 ALA A C 1
ATOM 2709 O O . ALA A 1 366 ? -46.456 52.392 -48.802 1.00 44.47 366 ALA A O 1
ATOM 2710 N N . ALA A 1 367 ? -46.449 51.848 -46.617 1.00 35.88 367 ALA A N 1
ATOM 2711 C CA . ALA A 1 367 ? -47.687 52.465 -46.100 1.00 35.88 367 ALA A CA 1
ATOM 2712 C C . ALA A 1 367 ? -48.178 51.800 -44.787 1.00 35.88 367 ALA A C 1
ATOM 2714 O O . ALA A 1 367 ? -48.465 50.613 -44.744 1.00 35.88 367 ALA A O 1
ATOM 2715 N N . ALA A 1 368 ? -48.262 52.614 -43.730 1.00 39.09 368 ALA A N 1
ATOM 2716 C CA . ALA A 1 368 ? -49.355 52.744 -42.753 1.00 39.09 368 ALA A CA 1
ATOM 2717 C C . ALA A 1 368 ? -50.150 51.519 -42.191 1.00 39.09 368 ALA A C 1
ATOM 2719 O O . ALA A 1 368 ? -50.930 50.896 -42.900 1.00 39.09 368 ALA A O 1
ATOM 2720 N N . LEU A 1 369 ? -50.136 51.436 -40.838 1.00 36.28 369 LEU A N 1
ATOM 2721 C CA . LEU A 1 369 ? -51.216 51.041 -39.883 1.00 36.28 369 LEU A CA 1
ATOM 2722 C C . LEU A 1 369 ? -51.552 49.538 -39.656 1.00 36.28 369 LEU A C 1
ATOM 2724 O O . LEU A 1 369 ? -51.332 48.724 -40.542 1.00 36.28 369 LEU A O 1
ATOM 2728 N N . PRO A 1 370 ? -52.209 49.149 -38.528 1.00 47.00 370 PRO A N 1
ATOM 2729 C CA . PRO A 1 370 ? -52.240 49.744 -37.189 1.00 47.00 370 PRO A CA 1
ATOM 2730 C C . PRO A 1 370 ? -51.855 48.772 -36.045 1.00 47.00 370 PRO A C 1
ATOM 2732 O O . PRO A 1 370 ? -52.023 47.556 -36.085 1.00 47.00 370 PRO A O 1
ATOM 2735 N N . SER A 1 371 ? -51.394 49.403 -34.967 1.00 48.06 371 SER A N 1
ATOM 2736 C CA . SER A 1 371 ? -51.365 48.929 -33.582 1.00 48.06 371 SER A CA 1
ATOM 2737 C C . SER A 1 371 ? -52.683 48.276 -33.137 1.00 48.06 371 SER A C 1
ATOM 2739 O O . SER A 1 371 ? -53.748 48.850 -33.356 1.00 48.06 371 SER A O 1
ATOM 2741 N N . GLY A 1 372 ? -52.605 47.150 -32.412 1.00 46.06 372 GLY A N 1
ATOM 2742 C CA . GLY A 1 372 ? -53.701 46.751 -31.521 1.00 46.06 372 GLY A CA 1
ATOM 2743 C C . GLY A 1 372 ? -53.908 45.259 -31.266 1.00 46.06 372 GLY A C 1
ATOM 2744 O O . GLY A 1 372 ? -54.988 44.758 -31.540 1.00 46.06 372 GLY A O 1
ATOM 2745 N N . ALA A 1 373 ? -52.943 44.548 -30.670 1.00 40.41 373 ALA A N 1
ATOM 2746 C CA . ALA A 1 373 ? -53.236 43.287 -29.970 1.00 40.41 373 ALA A CA 1
ATOM 2747 C C . ALA A 1 373 ? -52.175 42.991 -28.895 1.00 40.41 373 ALA A C 1
ATOM 2749 O O . ALA A 1 373 ? -51.180 42.304 -29.131 1.00 40.41 373 ALA A O 1
ATOM 2750 N N . LYS A 1 374 ? -52.376 43.541 -27.690 1.00 42.69 374 LYS A N 1
ATOM 2751 C CA . LYS A 1 374 ? -51.567 43.226 -26.505 1.00 42.69 374 LYS A CA 1
ATOM 2752 C C . LYS A 1 374 ? -51.839 41.780 -26.077 1.00 42.69 374 LYS A C 1
ATOM 2754 O O . LYS A 1 374 ? -52.950 41.442 -25.683 1.00 42.69 374 LYS A O 1
ATOM 2759 N N . ARG A 1 375 ? -50.808 40.938 -26.150 1.00 44.97 375 ARG A N 1
ATOM 2760 C CA . ARG A 1 375 ? -50.798 39.564 -25.631 1.00 44.97 375 ARG A CA 1
ATOM 2761 C C . ARG A 1 375 ? -50.700 39.572 -24.094 1.00 44.97 375 ARG A C 1
ATOM 2763 O O . ARG A 1 375 ? -49.762 40.173 -23.573 1.00 44.97 375 ARG A O 1
ATOM 2770 N N . PRO A 1 376 ? -51.580 38.871 -23.358 1.00 53.31 376 PRO A N 1
ATOM 2771 C CA . PRO A 1 376 ? -51.416 38.628 -21.931 1.00 53.31 376 PRO A CA 1
ATOM 2772 C C . PRO A 1 376 ? -50.589 37.350 -21.750 1.00 53.31 376 PRO A C 1
ATOM 2774 O O . PRO A 1 376 ? -51.111 36.253 -21.906 1.00 53.31 376 PRO A O 1
ATOM 2777 N N . ARG A 1 377 ? -49.278 37.462 -21.505 1.00 56.97 377 ARG A N 1
ATOM 2778 C CA . ARG A 1 377 ? -48.439 36.291 -21.155 1.00 56.97 377 ARG A CA 1
ATOM 2779 C C . ARG A 1 377 ? -47.246 36.580 -20.240 1.00 56.97 377 ARG A C 1
ATOM 2781 O O . ARG A 1 377 ? -46.518 35.659 -19.886 1.00 56.97 377 ARG A O 1
ATOM 2788 N N . GLU A 1 378 ? -47.049 37.833 -19.843 1.00 55.72 378 GLU A N 1
ATOM 2789 C CA . GLU A 1 378 ? -45.891 38.233 -19.035 1.00 55.72 378 GLU A CA 1
ATOM 2790 C C . GLU A 1 378 ? -46.205 38.242 -17.531 1.00 55.72 378 GLU A C 1
ATOM 2792 O O . GLU A 1 378 ? -45.405 37.763 -16.732 1.00 55.72 378 GLU A O 1
ATOM 2797 N N . ARG A 1 379 ? -47.433 38.626 -17.147 1.00 57.03 379 ARG A N 1
ATOM 2798 C CA . ARG A 1 379 ? -47.864 38.637 -15.738 1.00 57.03 379 ARG A CA 1
ATOM 2799 C C . ARG A 1 379 ? -47.905 37.254 -15.084 1.00 57.03 379 ARG A C 1
ATOM 2801 O O . ARG A 1 379 ? -47.587 37.142 -13.904 1.00 57.03 379 ARG A O 1
ATOM 2808 N N . ASP A 1 380 ? -48.242 36.206 -15.834 1.00 61.31 380 ASP A N 1
ATOM 2809 C CA . ASP A 1 380 ? -48.318 34.849 -15.274 1.00 61.31 380 ASP A CA 1
ATOM 2810 C C . ASP A 1 380 ? -46.928 34.238 -15.040 1.00 61.31 380 ASP A C 1
ATOM 2812 O O . ASP A 1 380 ? -46.737 33.476 -14.093 1.00 61.31 380 ASP A O 1
ATOM 2816 N N . ARG A 1 381 ? -45.919 34.635 -15.830 1.00 62.38 381 ARG A N 1
ATOM 2817 C CA . ARG A 1 381 ? -44.519 34.240 -15.592 1.00 62.38 381 ARG A CA 1
ATOM 2818 C C . ARG A 1 381 ? -43.927 34.933 -14.370 1.00 62.38 381 ARG A C 1
ATOM 2820 O O . ARG A 1 381 ? -43.145 34.327 -13.643 1.00 62.38 381 ARG A O 1
ATOM 2827 N N . GLU A 1 382 ? -44.315 36.177 -14.123 1.00 64.19 382 GLU A N 1
ATOM 2828 C CA . GLU A 1 382 ? -43.818 36.938 -12.978 1.00 64.19 382 GLU A CA 1
ATOM 2829 C C . GLU A 1 382 ? -44.455 36.478 -11.657 1.00 64.19 382 GLU A C 1
ATOM 2831 O O . GLU A 1 382 ? -43.784 36.432 -10.626 1.00 64.19 382 GLU A O 1
ATOM 2836 N N . ARG A 1 383 ? -45.715 36.016 -11.693 1.00 66.06 383 ARG A N 1
ATOM 2837 C CA . ARG A 1 383 ? -46.369 35.396 -10.530 1.00 66.06 383 ARG A CA 1
ATOM 2838 C C . ARG A 1 383 ? -45.781 34.024 -10.181 1.00 66.06 383 ARG A C 1
ATOM 2840 O O . ARG A 1 383 ? -45.664 33.713 -9.001 1.00 66.06 383 ARG A O 1
ATOM 2847 N N . ALA A 1 384 ? -45.363 33.247 -11.184 1.00 63.16 384 ALA A N 1
ATOM 2848 C CA . ALA A 1 384 ? -44.669 31.974 -10.973 1.00 63.16 384 ALA A CA 1
ATOM 2849 C C . ALA A 1 384 ? -43.256 32.157 -10.387 1.00 63.16 384 ALA A C 1
ATOM 2851 O O . ALA A 1 384 ? -42.841 31.357 -9.557 1.00 63.16 384 ALA A O 1
ATOM 2852 N N . ARG A 1 385 ? -42.538 33.230 -10.760 1.00 62.75 385 ARG A N 1
ATOM 2853 C CA . ARG A 1 385 ? -41.223 33.549 -10.173 1.00 62.75 385 ARG A CA 1
ATOM 2854 C C . ARG A 1 385 ? -41.309 33.965 -8.707 1.00 62.75 385 ARG A C 1
ATOM 2856 O O . ARG A 1 385 ? -40.526 33.471 -7.909 1.00 62.75 385 ARG A O 1
ATOM 2863 N N . ARG A 1 386 ? -42.285 34.803 -8.338 1.00 63.69 386 ARG A N 1
ATOM 2864 C CA . ARG A 1 386 ? -42.437 35.248 -6.940 1.00 63.69 386 ARG A CA 1
ATOM 2865 C C . ARG A 1 386 ? -42.806 34.116 -5.981 1.00 63.69 386 ARG A C 1
ATOM 2867 O O . ARG A 1 386 ? -42.288 34.082 -4.878 1.00 63.69 386 ARG A O 1
ATOM 2874 N N . GLY A 1 387 ? -43.630 33.158 -6.414 1.00 62.03 387 GLY A N 1
ATOM 2875 C CA . GLY A 1 387 ? -43.958 31.995 -5.578 1.00 62.03 387 GLY A CA 1
ATOM 2876 C C . GLY A 1 387 ? -42.756 31.089 -5.283 1.00 62.03 387 GLY A C 1
ATOM 2877 O O . GLY A 1 387 ? -42.726 30.444 -4.245 1.00 62.03 387 GLY A O 1
ATOM 2878 N N . GLN A 1 388 ? -41.751 31.063 -6.165 1.00 57.38 388 GLN A N 1
ATOM 2879 C CA . GLN A 1 388 ? -40.569 30.214 -6.005 1.00 57.38 388 GLN A CA 1
ATOM 2880 C C . GLN A 1 388 ? -39.508 30.832 -5.078 1.00 57.38 388 GLN A C 1
ATOM 2882 O O . GLN A 1 388 ? -38.725 30.100 -4.481 1.00 57.38 388 GLN A O 1
ATOM 2887 N N . GLU A 1 389 ? -39.478 32.161 -4.939 1.00 61.75 389 GLU A N 1
ATOM 2888 C CA . GLU A 1 389 ? -38.560 32.859 -4.025 1.00 61.75 389 GLU A CA 1
ATOM 2889 C C . GLU A 1 389 ? -39.034 32.761 -2.562 1.00 61.75 389 GLU A C 1
ATOM 2891 O O . GLU A 1 389 ? -38.211 32.530 -1.675 1.00 61.75 389 GLU A O 1
ATOM 2896 N N . ASP A 1 390 ? -40.351 32.813 -2.325 1.00 63.19 390 ASP A N 1
ATOM 2897 C CA . ASP A 1 390 ? -40.940 32.712 -0.979 1.00 63.19 390 ASP A CA 1
ATOM 2898 C C . ASP A 1 390 ? -40.743 31.316 -0.340 1.00 63.19 390 ASP A C 1
ATOM 2900 O O . ASP A 1 390 ? -40.521 31.212 0.870 1.00 63.19 390 ASP A O 1
ATOM 2904 N N . ASP A 1 391 ? -40.759 30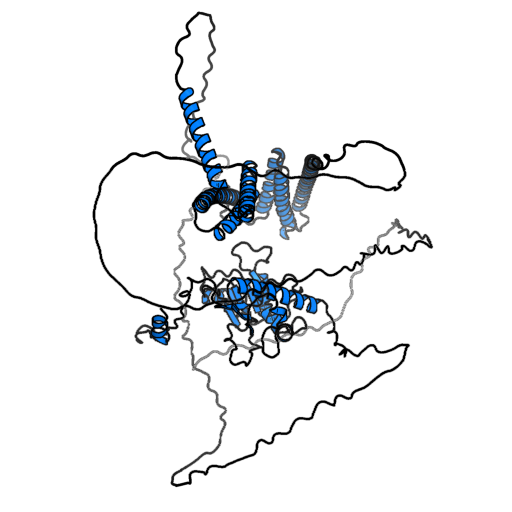.233 -1.130 1.00 63.41 391 ASP A N 1
ATOM 2905 C CA . ASP A 1 391 ? -40.522 28.868 -0.625 1.00 63.41 391 ASP A CA 1
ATOM 2906 C C . ASP A 1 391 ? -39.042 28.635 -0.248 1.00 63.41 391 ASP A C 1
ATOM 2908 O O . ASP A 1 391 ? -38.744 28.000 0.767 1.00 63.41 391 ASP A O 1
ATOM 2912 N N . VAL A 1 392 ? -38.097 29.222 -0.996 1.00 65.06 392 VAL A N 1
ATOM 2913 C CA . VAL A 1 392 ? -36.651 29.108 -0.718 1.00 65.06 392 VAL A CA 1
ATOM 2914 C C . VAL A 1 392 ? -36.255 29.878 0.545 1.00 65.06 392 VAL A C 1
ATOM 2916 O O . VAL A 1 392 ? -35.388 29.434 1.304 1.00 65.06 392 VAL A O 1
ATOM 2919 N N . GLU A 1 393 ? -36.883 31.027 0.806 1.00 71.31 393 GLU A N 1
ATOM 2920 C CA . GLU A 1 393 ? -36.611 31.813 2.013 1.00 71.31 393 GLU A CA 1
ATOM 2921 C C . GLU A 1 393 ? -37.168 31.135 3.275 1.00 71.31 393 GLU A C 1
ATOM 2923 O O . GLU A 1 393 ? -36.498 31.106 4.313 1.00 71.31 393 GLU A O 1
ATOM 2928 N N . LYS A 1 394 ? -38.321 30.467 3.164 1.00 68.12 394 LYS A N 1
ATOM 2929 C CA . LYS A 1 394 ? -38.931 29.705 4.261 1.00 68.12 394 LYS A CA 1
ATOM 2930 C C . LYS A 1 394 ? -38.130 28.453 4.637 1.00 68.12 394 LYS A C 1
ATOM 2932 O O . LYS A 1 394 ? -37.947 28.180 5.827 1.00 68.12 394 LYS A O 1
ATOM 2937 N N . ASP A 1 395 ? -37.572 27.744 3.655 1.00 62.97 395 ASP A N 1
ATOM 2938 C CA . ASP A 1 395 ? -36.639 26.631 3.893 1.00 62.97 395 ASP A CA 1
ATOM 2939 C C . ASP A 1 395 ? -35.331 27.110 4.545 1.00 62.97 395 ASP A C 1
ATOM 2941 O O . ASP A 1 395 ? -34.767 26.441 5.420 1.00 62.97 395 ASP A O 1
ATOM 2945 N N . ARG A 1 396 ? -34.867 28.314 4.185 1.00 66.56 396 ARG A N 1
ATOM 2946 C CA . ARG A 1 396 ? -33.680 28.941 4.782 1.00 66.56 396 ARG A CA 1
ATOM 2947 C C . ARG A 1 396 ? -33.908 29.373 6.233 1.00 66.56 396 ARG A C 1
ATOM 2949 O O . ARG A 1 396 ? -32.982 29.267 7.040 1.00 66.56 396 ARG A O 1
ATOM 2956 N N . GLU A 1 397 ? -35.102 29.847 6.588 1.00 66.94 397 GLU A N 1
ATOM 2957 C CA . GLU A 1 397 ? -35.453 30.177 7.977 1.00 66.94 397 GLU A CA 1
ATOM 2958 C C . GLU A 1 397 ? -35.665 28.931 8.845 1.00 66.94 397 GLU A C 1
ATOM 2960 O O . GLU A 1 397 ? -35.148 28.885 9.965 1.00 66.94 397 GLU A O 1
ATOM 2965 N N . MET A 1 398 ? -36.317 27.882 8.328 1.00 59.50 398 MET A N 1
ATOM 2966 C CA . MET A 1 398 ? -36.439 26.606 9.049 1.00 59.50 398 MET A CA 1
ATOM 2967 C C . MET A 1 398 ? -35.076 25.945 9.292 1.00 59.50 398 MET A C 1
ATOM 2969 O O . MET A 1 398 ? -34.855 25.372 10.357 1.00 59.50 398 MET A O 1
ATOM 2973 N N . ALA A 1 399 ? -34.118 26.082 8.370 1.00 59.38 399 ALA A N 1
ATOM 2974 C CA . ALA A 1 399 ? -32.759 25.578 8.567 1.00 59.38 399 ALA A CA 1
ATOM 2975 C C . ALA A 1 399 ? -31.981 26.322 9.673 1.00 59.38 399 ALA A C 1
ATOM 2977 O O . ALA A 1 399 ? -31.129 25.724 10.331 1.00 59.38 399 ALA A O 1
ATOM 2978 N N . LYS A 1 400 ? -32.279 27.607 9.928 1.00 64.25 400 LYS A N 1
ATOM 2979 C CA . LYS A 1 400 ? -31.608 28.397 10.980 1.00 64.25 400 LYS A CA 1
ATOM 2980 C C . LYS A 1 400 ? -32.030 28.009 12.399 1.00 64.25 400 LYS A C 1
ATOM 2982 O O . LYS A 1 400 ? -31.257 28.229 13.326 1.00 64.25 400 LYS A O 1
ATOM 2987 N N . GLN A 1 401 ? -33.220 27.435 12.588 1.00 56.62 401 GLN A N 1
ATOM 2988 C CA . GLN A 1 401 ? -33.751 27.131 13.924 1.00 56.62 401 GLN A CA 1
ATOM 2989 C C . GLN A 1 401 ? -33.328 25.768 14.503 1.00 56.62 401 GLN A C 1
ATOM 2991 O O . GLN A 1 401 ? -33.594 25.516 15.676 1.00 56.62 401 GLN A O 1
ATOM 2996 N N . VAL A 1 402 ? -32.683 24.877 13.737 1.00 54.81 402 VAL A N 1
ATOM 2997 C CA . VAL A 1 402 ? -32.692 23.431 14.068 1.00 54.81 402 VAL A CA 1
ATOM 2998 C C . VAL A 1 402 ? -31.326 22.829 14.445 1.00 54.81 402 VAL A C 1
ATOM 3000 O O . VAL A 1 402 ? -31.235 21.652 14.771 1.00 54.81 402 VAL A O 1
ATOM 3003 N N . THR A 1 403 ? -30.259 23.616 14.553 1.00 61.09 403 THR A N 1
ATOM 3004 C CA . THR A 1 403 ? -28.999 23.137 15.159 1.00 61.09 403 THR A CA 1
ATOM 3005 C C . THR A 1 403 ? -28.575 24.077 16.271 1.00 61.09 403 THR A C 1
ATOM 3007 O O . THR A 1 403 ? -27.999 25.126 16.014 1.00 61.09 403 THR A O 1
ATOM 3010 N N . GLN A 1 404 ? -28.878 23.695 17.515 1.00 75.38 404 GLN A N 1
ATOM 3011 C CA . GLN A 1 404 ? -28.443 24.419 18.718 1.00 75.38 404 GLN A CA 1
ATOM 3012 C C . GLN A 1 404 ? -26.932 24.298 18.970 1.00 75.38 404 GLN A C 1
ATOM 3014 O O . GLN A 1 404 ? -26.406 25.004 19.825 1.00 75.38 404 GLN A O 1
ATOM 3019 N N . ASP A 1 405 ? -26.240 23.421 18.236 1.00 89.19 405 ASP A N 1
ATOM 3020 C CA . ASP A 1 405 ? -24.789 23.295 18.286 1.00 89.19 405 ASP A CA 1
ATOM 3021 C C . ASP A 1 405 ? -24.129 24.209 17.230 1.00 89.19 405 ASP A C 1
ATOM 3023 O O . ASP A 1 405 ? -24.164 23.884 16.035 1.00 89.19 405 ASP A O 1
ATOM 3027 N N . PRO A 1 406 ? -23.522 25.342 17.638 1.00 92.06 406 PRO A N 1
ATOM 3028 C CA . PRO A 1 406 ? -22.827 26.238 16.716 1.00 92.06 406 PRO A CA 1
ATOM 3029 C C . PRO A 1 406 ? -21.646 25.550 16.013 1.00 92.06 406 PRO A C 1
ATOM 3031 O O . PRO A 1 406 ? -21.363 25.858 14.858 1.00 92.06 406 PRO A O 1
ATOM 3034 N N . ALA A 1 407 ? -21.004 24.559 16.644 1.00 92.88 407 ALA A N 1
ATOM 3035 C CA . ALA A 1 407 ? -19.887 23.845 16.029 1.00 92.88 407 ALA A CA 1
ATOM 3036 C C . ALA A 1 407 ? -20.344 22.973 14.847 1.00 92.88 407 ALA A C 1
ATOM 3038 O O . ALA A 1 407 ? -19.650 22.869 13.833 1.00 92.88 407 ALA A O 1
ATOM 3039 N N . ALA A 1 408 ? -21.533 22.369 14.943 1.00 93.50 408 ALA A N 1
ATOM 3040 C CA . ALA A 1 408 ? -22.129 21.627 13.836 1.00 93.50 408 ALA A CA 1
ATOM 3041 C C . ALA A 1 408 ? -22.484 22.555 12.661 1.00 93.50 408 ALA A C 1
ATOM 3043 O O . ALA A 1 408 ? -22.278 22.183 11.505 1.00 93.50 408 ALA A O 1
ATOM 3044 N N . GLN A 1 409 ? -22.961 23.773 12.941 1.00 94.06 409 GLN A N 1
ATOM 3045 C CA . GLN A 1 409 ? -23.258 24.769 11.906 1.00 94.06 409 GLN A CA 1
ATOM 3046 C C . GLN A 1 409 ? -22.005 25.215 11.150 1.00 94.06 409 GLN A C 1
ATOM 3048 O O . GLN A 1 409 ? -22.028 25.241 9.919 1.00 94.06 409 GLN A O 1
ATOM 3053 N N . ASP A 1 410 ? -20.902 25.485 11.848 1.00 95.19 410 ASP A N 1
ATOM 3054 C CA . ASP A 1 410 ? -19.638 25.879 11.214 1.00 95.19 410 ASP A CA 1
ATOM 3055 C C . ASP A 1 410 ? -19.107 24.791 10.269 1.00 95.19 410 ASP A C 1
ATOM 3057 O O . ASP A 1 410 ? -18.627 25.080 9.168 1.00 95.19 410 ASP A O 1
ATOM 3061 N N . LEU A 1 411 ? -19.245 23.519 10.656 1.00 96.25 411 LEU A N 1
ATOM 3062 C CA . LEU A 1 411 ? -18.874 22.391 9.802 1.00 96.25 411 LEU A CA 1
ATOM 3063 C C . LEU A 1 411 ? -19.790 22.259 8.579 1.00 96.25 411 LEU A C 1
ATOM 3065 O O . LEU A 1 411 ? -19.290 21.985 7.488 1.00 96.25 411 LEU A O 1
ATOM 3069 N N . ILE A 1 412 ? -21.098 22.497 8.723 1.00 96.25 412 ILE A N 1
ATOM 3070 C CA . ILE A 1 412 ? -22.030 22.517 7.584 1.00 96.25 412 ILE A CA 1
ATOM 3071 C C . ILE A 1 412 ? -21.637 23.625 6.603 1.00 96.25 412 ILE A C 1
ATOM 3073 O O . ILE A 1 412 ? -21.499 23.361 5.410 1.00 96.25 412 ILE A O 1
ATOM 3077 N N . VAL A 1 413 ? -21.385 24.842 7.097 1.00 96.56 413 VAL A N 1
ATOM 3078 C CA . VAL A 1 413 ? -20.962 25.981 6.266 1.00 96.56 413 VAL A CA 1
ATOM 3079 C C . VAL A 1 413 ? -19.652 25.673 5.544 1.00 96.56 413 VAL A C 1
ATOM 3081 O O . VAL A 1 413 ? -19.543 25.904 4.338 1.00 96.56 413 VAL A O 1
ATOM 3084 N N . LYS A 1 414 ? -18.675 25.093 6.248 1.00 97.44 414 LYS A N 1
ATOM 3085 C CA . LYS A 1 414 ? -17.395 24.683 5.662 1.00 97.44 414 LYS A CA 1
ATOM 3086 C C . LYS A 1 414 ? -17.575 23.623 4.571 1.00 97.44 414 LYS A C 1
ATOM 3088 O O . LYS A 1 414 ? -16.985 23.750 3.497 1.00 97.44 414 LYS A O 1
ATOM 3093 N N . GLY A 1 415 ? -18.389 22.597 4.825 1.00 97.88 415 GLY A N 1
ATOM 3094 C CA . GLY A 1 415 ? -18.703 21.552 3.850 1.00 97.88 415 GLY A CA 1
ATOM 3095 C C . GLY A 1 415 ? -19.375 22.120 2.597 1.00 97.88 415 GLY A C 1
ATOM 3096 O O . GLY A 1 415 ? -18.935 21.851 1.481 1.00 97.88 415 GLY A O 1
ATOM 3097 N N . GLU A 1 416 ? -20.370 22.994 2.766 1.00 97.81 416 GLU A N 1
ATOM 3098 C CA . GLU A 1 416 ? -21.034 23.675 1.649 1.00 97.81 416 GLU A CA 1
ATOM 3099 C C . GLU A 1 416 ? -20.094 24.595 0.861 1.00 97.81 416 GLU A C 1
ATOM 3101 O O . GLU A 1 416 ? -20.186 24.671 -0.365 1.00 97.81 416 GLU A O 1
ATOM 3106 N N . GLN A 1 417 ? -19.175 25.295 1.531 1.00 98.19 417 GLN A N 1
ATOM 3107 C CA . GLN A 1 417 ? -18.194 26.152 0.866 1.00 98.19 417 GLN A CA 1
ATOM 3108 C C . GLN A 1 417 ? -17.246 25.339 -0.026 1.00 98.19 417 GLN A C 1
ATOM 3110 O O . GLN A 1 417 ? -16.941 25.765 -1.143 1.00 98.19 417 GLN A O 1
ATOM 3115 N N . LEU A 1 418 ? -16.818 24.156 0.427 1.00 98.06 418 LEU A N 1
ATOM 3116 C CA . LEU A 1 418 ? -16.006 23.235 -0.374 1.00 98.06 418 LEU A CA 1
ATOM 3117 C C . LEU A 1 418 ? -16.771 22.739 -1.605 1.00 98.06 418 LEU A C 1
ATOM 3119 O O . LEU A 1 418 ? -16.229 22.787 -2.707 1.00 98.06 418 LEU A O 1
ATOM 3123 N N . VAL A 1 419 ? -18.046 22.375 -1.449 1.00 98.38 419 VAL A N 1
ATOM 3124 C CA . VAL A 1 419 ? -18.908 21.988 -2.577 1.00 98.38 419 VAL A CA 1
ATOM 3125 C C . VAL A 1 419 ? -19.062 23.136 -3.582 1.00 98.38 419 VAL A C 1
ATOM 3127 O O . VAL A 1 419 ? -18.904 22.928 -4.783 1.00 98.38 419 VAL A O 1
ATOM 3130 N N . ARG A 1 420 ? -19.291 24.377 -3.126 1.00 98.19 420 ARG A N 1
ATOM 3131 C CA . ARG A 1 420 ? -19.350 25.556 -4.017 1.00 98.19 420 ARG A CA 1
ATOM 3132 C C . ARG A 1 420 ? -18.025 25.802 -4.737 1.00 98.19 420 ARG A C 1
ATOM 3134 O O . ARG A 1 420 ? -18.026 26.138 -5.918 1.00 98.19 420 ARG A O 1
ATOM 3141 N N . SER A 1 421 ? -16.898 25.608 -4.052 1.00 97.38 421 SER A N 1
ATOM 3142 C CA . SER A 1 421 ? -15.572 25.674 -4.672 1.00 97.38 421 SER A CA 1
ATOM 3143 C C . SER A 1 421 ? -15.392 24.588 -5.740 1.00 97.38 421 SER A C 1
ATOM 3145 O O . SER A 1 421 ? -14.841 24.881 -6.801 1.00 97.38 421 SER A O 1
ATOM 3147 N N . GLY A 1 422 ? -15.909 23.377 -5.499 1.00 98.00 422 GLY A N 1
ATOM 3148 C CA . GLY A 1 422 ? -15.958 22.289 -6.476 1.00 98.00 422 GLY A CA 1
ATOM 3149 C C . GLY A 1 422 ? -16.785 22.644 -7.711 1.00 98.00 422 GLY A C 1
ATOM 3150 O O . GLY A 1 422 ? -16.298 22.495 -8.829 1.00 98.00 422 GLY A O 1
ATOM 3151 N N . LYS A 1 423 ? -17.980 23.222 -7.528 1.00 98.06 423 LYS A N 1
ATOM 3152 C CA . LYS A 1 423 ? -18.819 23.727 -8.633 1.00 98.06 423 LYS A CA 1
ATOM 3153 C C . LYS A 1 423 ? -18.095 24.784 -9.465 1.00 98.06 423 LYS A C 1
ATOM 3155 O O . LYS A 1 423 ? -17.997 24.643 -10.678 1.00 98.06 423 LYS A O 1
ATOM 3160 N N . ALA A 1 424 ? -17.490 25.779 -8.817 1.00 97.56 424 ALA A N 1
ATOM 3161 C CA . ALA A 1 424 ? -16.726 26.816 -9.510 1.00 97.56 424 ALA A CA 1
ATOM 3162 C C . ALA A 1 424 ? -15.491 26.261 -10.251 1.00 97.56 424 ALA A C 1
ATOM 3164 O O . ALA A 1 424 ? -15.071 26.820 -11.261 1.00 97.56 424 ALA A O 1
ATOM 3165 N N . ALA A 1 425 ? -14.875 25.179 -9.761 1.00 97.06 425 ALA A N 1
ATOM 3166 C CA . ALA A 1 425 ? -13.787 24.497 -10.465 1.00 97.06 425 ALA A CA 1
ATOM 3167 C C . ALA A 1 425 ? -14.293 23.698 -11.678 1.00 97.06 425 ALA A C 1
ATOM 3169 O O . ALA A 1 425 ? -13.632 23.703 -12.718 1.00 97.06 425 ALA A O 1
ATOM 3170 N N . SER A 1 426 ? -15.471 23.076 -11.567 1.00 97.56 426 SER A N 1
ATOM 3171 C CA . SER A 1 426 ? -16.137 22.371 -12.668 1.00 97.56 426 SER A CA 1
ATOM 3172 C C . SER A 1 426 ? -16.516 23.334 -13.795 1.00 97.56 426 SER A C 1
ATOM 3174 O O . SER A 1 426 ? -16.196 23.065 -14.948 1.00 97.56 426 SER A O 1
ATOM 3176 N N . GLU A 1 427 ? -17.070 24.507 -13.470 1.00 96.50 427 GLU A N 1
ATOM 3177 C CA . GLU A 1 427 ? -17.380 25.563 -14.450 1.00 96.50 427 GLU A CA 1
ATOM 3178 C C . GLU A 1 427 ? -16.133 26.079 -15.187 1.00 96.50 427 GLU A C 1
ATOM 3180 O O . GLU A 1 427 ? -16.214 26.503 -16.337 1.00 96.50 427 GLU A O 1
ATOM 3185 N N . LYS A 1 428 ? -14.960 26.005 -14.548 1.00 97.00 428 LYS A N 1
ATOM 3186 C CA . LYS A 1 428 ? -13.663 26.353 -15.151 1.00 97.00 428 LYS A CA 1
ATOM 3187 C C . LYS A 1 428 ? -13.046 25.215 -15.977 1.00 97.00 428 LYS A C 1
ATOM 3189 O O . LYS A 1 428 ? -11.919 25.362 -16.440 1.00 97.00 428 LYS A O 1
ATOM 3194 N N . GLY A 1 429 ? -13.728 24.077 -16.120 1.00 94.69 429 GLY A N 1
ATOM 3195 C CA . GLY A 1 429 ? -13.224 22.894 -16.825 1.00 94.69 429 GLY A CA 1
ATOM 3196 C C . GLY A 1 429 ? -12.148 22.111 -16.064 1.00 94.69 429 GLY A C 1
ATOM 3197 O O . GLY A 1 429 ? -11.575 21.171 -16.607 1.00 94.69 429 GLY A O 1
ATOM 3198 N N . ASN A 1 430 ? -11.864 22.455 -14.803 1.00 96.62 430 ASN A N 1
ATOM 3199 C CA . ASN A 1 430 ? -10.905 21.717 -13.982 1.00 96.62 430 ASN A CA 1
ATOM 3200 C C . ASN A 1 430 ? -11.623 20.604 -13.207 1.00 96.62 430 ASN A C 1
ATOM 3202 O O . ASN A 1 430 ? -11.869 20.710 -12.003 1.00 96.62 430 ASN A O 1
ATOM 3206 N N . LEU A 1 431 ? -11.989 19.548 -13.935 1.00 96.12 431 LEU A N 1
ATOM 3207 C CA . LEU A 1 431 ? -12.818 18.449 -13.435 1.00 96.12 431 LEU A CA 1
ATOM 3208 C C . LEU A 1 431 ? -12.160 17.680 -12.283 1.00 96.12 431 LEU A C 1
ATOM 3210 O O . LEU A 1 431 ? -12.842 17.331 -11.322 1.00 96.12 431 LEU A O 1
ATOM 3214 N N . GLN A 1 432 ? -10.835 17.499 -12.317 1.00 95.00 432 GLN A N 1
ATOM 3215 C CA . GLN A 1 432 ? -10.103 16.810 -11.249 1.00 95.00 432 GLN A CA 1
ATOM 3216 C C . GLN A 1 432 ? -10.196 17.580 -9.928 1.00 95.00 432 GLN A C 1
ATOM 3218 O O . GLN A 1 432 ? -10.576 17.032 -8.893 1.00 95.00 432 GLN A O 1
ATOM 3223 N N . LYS A 1 433 ? -9.914 18.889 -9.973 1.00 96.19 433 LYS A N 1
ATOM 3224 C CA . LYS A 1 433 ? -10.013 19.766 -8.801 1.00 96.19 433 LYS A CA 1
ATOM 3225 C C . LYS A 1 433 ? -11.455 19.903 -8.317 1.00 96.19 433 LYS A C 1
ATOM 3227 O O . LYS A 1 433 ? -11.683 20.025 -7.114 1.00 96.19 433 LYS A O 1
ATOM 3232 N N . ALA A 1 434 ? -12.421 19.893 -9.236 1.00 97.94 434 ALA A N 1
ATOM 3233 C CA . ALA A 1 434 ? -13.833 19.874 -8.888 1.00 97.94 434 ALA A CA 1
ATOM 3234 C C . ALA A 1 434 ? -14.173 18.625 -8.068 1.00 97.94 434 ALA A C 1
ATOM 3236 O O . ALA A 1 434 ? -14.644 18.763 -6.941 1.00 97.94 434 ALA A O 1
ATOM 3237 N N . TYR A 1 435 ? -13.858 17.436 -8.591 1.00 97.75 435 TYR A N 1
ATOM 3238 C CA . TYR A 1 435 ? -14.121 16.154 -7.936 1.00 97.75 435 TYR A CA 1
ATOM 3239 C C . TYR A 1 435 ? -13.507 16.083 -6.530 1.00 97.75 435 TYR A C 1
ATOM 3241 O O . TYR A 1 435 ? -14.196 15.751 -5.567 1.00 97.75 435 TYR A O 1
ATOM 3249 N N . GLU A 1 436 ? -12.246 16.497 -6.379 1.00 96.75 436 GLU A N 1
ATOM 3250 C CA . GLU A 1 436 ? -11.564 16.522 -5.081 1.00 96.75 436 GLU A CA 1
ATOM 3251 C C . GLU A 1 436 ? -12.283 17.427 -4.062 1.00 96.75 436 GLU A C 1
ATOM 3253 O O . GLU A 1 436 ? -12.503 17.042 -2.910 1.00 96.75 436 GLU A O 1
ATOM 3258 N N . LYS A 1 437 ? -12.695 18.632 -4.480 1.00 97.81 437 LYS A N 1
ATOM 3259 C CA . LYS A 1 437 ? -13.396 19.587 -3.608 1.00 97.81 437 LYS A CA 1
ATOM 3260 C C . LYS A 1 437 ? -14.796 19.116 -3.231 1.00 97.81 437 LYS A C 1
ATOM 3262 O O . LYS A 1 437 ? -15.203 19.306 -2.084 1.00 97.81 437 LYS A O 1
ATOM 3267 N N . PHE A 1 438 ? -15.502 18.473 -4.158 1.00 98.00 438 PHE A N 1
ATOM 3268 C CA . PHE A 1 438 ? -16.777 17.817 -3.884 1.00 98.00 438 PHE A CA 1
ATOM 3269 C C . PHE A 1 438 ? -16.623 16.707 -2.842 1.00 98.00 438 PHE A C 1
ATOM 3271 O O . PHE A 1 438 ? -17.356 16.703 -1.854 1.00 98.00 438 PHE A O 1
ATOM 3278 N N . TYR A 1 439 ? -15.628 15.830 -3.001 1.00 97.56 439 TYR A N 1
ATOM 3279 C CA . TYR A 1 439 ? -15.363 14.739 -2.063 1.00 97.56 439 TYR A CA 1
ATOM 3280 C C . TYR A 1 439 ? -15.014 15.254 -0.657 1.00 97.56 439 TYR A C 1
ATOM 3282 O O . TYR A 1 439 ? -15.606 14.819 0.332 1.00 97.56 439 TYR A O 1
ATOM 3290 N N . GLN A 1 440 ? -14.128 16.256 -0.562 1.00 97.44 440 GLN A N 1
ATOM 3291 C CA . GLN A 1 440 ? -13.787 16.918 0.705 1.00 97.44 440 GLN A CA 1
ATOM 3292 C C . GLN A 1 440 ? -15.023 17.544 1.371 1.00 97.44 440 GLN A C 1
ATOM 3294 O O . GLN A 1 440 ? -15.217 17.405 2.579 1.00 97.44 440 GLN A O 1
ATOM 3299 N N . GLY A 1 441 ? -15.871 18.224 0.593 1.00 98.25 441 GLY A N 1
ATOM 3300 C CA . GLY A 1 441 ? -17.114 18.813 1.090 1.00 98.25 441 GLY A CA 1
ATOM 3301 C C . GLY A 1 441 ? -18.090 17.760 1.619 1.00 98.25 441 GLY A C 1
ATOM 3302 O O . GLY A 1 441 ? -18.573 17.883 2.743 1.00 98.25 441 GLY A O 1
ATOM 3303 N N . LEU A 1 442 ? -18.320 16.692 0.851 1.00 98.31 442 LEU A N 1
ATOM 3304 C CA . LEU A 1 442 ? -19.179 15.566 1.227 1.00 98.31 442 LEU A CA 1
ATOM 3305 C C . LEU A 1 442 ? -18.709 14.874 2.512 1.00 98.31 442 LEU A C 1
ATOM 3307 O O . LEU A 1 442 ? -19.528 14.613 3.390 1.00 98.31 442 LEU A O 1
ATOM 3311 N N . GLN A 1 443 ? -17.403 14.638 2.668 1.00 97.56 443 GLN A N 1
ATOM 3312 C CA . GLN A 1 443 ? -16.841 14.013 3.868 1.00 97.56 443 GLN A CA 1
ATOM 3313 C C . GLN A 1 443 ? -17.101 14.853 5.127 1.00 97.56 443 GLN A C 1
ATOM 3315 O O . GLN A 1 443 ? -17.499 14.318 6.166 1.00 97.56 443 GLN A O 1
ATOM 3320 N N . VAL A 1 444 ? -16.939 16.180 5.031 1.00 97.62 444 VAL A N 1
ATOM 3321 C CA . VAL A 1 444 ? -17.264 17.097 6.134 1.00 97.62 444 VAL A CA 1
ATOM 3322 C C . VAL A 1 444 ? -18.757 17.027 6.462 1.00 97.62 444 VAL A C 1
ATOM 3324 O O . VAL A 1 444 ? -19.105 16.858 7.629 1.00 97.62 444 VAL A O 1
ATOM 3327 N N . LEU A 1 445 ? -19.640 17.086 5.461 1.00 97.25 445 LEU A N 1
ATOM 3328 C CA . LEU A 1 445 ? -21.092 17.055 5.676 1.00 97.25 445 LEU A CA 1
ATOM 3329 C C . LEU A 1 445 ? -21.579 15.721 6.273 1.00 97.25 445 LEU A C 1
ATOM 3331 O O . LEU A 1 445 ? -22.391 15.728 7.201 1.00 97.25 445 LEU A O 1
ATOM 3335 N N . LEU A 1 446 ? -21.051 14.584 5.811 1.00 96.88 446 LEU A N 1
ATOM 3336 C CA . LEU A 1 446 ? -21.370 13.257 6.353 1.00 96.88 446 LEU A CA 1
ATOM 3337 C C . LEU A 1 446 ? -20.934 13.118 7.819 1.00 96.88 446 LEU A C 1
ATOM 3339 O O . LEU A 1 446 ? -21.690 12.585 8.633 1.00 96.88 446 LEU A O 1
ATOM 3343 N N . SER A 1 447 ? -19.770 13.671 8.183 1.00 95.69 447 SER A N 1
ATOM 3344 C CA . SER A 1 447 ? -19.285 13.669 9.572 1.00 95.69 447 SER A CA 1
ATOM 3345 C C . SER A 1 447 ? -20.175 14.467 10.534 1.00 95.69 447 SER A C 1
ATOM 3347 O O . SER A 1 447 ? -20.202 14.197 11.738 1.00 95.69 447 SER A O 1
ATOM 3349 N N . VAL A 1 448 ? -20.912 15.459 10.017 1.00 96.69 448 VAL A N 1
ATOM 3350 C CA . VAL A 1 448 ? -21.879 16.226 10.808 1.00 96.69 448 VAL A CA 1
ATOM 3351 C C . VAL A 1 448 ? -23.168 15.433 10.987 1.00 96.69 448 VAL A C 1
ATOM 3353 O O . VAL A 1 448 ? -23.696 15.391 12.095 1.00 96.69 448 VAL A O 1
ATOM 3356 N N . ILE A 1 449 ? -23.650 14.747 9.946 1.00 95.69 449 ILE A N 1
ATOM 3357 C CA . ILE A 1 449 ? -24.867 13.926 10.041 1.00 95.69 449 ILE A CA 1
ATOM 3358 C C . ILE A 1 449 ? -24.727 12.832 11.094 1.00 95.69 449 ILE A C 1
ATOM 3360 O O . ILE A 1 449 ? -25.672 12.613 11.839 1.00 95.69 449 ILE A O 1
ATOM 3364 N N . SER A 1 450 ? -23.564 12.188 11.216 1.00 93.56 450 SER A N 1
ATOM 3365 C CA . SER A 1 450 ? -23.355 11.166 12.252 1.00 93.56 450 SER A CA 1
ATOM 3366 C C . SER A 1 450 ? -23.431 11.713 13.683 1.00 93.56 450 SER A C 1
ATOM 3368 O O . SER A 1 450 ? -23.615 10.943 14.620 1.00 93.56 450 SER A O 1
ATOM 3370 N N . LYS A 1 451 ? -23.257 13.029 13.867 1.00 93.38 451 LYS A N 1
ATOM 3371 C CA . LYS A 1 451 ? -23.307 13.701 15.176 1.00 93.38 451 LYS A CA 1
ATOM 3372 C C . LYS A 1 451 ? -24.674 14.308 15.480 1.00 93.38 451 LYS A C 1
ATOM 3374 O O . LYS A 1 451 ? -24.987 14.546 16.643 1.00 93.38 451 LYS A O 1
ATOM 3379 N N . LEU A 1 452 ? -25.470 14.584 14.452 1.00 91.50 452 LEU A N 1
ATOM 3380 C CA . LEU A 1 452 ? -26.811 15.129 14.600 1.00 91.50 452 LEU A CA 1
ATOM 3381 C C . LEU A 1 452 ? -27.822 13.981 14.722 1.00 91.50 452 LEU A C 1
ATOM 3383 O O . LEU A 1 452 ? -27.833 13.066 13.906 1.00 91.50 452 LEU A O 1
ATOM 3387 N N . GLY A 1 453 ? -28.688 14.031 15.735 1.00 91.69 453 GLY A N 1
ATOM 3388 C CA . GLY A 1 453 ? -29.790 13.072 15.868 1.00 91.69 453 GLY A CA 1
ATOM 3389 C C . GLY A 1 453 ? -30.808 13.194 14.729 1.00 91.69 453 GLY A C 1
ATOM 3390 O O . GLY A 1 453 ? -30.875 14.219 14.051 1.00 91.69 453 GLY A O 1
ATOM 3391 N N . ASP A 1 454 ? -31.633 12.166 14.522 1.00 93.06 454 ASP A N 1
ATOM 3392 C CA . ASP A 1 454 ? -32.653 12.198 13.473 1.00 93.06 454 ASP A CA 1
ATOM 3393 C C . ASP A 1 454 ? -33.686 13.305 13.737 1.00 93.06 454 ASP A C 1
ATOM 3395 O O . ASP A 1 454 ? -34.423 13.304 14.722 1.00 93.06 454 ASP A O 1
ATOM 3399 N N . GLY A 1 455 ? -33.729 14.275 12.828 1.00 92.25 455 GLY A N 1
ATOM 3400 C CA . GLY A 1 455 ? -34.633 15.415 12.881 1.00 92.25 455 GLY A CA 1
ATOM 3401 C C . GLY A 1 455 ? -34.884 15.988 11.486 1.00 92.25 455 GLY A C 1
ATOM 3402 O O . GLY A 1 455 ? -34.176 15.644 10.532 1.00 92.25 455 GLY A O 1
ATOM 3403 N N . PRO A 1 456 ? -35.872 16.885 11.333 1.00 91.06 456 PRO A N 1
ATOM 3404 C CA . PRO A 1 456 ? -36.253 17.426 10.028 1.00 91.06 456 PRO A CA 1
ATOM 3405 C C . PRO A 1 456 ? -35.098 18.147 9.315 1.00 91.06 456 PRO A C 1
ATOM 3407 O O . PRO A 1 456 ? -34.951 18.008 8.103 1.00 91.06 456 PRO A O 1
ATOM 3410 N N . ALA A 1 457 ? -34.208 18.833 10.043 1.00 88.94 457 ALA A N 1
ATOM 3411 C CA . ALA A 1 457 ? -33.035 19.462 9.428 1.00 88.94 457 ALA A CA 1
ATOM 3412 C C . ALA A 1 457 ? -31.968 18.463 8.978 1.00 88.94 457 ALA A C 1
ATOM 3414 O O . ALA A 1 457 ? -31.324 18.682 7.954 1.00 88.94 457 ALA A O 1
ATOM 3415 N N . VAL A 1 458 ? -31.797 17.351 9.701 1.00 94.12 458 VAL A N 1
ATOM 3416 C CA . VAL A 1 458 ? -30.909 16.271 9.256 1.00 94.12 458 VAL A CA 1
ATOM 3417 C C . VAL A 1 458 ? -31.467 15.629 7.994 1.00 94.12 458 VAL A C 1
ATOM 3419 O O . VAL A 1 458 ? -30.703 15.365 7.075 1.00 94.12 458 VAL A O 1
ATOM 3422 N N . SER A 1 459 ? -32.788 15.462 7.892 1.00 95.06 459 SER A N 1
ATOM 3423 C CA . SER A 1 459 ? -33.437 15.004 6.658 1.00 95.06 459 SER A CA 1
ATOM 3424 C C . SER A 1 459 ? -33.170 15.954 5.479 1.00 95.06 459 SER A C 1
ATOM 3426 O O . SER A 1 459 ? -32.730 15.518 4.415 1.00 95.06 459 SER A O 1
ATOM 3428 N N . ALA A 1 460 ? -33.317 17.268 5.684 1.00 94.69 460 ALA A N 1
ATOM 3429 C CA . ALA A 1 460 ? -33.003 18.270 4.663 1.00 94.69 460 ALA A CA 1
ATOM 3430 C C . ALA A 1 460 ? -31.509 18.286 4.276 1.00 94.69 460 ALA A C 1
ATOM 3432 O O . ALA A 1 460 ? -31.158 18.478 3.111 1.00 94.69 460 ALA A O 1
ATOM 3433 N N . LEU A 1 461 ? -30.600 18.070 5.233 1.00 95.94 461 LEU A N 1
ATOM 3434 C CA . LEU A 1 461 ? -29.169 17.944 4.953 1.00 95.94 461 LEU A CA 1
ATOM 3435 C C . LEU A 1 461 ? -28.850 16.649 4.188 1.00 95.94 461 LEU A C 1
ATOM 3437 O O . LEU A 1 461 ? -28.115 16.713 3.207 1.00 95.94 461 LEU A O 1
ATOM 3441 N N . LYS A 1 462 ? -29.448 15.509 4.567 1.00 96.50 462 LYS A N 1
ATOM 3442 C CA . LYS A 1 462 ? -29.345 14.222 3.850 1.00 96.50 462 LYS A CA 1
ATOM 3443 C C . LYS A 1 462 ? -29.771 14.378 2.384 1.00 96.50 462 LYS A C 1
ATOM 3445 O O . LYS A 1 462 ? -29.041 13.961 1.492 1.00 96.50 462 LYS A O 1
ATOM 3450 N N . ALA A 1 463 ? -30.891 15.060 2.129 1.00 97.06 463 ALA A N 1
ATOM 3451 C CA . ALA A 1 463 ? -31.368 15.328 0.771 1.00 97.06 463 ALA A CA 1
ATOM 3452 C C . ALA A 1 463 ? -30.361 16.143 -0.065 1.00 97.06 463 ALA A C 1
ATOM 3454 O O . ALA A 1 463 ? -30.096 15.810 -1.220 1.00 97.06 463 ALA A O 1
ATOM 3455 N N . ARG A 1 464 ? -29.743 17.177 0.525 1.00 97.44 464 ARG A N 1
ATOM 3456 C CA . ARG A 1 464 ? -28.699 17.971 -0.147 1.00 97.44 464 ARG A CA 1
ATOM 3457 C C . ARG A 1 464 ? -27.434 17.160 -0.421 1.00 97.44 464 ARG A C 1
ATOM 3459 O O . ARG A 1 464 ? -26.871 17.277 -1.504 1.00 97.44 464 ARG A O 1
ATOM 3466 N N . ILE A 1 465 ? -27.011 16.322 0.526 1.00 97.88 465 ILE A N 1
ATOM 3467 C CA . ILE A 1 465 ? -25.854 15.438 0.343 1.00 97.88 465 ILE A CA 1
ATOM 3468 C C . ILE A 1 465 ? -26.081 14.470 -0.815 1.00 97.88 465 ILE A C 1
ATOM 3470 O O . ILE A 1 465 ? -25.189 14.343 -1.645 1.00 97.88 465 ILE A O 1
ATOM 3474 N N . HIS A 1 466 ? -27.259 13.847 -0.923 1.00 97.19 466 HIS A N 1
ATOM 3475 C CA . HIS A 1 466 ? -27.565 12.978 -2.063 1.00 97.19 466 HIS A CA 1
ATOM 3476 C C . HIS A 1 466 ? -27.442 13.728 -3.397 1.00 97.19 466 HIS A C 1
ATOM 3478 O O . HIS A 1 466 ? -26.762 13.251 -4.297 1.00 97.19 466 HIS A O 1
ATOM 3484 N N . SER A 1 467 ? -27.968 14.956 -3.486 1.00 97.38 467 SER A N 1
ATOM 3485 C CA . SER A 1 467 ? -27.799 15.782 -4.691 1.00 97.38 467 SER A CA 1
ATOM 3486 C C . SER A 1 467 ? -26.327 16.079 -5.014 1.00 97.38 467 SER A C 1
ATOM 3488 O O . SER A 1 467 ? -25.957 16.118 -6.186 1.00 97.38 467 SER A O 1
ATOM 3490 N N . TYR A 1 468 ? -25.473 16.289 -4.008 1.00 98.19 468 TYR A N 1
ATOM 3491 C CA . TYR A 1 468 ? -24.035 16.480 -4.223 1.00 98.19 468 TYR A CA 1
ATOM 3492 C C . TYR A 1 468 ? -23.320 15.182 -4.613 1.00 98.19 468 TYR A C 1
ATOM 3494 O O . TYR A 1 468 ? -22.377 15.230 -5.401 1.00 98.19 468 TYR A O 1
ATOM 3502 N N . MET A 1 469 ? -23.758 14.028 -4.101 1.00 97.62 469 MET A N 1
ATOM 3503 C CA . MET A 1 469 ? -23.241 12.722 -4.516 1.00 97.62 469 MET A CA 1
ATOM 3504 C C . MET A 1 469 ? -23.553 12.455 -5.991 1.00 97.62 469 MET A C 1
ATOM 3506 O O . MET A 1 469 ? -22.637 12.097 -6.727 1.00 97.62 469 MET A O 1
ATOM 3510 N N . ASP A 1 470 ? -24.772 12.749 -6.451 1.00 97.50 470 ASP A N 1
ATOM 3511 C CA . ASP A 1 470 ? -25.154 12.618 -7.865 1.00 97.50 470 ASP A CA 1
ATOM 3512 C C . ASP A 1 470 ? -24.282 13.499 -8.781 1.00 97.50 470 ASP A C 1
ATOM 3514 O O . ASP A 1 470 ? -23.809 13.062 -9.835 1.00 97.50 470 ASP A O 1
ATOM 3518 N N . GLU A 1 471 ? -24.019 14.748 -8.374 1.00 96.81 471 GLU A N 1
ATOM 3519 C CA . GLU A 1 471 ? -23.107 15.646 -9.097 1.00 96.81 471 GLU A CA 1
ATOM 3520 C C . GLU A 1 471 ? -21.666 15.109 -9.114 1.00 96.81 471 GLU A C 1
ATOM 3522 O O . GLU A 1 471 ? -20.983 15.185 -10.138 1.00 96.81 471 GLU A O 1
ATOM 3527 N N . THR A 1 472 ? -21.212 14.526 -8.004 1.00 97.31 472 THR A N 1
ATOM 3528 C CA . THR A 1 472 ? -19.865 13.951 -7.875 1.00 97.31 472 THR A CA 1
ATOM 3529 C C . THR A 1 472 ? -19.704 12.705 -8.746 1.00 97.31 472 THR A C 1
ATOM 3531 O O . THR A 1 472 ? -18.684 12.553 -9.416 1.00 97.31 472 THR A O 1
ATOM 3534 N N . GLU A 1 473 ? -20.721 11.842 -8.812 1.00 97.38 473 GLU A N 1
ATOM 3535 C CA . GLU A 1 473 ? -20.743 10.700 -9.730 1.00 97.38 473 GLU A CA 1
ATOM 3536 C C . GLU A 1 473 ? -20.714 11.143 -11.190 1.00 97.38 473 GLU A C 1
ATOM 3538 O O . GLU A 1 473 ? -20.015 10.542 -12.009 1.00 97.38 473 GLU A O 1
ATOM 3543 N N . ARG A 1 474 ? -21.445 12.210 -11.532 1.00 97.50 474 ARG A N 1
ATOM 3544 C CA . ARG A 1 474 ? -21.412 12.775 -12.882 1.00 97.50 474 ARG A CA 1
ATOM 3545 C C . ARG A 1 474 ? -20.013 13.277 -13.242 1.00 97.50 474 ARG A C 1
ATOM 3547 O O . ARG A 1 474 ? -19.541 12.967 -14.333 1.00 97.50 474 ARG A O 1
ATOM 3554 N N . LEU A 1 475 ? -19.347 13.989 -12.329 1.00 96.50 475 LEU A N 1
ATOM 3555 C CA . LEU A 1 475 ? -17.959 14.430 -12.512 1.00 96.50 475 LEU A CA 1
ATOM 3556 C C . LEU A 1 475 ? -16.999 13.250 -12.670 1.00 96.50 475 LEU A C 1
ATOM 3558 O O . LEU A 1 475 ? -16.123 13.295 -13.529 1.00 96.50 475 LEU A O 1
ATOM 3562 N N . LYS A 1 476 ? -17.184 12.181 -11.888 1.00 97.25 476 LYS A N 1
ATOM 3563 C CA . LYS A 1 476 ? -16.372 10.966 -12.004 1.00 97.25 476 LYS A CA 1
ATOM 3564 C C . LYS A 1 476 ? -16.517 10.324 -13.381 1.00 97.25 476 LYS A C 1
ATOM 3566 O O . LYS A 1 476 ? -15.515 10.075 -14.031 1.00 97.25 476 LYS A O 1
ATOM 3571 N N . ARG A 1 477 ? -17.748 10.140 -13.871 1.00 97.19 477 ARG A N 1
ATOM 3572 C CA . ARG A 1 477 ? -17.990 9.589 -15.219 1.00 97.19 477 ARG A CA 1
ATOM 3573 C C . ARG A 1 477 ? -17.365 10.450 -16.315 1.00 97.19 477 ARG A C 1
ATOM 3575 O O . ARG A 1 477 ? -16.913 9.923 -17.324 1.00 97.19 477 ARG A O 1
ATOM 3582 N N . GLU A 1 478 ? -17.347 11.769 -16.137 1.00 96.62 478 GLU A N 1
ATOM 3583 C CA . GLU A 1 478 ? -16.712 12.677 -17.092 1.00 96.62 478 GLU A CA 1
ATOM 3584 C C . GLU A 1 478 ? -15.181 12.580 -17.059 1.00 96.62 478 GLU A C 1
ATOM 3586 O O . GLU A 1 478 ? -14.556 12.551 -18.118 1.00 96.62 478 GLU A O 1
ATOM 3591 N N . LEU A 1 479 ? -14.589 12.459 -15.867 1.00 96.19 479 LEU A N 1
ATOM 3592 C CA . LEU A 1 479 ? -13.162 12.180 -15.698 1.00 96.19 479 LEU A CA 1
ATOM 3593 C C . LEU A 1 479 ? -12.776 10.830 -16.296 1.00 96.19 479 LEU A C 1
ATOM 3595 O O . LEU A 1 479 ? -11.815 10.772 -17.053 1.00 96.19 479 LEU A O 1
ATOM 3599 N N . ASP A 1 480 ? -13.547 9.780 -16.021 1.00 93.75 480 ASP A N 1
ATOM 3600 C CA . ASP A 1 480 ? -13.321 8.443 -16.567 1.00 93.75 480 ASP A CA 1
ATOM 3601 C C . ASP A 1 480 ? -13.455 8.450 -18.091 1.00 93.75 480 ASP A C 1
ATOM 3603 O O . ASP A 1 480 ? -12.666 7.808 -18.773 1.00 93.75 480 ASP A O 1
ATOM 3607 N N . ARG A 1 481 ? -14.389 9.229 -18.655 1.00 96.00 481 ARG A N 1
ATOM 3608 C CA . ARG A 1 481 ? -14.490 9.415 -20.108 1.00 96.00 481 ARG A CA 1
ATOM 3609 C C . ARG A 1 481 ? -13.261 10.120 -20.674 1.00 96.00 481 ARG A C 1
ATOM 3611 O O . ARG A 1 481 ? -12.744 9.672 -21.683 1.00 96.00 481 ARG A O 1
ATOM 3618 N N . ILE A 1 482 ? -12.786 11.201 -20.054 1.00 92.88 482 ILE A N 1
ATOM 3619 C CA . ILE A 1 482 ? -11.586 11.917 -20.524 1.00 92.88 482 ILE A CA 1
ATOM 3620 C C . ILE A 1 482 ? -10.347 11.034 -20.398 1.00 92.88 482 ILE A C 1
ATOM 3622 O O . ILE A 1 482 ? -9.511 11.020 -21.296 1.00 92.88 482 ILE A O 1
ATOM 3626 N N . LYS A 1 483 ? -10.242 10.284 -19.300 1.00 92.19 483 LYS A N 1
ATOM 3627 C CA . LYS A 1 483 ? -9.175 9.315 -19.078 1.00 92.19 483 LYS A CA 1
ATOM 3628 C C . LYS A 1 483 ? -9.242 8.213 -20.131 1.00 92.19 483 LYS A C 1
ATOM 3630 O O . LYS A 1 483 ? -8.247 7.985 -20.795 1.00 92.19 483 LYS A O 1
ATOM 3635 N N . ALA A 1 484 ? -10.419 7.650 -20.393 1.00 89.56 484 ALA A N 1
ATOM 3636 C CA . ALA A 1 484 ? -10.630 6.673 -21.454 1.00 89.56 484 ALA A CA 1
ATOM 3637 C C . ALA A 1 484 ? -10.416 7.253 -22.859 1.00 89.56 484 ALA A C 1
ATOM 3639 O O . ALA A 1 484 ? -9.972 6.528 -23.726 1.00 89.56 484 ALA A O 1
ATOM 3640 N N . GLU A 1 485 ? -10.690 8.531 -23.125 1.00 89.94 485 GLU A N 1
ATOM 3641 C CA . GLU A 1 485 ? -10.372 9.184 -24.406 1.00 89.94 485 GLU A CA 1
ATOM 3642 C C . GLU A 1 485 ? -8.867 9.465 -24.554 1.00 89.94 485 GLU A C 1
ATOM 3644 O O . GLU A 1 485 ? -8.351 9.492 -25.670 1.00 89.94 485 GLU A O 1
ATOM 3649 N N . ALA A 1 486 ? -8.159 9.675 -23.441 1.00 83.12 486 ALA A N 1
ATOM 3650 C CA . ALA A 1 486 ? -6.709 9.842 -23.409 1.00 83.12 486 ALA A CA 1
ATOM 3651 C C . ALA A 1 486 ? -5.963 8.499 -23.490 1.00 83.12 486 ALA A C 1
ATOM 3653 O O . ALA A 1 486 ? -4.907 8.427 -24.117 1.00 83.12 486 ALA A O 1
ATOM 3654 N N . GLU A 1 487 ? -6.517 7.462 -22.861 1.00 77.44 487 GLU A N 1
ATOM 3655 C CA . GLU A 1 487 ? -5.999 6.094 -22.810 1.00 77.44 487 GLU A CA 1
ATOM 3656 C C . GLU A 1 487 ? -6.498 5.234 -23.958 1.00 77.44 487 GLU A C 1
ATOM 3658 O O . GLU A 1 487 ? -5.854 4.232 -24.256 1.00 77.44 487 GLU A O 1
ATOM 3663 N N . ALA A 1 488 ? -7.598 5.616 -24.620 1.00 77.19 488 ALA A N 1
ATOM 3664 C CA . ALA A 1 488 ? -8.021 4.997 -25.860 1.00 77.19 488 ALA A CA 1
ATOM 3665 C C . ALA A 1 488 ? -6.811 5.076 -26.786 1.00 77.19 488 ALA A C 1
ATOM 3667 O O . ALA A 1 488 ? -6.427 6.176 -27.212 1.00 77.19 488 ALA A O 1
ATOM 3668 N N . PRO A 1 489 ? -6.171 3.934 -27.089 1.00 51.06 489 PRO A N 1
ATOM 3669 C CA . PRO A 1 489 ? -5.127 3.927 -28.088 1.00 51.06 489 PRO A CA 1
ATOM 3670 C C . PRO A 1 489 ? -5.732 4.552 -29.342 1.00 51.06 489 PRO A C 1
ATOM 3672 O O . PRO A 1 489 ? -6.933 4.435 -29.591 1.00 51.06 489 PRO A O 1
ATOM 3675 N N . ALA A 1 490 ? -4.923 5.250 -30.132 1.00 56.38 490 ALA A N 1
ATOM 3676 C CA . ALA A 1 490 ? -5.323 5.766 -31.436 1.00 56.38 490 ALA A CA 1
ATOM 3677 C C . ALA A 1 490 ? -5.608 4.599 -32.418 1.00 56.38 490 ALA A C 1
ATOM 3679 O O . ALA A 1 490 ? -4.958 4.451 -33.450 1.00 56.38 490 ALA A O 1
ATOM 3680 N N . GLN A 1 491 ? -6.575 3.746 -32.076 1.00 45.09 491 GLN A N 1
ATOM 3681 C CA . GLN A 1 491 ? -6.941 2.472 -32.681 1.00 45.09 491 GLN A CA 1
ATOM 3682 C C . GLN A 1 491 ? -7.731 2.651 -33.976 1.00 45.09 491 GLN A C 1
ATOM 3684 O O . GLN A 1 491 ? -7.936 1.689 -34.697 1.00 45.09 491 GLN A O 1
ATOM 3689 N N . GLY A 1 492 ? -8.037 3.890 -34.373 1.00 43.22 492 GLY A N 1
ATOM 3690 C CA . GLY A 1 492 ? -8.444 4.203 -35.747 1.00 43.22 492 GLY A CA 1
ATOM 3691 C C . GLY A 1 492 ? -7.313 4.102 -36.785 1.00 43.22 492 GLY A C 1
ATOM 3692 O O . GLY A 1 492 ? -7.533 4.427 -37.948 1.00 43.22 492 GLY A O 1
ATOM 3693 N N . ALA A 1 493 ? -6.100 3.699 -36.390 1.00 48.12 493 ALA A N 1
ATOM 3694 C CA . ALA A 1 493 ? -4.975 3.462 -37.299 1.00 48.12 493 ALA A CA 1
ATOM 3695 C C . ALA A 1 493 ? -4.299 2.091 -37.096 1.00 48.12 493 ALA A C 1
ATOM 3697 O O . ALA A 1 493 ? -3.165 1.914 -37.543 1.00 48.12 493 ALA A O 1
ATOM 3698 N N . GLN A 1 494 ? -4.954 1.147 -36.405 1.00 46.81 494 GLN A N 1
ATOM 3699 C CA . GLN A 1 494 ? -4.386 -0.175 -36.096 1.00 46.81 494 GLN A CA 1
ATOM 3700 C C . GLN A 1 494 ? -4.999 -1.347 -36.880 1.00 46.81 494 GLN A C 1
ATOM 3702 O O . GLN A 1 494 ? -4.440 -2.436 -36.822 1.00 46.81 494 GLN A O 1
ATOM 3707 N N . ASP A 1 495 ? -5.991 -1.119 -37.748 1.00 40.75 495 ASP A N 1
ATOM 3708 C CA . ASP A 1 495 ? -6.487 -2.141 -38.696 1.00 40.75 495 ASP A CA 1
ATOM 3709 C C . ASP A 1 495 ? -5.547 -2.378 -39.906 1.00 40.75 495 ASP A C 1
ATOM 3711 O O . ASP A 1 495 ? -5.955 -2.889 -40.946 1.00 40.75 495 ASP A O 1
ATOM 3715 N N . ALA A 1 496 ? -4.270 -2.000 -39.794 1.00 46.03 496 ALA A N 1
ATOM 3716 C CA . ALA A 1 496 ? -3.234 -2.260 -40.801 1.00 46.03 496 ALA A CA 1
ATOM 3717 C C . ALA A 1 496 ? -1.913 -2.757 -40.182 1.00 46.03 496 ALA A C 1
ATOM 3719 O O . ALA A 1 496 ? -0.844 -2.526 -40.743 1.00 46.03 496 ALA A O 1
ATOM 3720 N N . ALA A 1 497 ? -1.973 -3.391 -39.010 1.00 46.88 497 ALA A N 1
ATOM 3721 C CA . ALA A 1 497 ? -0.817 -4.009 -38.364 1.00 46.88 497 ALA A CA 1
ATOM 3722 C C . ALA A 1 497 ? -1.143 -5.448 -37.941 1.00 46.88 497 ALA A C 1
ATOM 3724 O O . ALA A 1 497 ? -1.003 -5.815 -36.778 1.00 46.88 497 ALA A O 1
ATOM 3725 N N . ASP A 1 498 ? -1.600 -6.240 -38.909 1.00 47.22 498 ASP A N 1
ATOM 3726 C CA . ASP A 1 498 ? -1.368 -7.680 -38.895 1.00 47.22 498 ASP A CA 1
ATOM 3727 C C . ASP A 1 498 ? -0.121 -7.952 -39.756 1.00 47.22 498 ASP A C 1
ATOM 3729 O O . ASP A 1 498 ? 0.068 -7.312 -40.791 1.00 47.22 498 ASP A O 1
ATOM 3733 N N . GLU A 1 499 ? 0.723 -8.863 -39.279 1.00 43.97 499 GLU A N 1
ATOM 3734 C CA . GLU A 1 499 ? 2.057 -9.250 -39.773 1.00 43.97 499 GLU A CA 1
ATOM 3735 C C . GLU A 1 499 ? 3.257 -8.331 -39.432 1.00 43.97 499 GLU A C 1
ATOM 3737 O O . GLU A 1 499 ? 3.756 -7.527 -40.212 1.00 43.97 499 GLU A O 1
ATOM 3742 N N . GLY A 1 500 ? 3.828 -8.561 -38.245 1.00 48.97 500 GLY A N 1
ATOM 3743 C CA . GLY A 1 500 ? 5.072 -9.343 -38.203 1.00 48.97 500 GLY A CA 1
ATOM 3744 C C . GLY A 1 500 ? 6.367 -8.735 -38.747 1.00 48.97 500 GLY A C 1
ATOM 3745 O O . GLY A 1 500 ? 7.276 -9.505 -39.040 1.00 48.97 500 GLY A O 1
ATOM 3746 N N . ASP A 1 501 ? 6.503 -7.412 -38.834 1.00 47.22 501 ASP A N 1
ATOM 3747 C CA . ASP A 1 501 ? 7.814 -6.803 -39.071 1.00 47.22 501 ASP A CA 1
ATOM 3748 C C . ASP A 1 501 ? 8.057 -5.641 -38.099 1.00 47.22 501 ASP A C 1
ATOM 3750 O O . ASP A 1 501 ? 7.669 -4.488 -38.322 1.00 47.22 501 ASP A O 1
ATOM 3754 N N . SER A 1 502 ? 8.738 -5.947 -36.989 1.00 59.44 502 SER A N 1
ATOM 3755 C CA . SER A 1 502 ? 9.382 -4.990 -36.078 1.00 59.44 502 SER A CA 1
ATOM 3756 C C . SER A 1 502 ? 10.566 -4.301 -36.766 1.00 59.44 502 SER A C 1
ATOM 3758 O O . SER A 1 502 ? 11.649 -4.165 -36.200 1.00 59.44 502 SER A O 1
ATOM 3760 N N . SER A 1 503 ? 10.367 -3.915 -38.023 1.00 82.31 503 SER A N 1
ATOM 3761 C CA . SER A 1 503 ? 11.363 -3.299 -38.861 1.00 82.31 503 SER A CA 1
ATOM 3762 C C . SER A 1 503 ? 11.716 -1.953 -38.259 1.00 82.31 503 SER A C 1
ATOM 3764 O O . SER A 1 503 ? 10.855 -1.138 -37.908 1.00 82.31 503 SER A O 1
ATOM 3766 N N . LEU A 1 504 ? 13.013 -1.720 -38.147 1.00 89.69 504 LEU A N 1
ATOM 3767 C CA . LEU A 1 504 ? 13.617 -0.474 -37.714 1.00 89.69 504 LEU A CA 1
ATOM 3768 C C . LEU A 1 504 ? 12.988 0.751 -38.421 1.00 89.69 504 LEU A C 1
ATOM 3770 O O . LEU A 1 504 ? 12.765 1.789 -37.797 1.00 89.69 504 LEU A O 1
ATOM 3774 N N . ASP A 1 505 ? 12.575 0.597 -39.684 1.00 90.69 505 ASP A N 1
ATOM 3775 C CA . ASP A 1 505 ? 11.879 1.619 -40.477 1.00 90.69 505 ASP A CA 1
ATOM 3776 C C . ASP A 1 505 ? 10.480 1.981 -39.931 1.00 90.69 505 ASP A C 1
ATOM 3778 O O . ASP A 1 505 ? 10.078 3.147 -39.943 1.00 90.69 505 ASP A O 1
ATOM 3782 N N . SER A 1 506 ? 9.745 1.014 -39.372 1.00 89.94 506 SER A N 1
ATOM 3783 C CA . SER A 1 506 ? 8.436 1.240 -38.743 1.00 89.94 506 SER A CA 1
ATOM 3784 C C . SER A 1 506 ? 8.560 2.100 -37.485 1.00 89.94 506 SER A C 1
ATOM 3786 O O . SER A 1 506 ? 7.777 3.035 -37.294 1.00 89.94 506 SER A O 1
ATOM 3788 N N . ARG A 1 507 ? 9.588 1.851 -36.662 1.00 93.38 507 ARG A N 1
ATOM 3789 C CA . ARG A 1 507 ? 9.878 2.661 -35.466 1.00 93.38 507 ARG A CA 1
ATOM 3790 C C . ARG A 1 507 ? 10.296 4.083 -35.836 1.00 93.38 507 ARG A C 1
ATOM 3792 O O . ARG A 1 507 ? 9.871 5.038 -35.188 1.00 93.38 507 ARG A O 1
ATOM 3799 N N . ILE A 1 508 ? 11.058 4.245 -36.917 1.00 94.88 508 ILE A N 1
ATOM 3800 C CA . ILE A 1 508 ? 11.432 5.566 -37.443 1.00 94.88 508 ILE A CA 1
ATOM 3801 C C . ILE A 1 508 ? 10.198 6.330 -37.904 1.00 94.88 508 ILE A C 1
ATOM 3803 O O . ILE A 1 508 ? 9.980 7.462 -37.475 1.00 94.88 508 ILE A O 1
ATOM 3807 N N . LYS A 1 509 ? 9.351 5.703 -38.725 1.00 94.75 509 LYS A N 1
ATOM 3808 C CA . LYS A 1 509 ? 8.092 6.302 -39.190 1.00 94.75 509 LYS A CA 1
ATOM 3809 C C . LYS A 1 509 ? 7.179 6.678 -38.026 1.00 94.75 509 LYS A C 1
ATOM 3811 O O . LYS A 1 509 ? 6.506 7.707 -38.087 1.00 94.75 509 LYS A O 1
ATOM 3816 N N . GLN A 1 510 ? 7.151 5.870 -36.967 1.00 94.75 510 GLN A N 1
ATOM 3817 C CA . GLN A 1 510 ? 6.404 6.171 -35.749 1.00 94.75 510 GLN A CA 1
ATOM 3818 C C . GLN A 1 510 ? 6.958 7.413 -35.037 1.00 94.75 510 GLN A C 1
ATOM 3820 O O . GLN A 1 510 ? 6.187 8.327 -34.738 1.00 94.75 510 GLN A O 1
ATOM 3825 N N . GLY A 1 511 ? 8.275 7.481 -34.820 1.00 96.75 511 GLY A N 1
ATOM 3826 C CA . GLY A 1 511 ? 8.932 8.647 -34.227 1.00 96.75 511 GLY A CA 1
ATOM 3827 C C . GLY A 1 511 ? 8.695 9.927 -35.037 1.00 96.75 511 GLY A C 1
ATOM 3828 O O . GLY A 1 511 ? 8.266 10.940 -34.487 1.00 96.75 511 GLY A O 1
ATOM 3829 N N . GLU A 1 512 ? 8.856 9.869 -36.364 1.00 97.38 512 GLU A N 1
ATOM 3830 C CA . GLU A 1 512 ? 8.596 11.004 -37.262 1.00 97.38 512 GLU A CA 1
ATOM 3831 C C . GLU A 1 512 ? 7.122 11.447 -37.238 1.00 97.38 512 GLU A C 1
ATOM 3833 O O . GLU A 1 512 ? 6.830 12.645 -37.245 1.00 97.38 512 GLU A O 1
ATOM 3838 N N . ARG A 1 513 ? 6.171 10.506 -37.148 1.00 97.00 513 ARG A N 1
ATOM 3839 C CA . ARG A 1 513 ? 4.735 10.820 -37.049 1.00 97.00 513 ARG A CA 1
ATOM 3840 C C . ARG A 1 513 ? 4.406 11.599 -35.774 1.00 97.00 513 ARG A C 1
ATOM 3842 O O . ARG A 1 513 ? 3.601 12.528 -35.833 1.00 97.00 513 ARG A O 1
ATOM 3849 N N . LEU A 1 514 ? 5.015 11.242 -34.642 1.00 96.88 514 LEU A N 1
ATOM 3850 C CA . LEU A 1 514 ? 4.819 11.951 -33.372 1.00 96.88 514 LEU A CA 1
ATOM 3851 C C . LEU A 1 514 ? 5.392 13.370 -33.422 1.00 96.88 514 LEU A C 1
ATOM 3853 O O . LEU A 1 514 ? 4.704 14.311 -33.026 1.00 96.88 514 LEU A O 1
ATOM 3857 N N . VAL A 1 515 ? 6.580 13.548 -34.005 1.00 97.94 515 VAL A N 1
ATOM 3858 C CA . VAL A 1 515 ? 7.171 14.880 -34.212 1.00 97.94 515 VAL A CA 1
ATOM 3859 C C . VAL A 1 515 ? 6.288 15.750 -35.118 1.00 97.94 515 VAL A C 1
ATOM 3861 O O . VAL A 1 515 ? 6.011 16.906 -34.796 1.00 97.94 515 VAL A O 1
ATOM 3864 N N . LEU A 1 516 ? 5.762 15.198 -36.219 1.00 97.25 516 LEU A N 1
ATOM 3865 C CA . LEU A 1 516 ? 4.823 15.908 -37.102 1.00 97.25 516 LEU A CA 1
ATOM 3866 C C . LEU A 1 516 ? 3.502 16.263 -36.398 1.00 97.25 516 LEU A C 1
ATOM 3868 O O . LEU A 1 516 ? 2.925 17.324 -36.655 1.00 97.25 516 LEU A O 1
ATOM 3872 N N . ALA A 1 517 ? 3.013 15.398 -35.505 1.00 95.69 517 ALA A N 1
ATOM 3873 C CA . ALA A 1 517 ? 1.857 15.705 -34.669 1.00 95.69 517 ALA A CA 1
ATOM 3874 C C . ALA A 1 517 ? 2.164 16.867 -33.710 1.00 95.69 517 ALA A C 1
ATOM 3876 O O . ALA A 1 517 ? 1.355 17.791 -33.620 1.00 95.69 517 ALA A O 1
ATOM 3877 N N . GLY A 1 518 ? 3.350 16.879 -33.088 1.00 97.19 518 GLY A N 1
ATOM 3878 C CA . GLY A 1 518 ? 3.858 18.000 -32.290 1.00 97.19 518 GLY A CA 1
ATOM 3879 C C . GLY A 1 518 ? 3.858 19.317 -33.071 1.00 97.19 518 GLY A C 1
ATOM 3880 O O . GLY A 1 518 ? 3.247 20.285 -32.631 1.00 97.19 518 GLY A O 1
ATOM 3881 N N . GLN A 1 519 ? 4.396 19.325 -34.295 1.00 97.88 519 GLN A N 1
ATOM 3882 C CA . GLN A 1 519 ? 4.372 20.491 -35.200 1.00 97.88 519 GLN A CA 1
ATOM 3883 C C . GLN A 1 519 ? 2.958 20.976 -35.548 1.00 97.88 519 GLN A C 1
ATOM 3885 O O . GLN A 1 519 ? 2.721 22.164 -35.787 1.00 97.88 519 GLN A O 1
ATOM 3890 N N . LYS A 1 520 ? 1.995 20.058 -35.674 1.00 96.75 520 LYS A N 1
ATOM 3891 C CA . LYS A 1 520 ? 0.598 20.413 -35.955 1.00 96.75 520 LYS A CA 1
ATOM 3892 C C . LYS A 1 520 ? -0.065 21.044 -34.728 1.00 96.75 520 LYS A C 1
ATOM 3894 O O . LYS A 1 520 ? -0.806 22.009 -34.887 1.00 96.75 520 LYS A O 1
ATOM 3899 N N . ILE A 1 521 ? 0.214 20.519 -33.535 1.00 96.31 521 ILE A N 1
ATOM 3900 C CA . ILE A 1 521 ? -0.301 21.040 -32.262 1.00 96.31 521 ILE A CA 1
ATOM 3901 C C . ILE A 1 521 ? 0.339 22.395 -31.938 1.00 96.31 521 ILE A C 1
ATOM 3903 O O . ILE A 1 521 ? -0.377 23.314 -31.547 1.00 96.31 521 ILE A O 1
ATOM 3907 N N . GLU A 1 522 ? 1.639 22.568 -32.208 1.00 97.56 522 GLU A N 1
ATOM 3908 C CA . GLU A 1 522 ? 2.336 23.853 -32.062 1.00 97.56 522 GLU A CA 1
ATOM 3909 C C . GLU A 1 522 ? 1.653 24.936 -32.904 1.00 97.56 522 GLU A C 1
ATOM 3911 O O . GLU A 1 522 ? 1.360 26.022 -32.408 1.00 97.56 522 GLU A O 1
ATOM 3916 N N . ARG A 1 523 ? 1.320 24.625 -34.165 1.00 96.69 523 ARG A N 1
ATOM 3917 C CA . ARG A 1 523 ? 0.558 25.535 -35.038 1.00 96.69 523 ARG A CA 1
ATOM 3918 C C . ARG A 1 523 ? -0.846 25.851 -34.512 1.00 96.69 523 ARG A C 1
ATOM 3920 O O . ARG A 1 523 ? -1.404 26.877 -34.885 1.00 96.69 523 ARG A O 1
ATOM 3927 N N . GLY A 1 524 ? -1.407 24.986 -33.669 1.00 95.25 524 GLY A N 1
ATOM 3928 C CA . GLY A 1 524 ? -2.676 25.197 -32.973 1.00 95.25 524 GLY A CA 1
ATOM 3929 C C . GLY A 1 524 ? -2.570 26.043 -31.699 1.00 95.25 524 GLY A C 1
ATOM 3930 O O . GLY A 1 524 ? -3.604 26.376 -31.130 1.00 95.25 524 GLY A O 1
ATOM 3931 N N . GLY A 1 525 ? -1.359 26.404 -31.259 1.00 94.06 525 GLY A N 1
ATOM 3932 C CA . GLY A 1 525 ? -1.118 27.258 -30.091 1.00 94.06 525 GLY A CA 1
ATOM 3933 C C . GLY A 1 525 ? -1.037 26.528 -28.746 1.00 94.06 525 GLY A C 1
ATOM 3934 O O . GLY A 1 525 ? -0.754 27.166 -27.738 1.00 94.06 525 GLY A O 1
ATOM 3935 N N . ASP A 1 526 ? -1.230 25.208 -28.705 1.00 96.00 526 ASP A N 1
ATOM 3936 C CA . ASP A 1 526 ? -1.068 24.420 -27.476 1.00 96.00 526 ASP A CA 1
ATOM 3937 C C . ASP A 1 526 ? 0.397 23.981 -27.318 1.00 96.00 526 ASP A C 1
ATOM 3939 O O . ASP A 1 526 ? 0.798 22.871 -27.677 1.00 96.00 526 ASP A O 1
ATOM 3943 N N . LEU A 1 527 ? 1.227 24.905 -26.828 1.00 96.38 527 LEU A N 1
ATOM 3944 C CA . LEU A 1 527 ? 2.679 24.721 -26.753 1.00 96.38 527 LEU A CA 1
ATOM 3945 C C . LEU A 1 527 ? 3.094 23.584 -25.809 1.00 96.38 527 LEU A C 1
ATOM 3947 O O . LEU A 1 527 ? 4.081 22.902 -26.076 1.00 96.38 527 LEU A O 1
ATOM 3951 N N . ALA A 1 528 ? 2.345 23.358 -24.725 1.00 93.88 528 ALA A N 1
ATOM 3952 C CA . ALA A 1 528 ? 2.648 22.305 -23.758 1.00 93.88 528 ALA A CA 1
ATOM 3953 C C . ALA A 1 528 ? 2.439 20.919 -24.373 1.00 93.88 528 ALA A C 1
ATOM 3955 O O . ALA A 1 528 ? 3.363 20.107 -24.402 1.00 93.88 528 ALA A O 1
ATOM 3956 N N . LYS A 1 529 ? 1.265 20.688 -24.969 1.00 94.19 529 LYS A N 1
ATOM 3957 C CA . LYS A 1 529 ? 0.948 19.410 -25.612 1.00 94.19 529 LYS A CA 1
ATOM 3958 C C . LYS A 1 529 ? 1.809 19.150 -26.848 1.00 94.19 529 LYS A C 1
ATOM 3960 O O . LYS A 1 529 ? 2.130 18.001 -27.152 1.00 94.19 529 LYS A O 1
ATOM 3965 N N . ALA A 1 530 ? 2.191 20.206 -27.567 1.00 97.19 530 ALA A N 1
ATOM 3966 C CA . ALA A 1 530 ? 3.154 20.098 -28.654 1.00 97.19 530 ALA A CA 1
ATOM 3967 C C . ALA A 1 530 ? 4.506 19.580 -28.140 1.00 97.19 530 ALA A C 1
ATOM 3969 O O . ALA A 1 530 ? 5.047 18.642 -28.724 1.00 97.19 530 ALA A O 1
ATOM 3970 N N . ASN A 1 531 ? 5.010 20.133 -27.030 1.00 97.31 531 ASN A N 1
ATOM 3971 C CA . ASN A 1 531 ? 6.308 19.773 -26.461 1.00 97.31 531 ASN A CA 1
ATOM 3972 C C . ASN A 1 531 ? 6.361 18.307 -26.035 1.00 97.31 531 ASN A C 1
ATOM 3974 O O . ASN A 1 531 ? 7.321 17.613 -26.359 1.00 97.31 531 ASN A O 1
ATOM 3978 N N . ASP A 1 532 ? 5.297 17.812 -25.409 1.00 94.69 532 ASP A N 1
ATOM 3979 C CA . ASP A 1 532 ? 5.207 16.405 -25.017 1.00 94.69 532 ASP A CA 1
ATOM 3980 C C . ASP A 1 532 ? 5.307 15.477 -26.242 1.00 94.69 532 ASP A C 1
ATOM 3982 O O . ASP A 1 532 ? 6.094 14.531 -26.250 1.00 94.69 532 ASP A O 1
ATOM 3986 N N . LYS A 1 533 ? 4.613 15.801 -27.345 1.00 96.81 533 LYS A N 1
ATOM 3987 C CA . LYS A 1 533 ? 4.688 15.011 -28.590 1.00 96.81 533 LYS A CA 1
ATOM 3988 C C . LYS A 1 533 ? 6.048 15.068 -29.277 1.00 96.81 533 LYS A C 1
ATOM 3990 O O . LYS A 1 533 ? 6.466 14.070 -29.868 1.00 96.81 533 LYS A O 1
ATOM 3995 N N . TYR A 1 534 ? 6.741 16.200 -29.190 1.00 97.31 534 TYR A N 1
ATOM 3996 C CA . TYR A 1 534 ? 8.127 16.308 -29.639 1.00 97.31 534 TYR A CA 1
ATOM 3997 C C . TYR A 1 534 ? 9.052 15.398 -28.823 1.00 97.31 534 TYR A C 1
ATOM 3999 O O . TYR A 1 534 ? 9.823 14.645 -29.418 1.00 97.31 534 TYR A O 1
ATOM 4007 N N . CYS A 1 535 ? 8.944 15.419 -27.491 1.00 96.00 535 CYS A N 1
ATOM 4008 C CA . CYS A 1 535 ? 9.730 14.569 -26.595 1.00 96.00 535 CYS A CA 1
ATOM 4009 C C . CYS A 1 535 ? 9.494 13.076 -26.862 1.00 96.00 535 CYS A C 1
ATOM 4011 O O . CYS A 1 535 ? 10.460 12.324 -27.003 1.00 96.00 535 CYS A O 1
ATOM 4013 N N . ASP A 1 536 ? 8.230 12.661 -26.996 1.00 95.62 536 ASP A N 1
ATOM 4014 C CA . ASP A 1 536 ? 7.863 11.270 -27.284 1.00 95.62 536 ASP A CA 1
ATOM 4015 C C . ASP A 1 536 ? 8.469 10.792 -28.612 1.00 95.62 536 ASP A C 1
ATOM 4017 O O . ASP A 1 536 ? 9.090 9.729 -28.684 1.00 95.62 536 ASP A O 1
ATOM 4021 N N . GLY A 1 537 ? 8.329 11.595 -29.674 1.00 97.31 537 GLY A N 1
ATOM 4022 C CA . GLY A 1 537 ? 8.875 11.268 -30.991 1.00 97.31 537 GLY A CA 1
ATOM 4023 C C . GLY A 1 537 ? 10.404 11.206 -31.002 1.00 97.31 537 GLY A C 1
ATOM 4024 O O . GLY A 1 537 ? 10.982 10.264 -31.546 1.00 97.31 537 GLY A O 1
ATOM 4025 N N . LEU A 1 538 ? 11.065 12.170 -30.353 1.00 97.75 538 LEU A N 1
ATOM 4026 C CA . LEU A 1 538 ? 12.522 12.215 -30.217 1.00 97.75 538 LEU A CA 1
ATOM 4027 C C . LEU A 1 538 ? 13.072 11.017 -29.441 1.00 97.75 538 LEU A C 1
ATOM 4029 O O . LEU A 1 538 ? 14.088 10.457 -29.849 1.00 97.75 538 LEU A O 1
ATOM 4033 N N . LYS A 1 539 ? 12.397 10.590 -28.368 1.00 97.06 539 LYS A N 1
ATOM 4034 C CA . LYS A 1 539 ? 12.795 9.416 -27.581 1.00 97.06 539 LYS A CA 1
ATOM 4035 C C . LYS A 1 539 ? 12.856 8.161 -28.453 1.00 97.06 539 LYS A C 1
ATOM 4037 O O . LYS A 1 539 ? 13.875 7.476 -28.444 1.00 97.06 539 LYS A O 1
ATOM 4042 N N . ILE A 1 540 ? 11.821 7.914 -29.263 1.00 96.12 540 ILE A N 1
ATOM 4043 C CA . ILE A 1 540 ? 11.779 6.764 -30.183 1.00 96.12 540 ILE A CA 1
ATOM 4044 C C . ILE A 1 540 ? 12.906 6.850 -31.220 1.00 96.12 540 ILE A C 1
ATOM 4046 O O . ILE A 1 540 ? 13.590 5.860 -31.467 1.00 96.12 540 ILE A O 1
ATOM 4050 N N . LEU A 1 541 ? 13.130 8.025 -31.819 1.00 96.56 541 LEU A N 1
ATOM 4051 C CA . LEU A 1 541 ? 14.171 8.201 -32.839 1.00 96.56 541 LEU A CA 1
ATOM 4052 C C . LEU A 1 541 ? 15.589 8.023 -32.273 1.00 96.56 541 LEU A C 1
ATOM 4054 O O . LEU A 1 541 ? 16.437 7.420 -32.931 1.00 96.56 541 LEU A O 1
ATOM 4058 N N . ILE A 1 542 ? 15.848 8.512 -31.057 1.00 96.38 542 ILE A N 1
ATOM 4059 C CA . ILE A 1 542 ? 17.132 8.330 -30.367 1.00 96.38 542 ILE A CA 1
ATOM 4060 C C . ILE A 1 542 ? 17.349 6.856 -30.020 1.00 96.38 542 ILE A C 1
ATOM 4062 O O . ILE A 1 542 ? 18.447 6.346 -30.222 1.00 96.38 542 ILE A O 1
ATOM 4066 N N . GLU A 1 543 ? 16.316 6.160 -29.549 1.00 95.19 543 GLU A N 1
ATOM 4067 C CA . GLU A 1 543 ? 16.404 4.736 -29.230 1.00 95.19 543 GLU A CA 1
ATOM 4068 C C . GLU A 1 543 ? 16.700 3.893 -30.479 1.00 95.19 543 GLU A C 1
ATOM 4070 O O . GLU A 1 543 ? 17.564 3.018 -30.447 1.00 95.19 543 GLU A O 1
ATOM 4075 N N . VAL A 1 544 ? 16.058 4.206 -31.612 1.00 95.00 544 VAL A N 1
ATOM 4076 C CA . VAL A 1 544 ? 16.377 3.566 -32.897 1.00 95.00 544 VAL A CA 1
ATOM 4077 C C . VAL A 1 544 ? 17.825 3.843 -33.297 1.00 95.00 544 VAL A C 1
ATOM 4079 O O . VAL A 1 544 ? 18.543 2.921 -33.675 1.00 95.00 544 VAL A O 1
ATOM 4082 N N . MET A 1 545 ? 18.291 5.084 -33.166 1.00 94.62 545 MET A N 1
ATOM 4083 C CA . MET A 1 545 ? 19.675 5.449 -33.476 1.00 94.62 545 MET A CA 1
ATOM 4084 C C . MET A 1 545 ? 20.699 4.733 -32.577 1.00 94.62 545 MET A C 1
ATOM 4086 O O . MET A 1 545 ? 21.813 4.467 -33.018 1.00 94.62 545 MET A O 1
ATOM 4090 N N . GLN A 1 546 ? 20.338 4.424 -31.330 1.00 93.50 546 GLN A N 1
ATOM 4091 C CA . GLN A 1 546 ? 21.176 3.680 -30.384 1.00 93.50 546 GLN A CA 1
ATOM 4092 C C . GLN A 1 546 ? 21.099 2.158 -30.572 1.00 93.50 546 GLN A C 1
ATOM 4094 O O . GLN A 1 546 ? 21.831 1.426 -29.903 1.00 93.50 546 GLN A O 1
ATOM 4099 N N . SER A 1 547 ? 20.232 1.667 -31.462 1.00 92.25 547 SER A N 1
ATOM 4100 C CA . SER A 1 547 ? 20.118 0.234 -31.716 1.00 92.25 547 SER A CA 1
ATOM 4101 C C . SER A 1 547 ? 21.416 -0.325 -32.329 1.00 92.25 547 SER A C 1
ATOM 4103 O O . SER A 1 547 ? 22.034 0.327 -33.177 1.00 92.25 547 SER A O 1
ATOM 4105 N N . PRO A 1 548 ? 21.838 -1.548 -31.948 1.00 88.19 548 PRO A N 1
ATOM 4106 C CA . PRO A 1 548 ? 23.039 -2.182 -32.499 1.00 88.19 548 PRO A CA 1
ATOM 4107 C C . PRO A 1 548 ? 23.014 -2.322 -34.027 1.00 88.19 548 PRO A C 1
ATOM 4109 O O . PRO A 1 548 ? 24.066 -2.325 -34.661 1.00 88.19 548 PRO A O 1
ATOM 4112 N N . GLU A 1 549 ? 21.818 -2.403 -34.614 1.00 85.88 549 GLU A N 1
ATOM 4113 C CA . GLU A 1 549 ? 21.594 -2.505 -36.061 1.00 85.88 549 GLU A CA 1
ATOM 4114 C C . GLU A 1 549 ? 22.054 -1.252 -36.824 1.00 85.88 549 GLU A C 1
ATOM 4116 O O . GLU A 1 549 ? 22.456 -1.351 -37.981 1.00 85.88 549 GLU A O 1
ATOM 4121 N N . LEU A 1 550 ? 22.055 -0.085 -36.170 1.00 86.25 550 LEU A N 1
ATOM 4122 C CA . LEU A 1 550 ? 22.466 1.206 -36.734 1.00 86.25 550 LEU A CA 1
ATOM 4123 C C . LEU A 1 550 ? 23.822 1.706 -36.215 1.00 86.25 550 LEU A C 1
ATOM 4125 O O . LEU A 1 550 ? 24.226 2.822 -36.539 1.00 86.25 550 LEU A O 1
ATOM 4129 N N . ALA A 1 551 ? 24.541 0.899 -35.430 1.00 79.75 551 ALA A N 1
ATOM 4130 C CA . ALA A 1 551 ? 25.807 1.296 -34.810 1.00 79.75 551 ALA A CA 1
ATOM 4131 C C . ALA A 1 551 ? 26.970 1.473 -35.810 1.00 79.75 551 ALA A C 1
ATOM 4133 O O . ALA A 1 551 ? 28.033 1.967 -35.435 1.00 79.75 551 ALA A O 1
ATOM 4134 N N . GLY A 1 552 ? 26.791 1.083 -37.076 1.00 82.94 552 GLY A N 1
ATOM 4135 C CA . GLY A 1 552 ? 27.752 1.373 -38.138 1.00 82.94 552 GLY A CA 1
ATOM 4136 C C . GLY A 1 552 ? 27.727 2.846 -38.559 1.00 82.94 552 GLY A C 1
ATOM 4137 O O . GLY A 1 552 ? 26.676 3.488 -38.553 1.00 82.94 552 GLY A O 1
ATOM 4138 N N . ASP A 1 553 ? 28.872 3.374 -39.001 1.00 77.25 553 ASP A N 1
ATOM 4139 C CA . ASP A 1 553 ? 28.976 4.680 -39.674 1.00 77.25 553 ASP A CA 1
ATOM 4140 C C . ASP A 1 553 ? 28.385 4.634 -41.095 1.00 77.25 553 ASP A C 1
ATOM 4142 O O . ASP A 1 553 ? 29.026 4.955 -42.095 1.00 77.25 553 ASP A O 1
ATOM 4146 N N . ASP A 1 554 ? 27.129 4.207 -41.189 1.00 87.88 554 ASP A N 1
ATOM 4147 C CA . ASP A 1 554 ? 26.365 4.237 -42.421 1.00 87.88 554 ASP A CA 1
ATOM 4148 C C . ASP A 1 554 ? 25.905 5.679 -42.707 1.00 87.88 554 ASP A C 1
ATOM 4150 O O . ASP A 1 554 ? 25.568 6.471 -41.812 1.00 87.88 554 ASP A O 1
ATOM 4154 N N . ALA A 1 555 ? 25.851 6.033 -43.990 1.00 92.88 555 ALA A N 1
ATOM 4155 C CA . ALA A 1 555 ? 25.296 7.295 -44.466 1.00 92.88 555 ALA A CA 1
ATOM 4156 C C . ALA A 1 555 ? 23.861 7.504 -43.947 1.00 92.88 555 ALA A C 1
ATOM 4158 O O . ALA A 1 555 ? 23.442 8.636 -43.683 1.00 92.88 555 ALA A O 1
ATOM 4159 N N . TYR A 1 556 ? 23.126 6.408 -43.738 1.00 90.19 556 TYR A N 1
ATOM 4160 C CA . TYR A 1 556 ? 21.792 6.421 -43.152 1.00 90.19 556 TYR A CA 1
ATOM 4161 C C . TYR A 1 556 ? 21.777 6.922 -41.698 1.00 90.19 556 TYR A C 1
ATOM 4163 O O . TYR A 1 556 ? 21.018 7.841 -41.376 1.00 90.19 556 TYR A O 1
ATOM 4171 N N . ALA A 1 557 ? 22.657 6.399 -40.837 1.00 92.38 557 ALA A N 1
ATOM 4172 C CA . ALA A 1 557 ? 22.768 6.828 -39.441 1.00 92.38 557 ALA A CA 1
ATOM 4173 C C . ALA A 1 557 ? 23.163 8.311 -39.338 1.00 92.38 557 ALA A C 1
ATOM 4175 O O . ALA A 1 557 ? 22.624 9.059 -38.522 1.00 92.38 557 ALA A O 1
ATOM 4176 N N . THR A 1 558 ? 24.036 8.779 -40.234 1.00 93.62 558 THR A N 1
ATOM 4177 C CA . THR A 1 558 ? 24.424 10.197 -40.315 1.00 93.62 558 THR A CA 1
ATOM 4178 C C . THR A 1 558 ? 23.251 11.098 -40.719 1.00 93.62 558 THR A C 1
ATOM 4180 O O . THR A 1 558 ? 23.041 12.155 -40.117 1.00 93.62 558 THR A O 1
ATOM 4183 N N . LYS A 1 559 ? 22.423 10.664 -41.677 1.00 95.19 559 LYS A N 1
ATOM 4184 C CA . LYS A 1 559 ? 21.191 11.373 -42.058 1.00 95.19 559 LYS A CA 1
ATOM 4185 C C . LYS A 1 559 ? 20.172 11.409 -40.914 1.00 95.19 559 LYS A C 1
ATOM 4187 O O . LYS A 1 559 ? 19.519 12.433 -40.711 1.00 95.19 559 LYS A O 1
ATOM 4192 N N . MET A 1 560 ? 20.048 10.321 -40.156 1.00 95.56 560 MET A N 1
ATOM 4193 C CA . MET A 1 560 ? 19.161 10.242 -38.994 1.00 95.56 560 MET A CA 1
ATOM 4194 C C . MET A 1 560 ? 19.611 11.167 -37.863 1.00 95.56 560 MET A C 1
ATOM 4196 O O . MET A 1 560 ? 18.794 11.926 -37.348 1.00 95.56 560 MET A O 1
ATOM 4200 N N . ARG A 1 561 ? 20.913 11.191 -37.550 1.00 95.06 561 ARG A N 1
ATOM 4201 C CA . ARG A 1 561 ? 21.512 12.139 -36.596 1.00 95.06 561 ARG A CA 1
ATOM 4202 C C . ARG A 1 561 ? 21.184 13.584 -36.959 1.00 95.06 561 ARG A C 1
ATOM 4204 O O . ARG A 1 561 ? 20.697 14.325 -36.115 1.00 95.06 561 ARG A O 1
ATOM 4211 N N . SER A 1 562 ? 21.361 13.955 -38.229 1.00 96.62 562 SER A N 1
ATOM 4212 C CA . SER A 1 562 ? 21.034 15.302 -38.712 1.00 96.62 562 SER A CA 1
ATOM 4213 C C . SER A 1 562 ? 19.548 15.652 -38.536 1.00 96.62 562 SER A C 1
ATOM 4215 O O . SER A 1 562 ? 19.236 16.756 -38.090 1.00 96.62 562 SER A O 1
ATOM 4217 N N . LYS A 1 563 ? 18.628 14.715 -38.811 1.00 97.00 563 LYS A N 1
ATOM 4218 C CA . LYS A 1 563 ? 17.189 14.912 -38.555 1.00 97.00 563 LYS A CA 1
ATOM 4219 C C . LYS A 1 563 ? 16.880 15.084 -37.066 1.00 97.00 563 LYS A C 1
ATOM 4221 O O . LYS A 1 563 ? 16.162 16.011 -36.707 1.00 97.00 563 LYS A O 1
ATOM 4226 N N . ILE A 1 564 ? 17.428 14.215 -36.213 1.00 97.31 564 ILE A N 1
ATOM 4227 C CA . ILE A 1 564 ? 17.227 14.266 -34.757 1.00 97.31 564 ILE A CA 1
ATOM 4228 C C . ILE A 1 564 ? 17.731 15.601 -34.201 1.00 97.31 564 ILE A C 1
ATOM 4230 O O . ILE A 1 564 ? 17.021 16.232 -33.425 1.00 97.31 564 ILE A O 1
ATOM 4234 N N . SER A 1 565 ? 18.897 16.078 -34.647 1.00 97.38 565 SER A N 1
ATOM 4235 C CA . SER A 1 565 ? 19.411 17.400 -34.271 1.00 97.38 565 SER A CA 1
ATOM 4236 C C . SER A 1 565 ? 18.447 18.529 -34.649 1.00 97.38 565 SER A C 1
ATOM 4238 O O . SER A 1 565 ? 18.169 19.380 -33.811 1.00 97.38 565 SER A O 1
ATOM 4240 N N . GLY A 1 566 ? 17.870 18.505 -35.856 1.00 97.69 566 GLY A N 1
ATOM 4241 C CA . GLY A 1 566 ? 16.878 19.507 -36.266 1.00 97.69 566 GLY A CA 1
ATOM 4242 C C . GLY A 1 566 ? 15.584 19.461 -35.443 1.00 97.69 566 GLY A C 1
ATOM 4243 O O . GLY A 1 566 ? 14.984 20.496 -35.165 1.00 97.69 566 GLY A O 1
ATOM 4244 N N . TYR A 1 567 ? 15.148 18.275 -35.014 1.00 97.94 567 TYR A N 1
ATOM 4245 C CA . TYR A 1 567 ? 13.981 18.135 -34.137 1.00 97.94 567 TYR A CA 1
ATOM 4246 C C . TYR A 1 567 ? 14.260 18.568 -32.694 1.00 97.94 567 TYR A C 1
ATOM 4248 O O . TYR A 1 567 ? 13.377 19.146 -32.063 1.00 97.94 567 TYR A O 1
ATOM 4256 N N . LEU A 1 568 ? 15.472 18.337 -32.183 1.00 97.56 568 LEU A N 1
ATOM 4257 C CA . LEU A 1 568 ? 15.895 18.821 -30.867 1.00 97.56 568 LEU A CA 1
ATOM 4258 C C . LEU A 1 568 ? 15.927 20.350 -30.816 1.00 97.56 568 LEU A C 1
ATOM 4260 O O . LEU A 1 568 ? 15.408 20.927 -29.866 1.00 97.56 568 LEU A O 1
ATOM 4264 N N . GLU A 1 569 ? 16.446 20.999 -31.860 1.00 97.81 569 GLU A N 1
ATOM 4265 C CA . GLU A 1 569 ? 16.439 22.462 -31.974 1.00 97.81 569 GLU A CA 1
ATOM 4266 C C . GLU A 1 569 ? 15.004 23.019 -31.969 1.00 97.81 569 GLU A C 1
ATOM 4268 O O . GLU A 1 569 ? 14.700 23.977 -31.261 1.00 97.81 569 GLU A O 1
ATOM 4273 N N . GLN A 1 570 ? 14.076 22.375 -32.690 1.00 97.19 570 GLN A N 1
ATOM 4274 C CA . GLN A 1 570 ? 12.660 22.760 -32.655 1.00 97.19 570 GLN A CA 1
ATOM 4275 C C . GLN A 1 570 ? 12.040 22.606 -31.260 1.00 97.19 570 GLN A C 1
ATOM 4277 O O . GLN A 1 570 ? 11.306 23.492 -30.820 1.00 97.19 570 GLN A O 1
ATOM 4282 N N . ALA A 1 571 ? 12.334 21.507 -30.559 1.00 96.75 571 ALA A N 1
ATOM 4283 C CA . ALA A 1 571 ? 11.839 21.274 -29.204 1.00 96.75 571 ALA A CA 1
ATOM 4284 C C . ALA A 1 571 ? 12.402 22.300 -28.200 1.00 96.75 571 ALA A C 1
ATOM 4286 O O . ALA A 1 571 ? 11.678 22.766 -27.321 1.00 96.75 571 ALA A O 1
ATOM 4287 N N . GLU A 1 572 ? 13.662 22.711 -28.358 1.00 97.38 572 GLU A N 1
ATOM 4288 C CA . GLU A 1 572 ? 14.286 23.754 -27.537 1.00 97.38 572 GLU A CA 1
ATOM 4289 C C . GLU A 1 572 ? 13.619 25.119 -27.750 1.00 97.38 572 GLU A C 1
ATOM 4291 O O . GLU A 1 572 ? 13.188 25.752 -26.784 1.00 97.38 572 GLU A O 1
ATOM 4296 N N . VAL A 1 573 ? 13.400 25.522 -29.006 1.00 97.62 573 VAL A N 1
ATOM 4297 C CA . VAL A 1 573 ? 12.652 26.749 -29.339 1.00 97.62 573 VAL A CA 1
ATOM 4298 C C . VAL A 1 573 ? 11.235 26.714 -28.758 1.00 97.62 573 VAL A C 1
ATOM 4300 O O . VAL A 1 573 ? 10.725 27.724 -28.263 1.00 97.62 573 VAL A O 1
ATOM 4303 N N . LEU A 1 574 ? 10.571 25.558 -28.801 1.00 96.62 574 LEU A N 1
ATOM 4304 C CA . LEU A 1 574 ? 9.235 25.388 -28.238 1.00 96.62 574 LEU A CA 1
ATOM 4305 C C . LEU A 1 574 ? 9.238 25.531 -26.708 1.00 96.62 574 LEU A C 1
ATOM 4307 O O . LEU A 1 574 ? 8.359 26.192 -26.147 1.00 96.62 574 LEU A O 1
ATOM 4311 N N . LYS A 1 575 ? 10.248 24.972 -26.036 1.00 97.06 575 LYS A N 1
ATOM 4312 C CA . LYS A 1 575 ? 10.443 25.112 -24.592 1.00 97.06 575 LYS A CA 1
ATOM 4313 C C . LYS A 1 575 ? 10.671 26.571 -24.190 1.00 97.06 575 LYS A C 1
ATOM 4315 O O . LYS A 1 575 ? 10.023 27.039 -23.254 1.00 97.06 575 LYS A O 1
ATOM 4320 N N . GLU A 1 576 ? 11.495 27.319 -24.925 1.00 97.44 576 GLU A N 1
ATOM 4321 C CA . GLU A 1 576 ? 11.692 28.757 -24.683 1.00 97.44 576 GLU A CA 1
ATOM 4322 C C . GLU A 1 576 ? 10.387 29.554 -24.831 1.00 97.44 576 GLU A C 1
ATOM 4324 O O . GLU A 1 576 ? 10.094 30.444 -24.025 1.00 97.44 576 GLU A O 1
ATOM 4329 N N . LYS A 1 577 ? 9.553 29.228 -25.832 1.00 97.12 577 LYS A N 1
ATOM 4330 C CA . LYS A 1 577 ? 8.224 29.847 -25.980 1.00 97.12 577 LYS A CA 1
ATOM 4331 C C . LYS A 1 577 ? 7.339 29.555 -24.766 1.00 97.12 577 LYS A C 1
ATOM 4333 O O . LYS A 1 577 ? 6.684 30.472 -24.272 1.00 97.12 577 LYS A O 1
ATOM 4338 N N . LEU A 1 578 ? 7.347 28.318 -24.271 1.00 96.50 578 LEU A N 1
ATOM 4339 C CA . LEU A 1 578 ? 6.565 27.889 -23.110 1.00 96.50 578 LEU A CA 1
ATOM 4340 C C . LEU A 1 578 ? 7.023 28.612 -21.832 1.00 96.50 578 LEU A C 1
ATOM 4342 O O . LEU A 1 578 ? 6.197 29.114 -21.069 1.00 96.50 578 LEU A O 1
ATOM 4346 N N . GLU A 1 579 ? 8.333 28.751 -21.621 1.00 95.81 579 GLU A N 1
ATOM 4347 C CA . GLU A 1 579 ? 8.893 29.534 -20.513 1.00 95.81 579 GLU A CA 1
ATOM 4348 C C . GLU A 1 579 ? 8.510 31.014 -20.618 1.00 95.81 579 GLU A C 1
ATOM 4350 O O . GLU A 1 579 ? 8.064 31.608 -19.636 1.00 95.81 579 GLU A O 1
ATOM 4355 N N . LYS A 1 580 ? 8.562 31.596 -21.820 1.00 96.81 580 LYS A N 1
ATOM 4356 C CA . LYS A 1 580 ? 8.131 32.978 -22.063 1.00 96.81 580 LYS A CA 1
ATOM 4357 C C . LYS A 1 580 ? 6.636 33.183 -21.806 1.00 96.81 580 LYS A C 1
ATOM 4359 O O . LYS A 1 580 ? 6.257 34.229 -21.278 1.00 96.81 580 LYS A O 1
ATOM 4364 N N . GLU A 1 581 ? 5.780 32.224 -22.159 1.00 94.88 581 GLU A N 1
ATOM 4365 C CA . GLU A 1 581 ? 4.352 32.270 -21.815 1.00 94.88 581 GLU A CA 1
ATOM 4366 C C . GLU A 1 581 ? 4.119 32.139 -20.311 1.00 94.88 581 GLU A C 1
ATOM 4368 O O . GLU A 1 581 ? 3.322 32.891 -19.750 1.00 94.88 581 GLU A O 1
ATOM 4373 N N . ARG A 1 582 ? 4.869 31.266 -19.630 1.00 91.19 582 ARG A N 1
ATOM 4374 C CA . ARG A 1 582 ? 4.834 31.167 -18.165 1.00 91.19 582 ARG A CA 1
ATOM 4375 C C . ARG A 1 582 ? 5.258 32.473 -17.502 1.00 91.19 582 ARG A C 1
ATOM 4377 O O . ARG A 1 582 ? 4.579 32.915 -16.581 1.00 91.19 582 ARG A O 1
ATOM 4384 N N . SER A 1 583 ? 6.311 33.131 -17.986 1.00 93.06 583 SER A N 1
ATOM 4385 C CA . SER A 1 583 ? 6.738 34.435 -17.465 1.00 93.06 583 SER A CA 1
ATOM 4386 C C . SER A 1 583 ? 5.707 35.534 -17.716 1.00 93.06 583 SER A C 1
ATOM 4388 O O . SER A 1 583 ? 5.533 36.398 -16.866 1.00 93.06 583 SER A O 1
ATOM 4390 N N . LYS A 1 584 ? 4.989 35.511 -18.845 1.00 92.88 584 LYS A N 1
ATOM 4391 C CA . LYS A 1 584 ? 3.906 36.474 -19.110 1.00 92.88 584 LYS A CA 1
ATOM 4392 C C . LYS A 1 584 ? 2.690 36.237 -18.216 1.00 92.88 584 LYS A C 1
ATOM 4394 O O . LYS A 1 584 ? 2.135 37.195 -17.687 1.00 92.88 584 LYS A O 1
ATOM 4399 N N . ASN A 1 585 ? 2.305 34.978 -18.017 1.00 86.06 585 ASN A N 1
ATOM 4400 C CA . ASN A 1 585 ? 1.147 34.617 -17.198 1.00 86.06 585 ASN A CA 1
ATOM 4401 C C . ASN A 1 585 ? 1.435 34.704 -15.688 1.00 86.06 585 ASN A C 1
ATOM 4403 O O . ASN A 1 585 ? 0.513 34.892 -14.899 1.00 86.06 585 ASN A O 1
ATOM 4407 N N . GLY A 1 586 ? 2.701 34.603 -15.274 1.00 70.00 586 GLY A N 1
ATOM 4408 C CA . GLY A 1 586 ? 3.121 34.650 -13.870 1.00 70.00 586 GLY A CA 1
ATOM 4409 C C . GLY A 1 586 ? 3.187 36.047 -13.239 1.00 70.00 586 GLY A C 1
ATOM 4410 O O . GLY A 1 586 ? 3.346 36.140 -12.028 1.00 70.00 586 GLY A O 1
ATOM 4411 N N . VAL A 1 587 ? 3.049 37.131 -14.013 1.00 55.91 587 VAL A N 1
ATOM 4412 C CA . VAL A 1 587 ? 3.211 38.516 -13.510 1.00 55.91 587 VAL A CA 1
ATOM 4413 C C . VAL A 1 587 ? 1.903 39.132 -12.981 1.00 55.91 587 VAL A C 1
ATOM 4415 O O . VAL A 1 587 ? 1.931 40.204 -12.392 1.00 55.91 587 VAL A O 1
ATOM 4418 N N . PHE A 1 588 ? 0.757 38.452 -13.099 1.00 49.06 588 PHE A N 1
ATOM 4419 C CA . PHE A 1 588 ? -0.541 38.983 -12.639 1.00 49.06 588 PHE A CA 1
ATOM 4420 C C . PHE A 1 588 ? -1.155 38.260 -11.428 1.00 49.06 588 PHE A C 1
ATOM 4422 O O . PHE A 1 588 ? -2.302 38.520 -11.081 1.00 49.06 588 PHE A O 1
ATOM 4429 N N . ALA A 1 589 ? -0.414 37.360 -10.772 1.00 48.88 589 ALA A N 1
ATOM 4430 C CA . ALA A 1 589 ? -0.933 36.548 -9.663 1.00 48.88 589 ALA A CA 1
ATOM 4431 C C . ALA A 1 589 ? -0.270 36.825 -8.298 1.00 48.88 589 ALA A C 1
ATOM 4433 O O . ALA A 1 589 ? -0.332 35.976 -7.410 1.00 48.88 589 ALA A O 1
ATOM 4434 N N . GLY A 1 590 ? 0.351 37.992 -8.105 1.00 49.59 590 GLY A N 1
ATOM 4435 C CA . GLY A 1 590 ? 0.930 38.370 -6.814 1.00 49.59 590 GLY A CA 1
ATOM 4436 C C . GLY A 1 590 ? 0.967 39.879 -6.603 1.00 49.59 590 GLY A C 1
ATOM 4437 O O . GLY A 1 590 ? 1.877 40.514 -7.115 1.00 49.59 590 GLY A O 1
ATOM 4438 N N . ASP A 1 591 ? -0.042 40.398 -5.890 1.00 42.16 591 ASP A N 1
ATOM 4439 C CA . ASP A 1 591 ? -0.049 41.591 -5.005 1.00 42.16 591 ASP A CA 1
ATOM 4440 C C . ASP A 1 591 ? -1.398 42.343 -5.017 1.00 42.16 591 ASP A C 1
ATOM 4442 O O . ASP A 1 591 ? -1.458 43.551 -5.230 1.00 42.16 591 ASP A O 1
ATOM 4446 N N . GLU A 1 592 ? -2.510 41.651 -4.740 1.00 46.19 592 GLU A N 1
ATOM 4447 C CA . GLU A 1 592 ? -3.818 42.309 -4.541 1.00 46.19 592 GLU A CA 1
ATOM 4448 C C . GLU A 1 592 ? -4.486 41.978 -3.194 1.00 46.19 592 GLU A C 1
ATOM 4450 O O . GLU A 1 592 ? -5.700 42.059 -3.072 1.00 46.19 592 GLU A O 1
ATOM 4455 N N . ASP A 1 593 ? -3.704 41.641 -2.155 1.00 44.44 593 ASP A N 1
ATOM 4456 C CA . ASP A 1 593 ? -4.260 41.373 -0.811 1.00 44.44 593 ASP A CA 1
ATOM 4457 C C . ASP A 1 593 ? -3.412 41.925 0.359 1.00 44.44 593 ASP A C 1
ATOM 4459 O O . ASP A 1 593 ? -3.398 41.388 1.465 1.00 44.44 593 ASP A O 1
ATOM 4463 N N . SER A 1 594 ? -2.657 43.016 0.160 1.00 49.38 594 SER A N 1
ATOM 4464 C CA . SER A 1 594 ? -1.837 43.613 1.241 1.00 49.38 594 SER A CA 1
ATOM 4465 C C . SER A 1 594 ? -1.835 45.145 1.328 1.00 49.38 594 SER A C 1
ATOM 4467 O O . SER A 1 594 ? -0.926 45.728 1.915 1.00 49.38 594 SER A O 1
ATOM 4469 N N . GLN A 1 595 ? -2.872 45.829 0.834 1.00 42.09 595 GLN A N 1
ATOM 4470 C CA . GLN A 1 595 ? -3.022 47.278 1.042 1.00 42.09 595 GLN A CA 1
ATOM 4471 C C . GLN A 1 595 ? -4.432 47.671 1.495 1.00 42.09 595 GLN A C 1
ATOM 4473 O O . GLN A 1 595 ? -5.191 48.291 0.758 1.00 42.09 595 GLN A O 1
ATOM 4478 N N . GLN A 1 596 ? -4.771 47.372 2.754 1.00 40.97 596 GLN A N 1
ATOM 4479 C CA . GLN A 1 596 ? -5.842 48.100 3.443 1.00 40.97 596 GLN A CA 1
ATOM 4480 C C . GLN A 1 596 ? -5.650 48.147 4.968 1.00 40.97 596 GLN A C 1
ATOM 4482 O O . GLN A 1 596 ? -6.496 47.691 5.725 1.00 40.97 596 GLN A O 1
ATOM 4487 N N . ALA A 1 597 ? -4.529 48.711 5.432 1.00 40.62 597 ALA A N 1
ATOM 4488 C CA . ALA A 1 597 ? -4.399 49.221 6.804 1.00 40.62 597 ALA A CA 1
ATOM 4489 C C . ALA A 1 597 ? -3.171 50.137 6.968 1.00 40.62 597 ALA A C 1
ATOM 4491 O O . ALA A 1 597 ? -2.289 49.847 7.767 1.00 40.62 597 ALA A O 1
ATOM 4492 N N . ASP A 1 598 ? -3.101 51.260 6.251 1.00 37.88 598 ASP A N 1
ATOM 4493 C CA . ASP A 1 598 ? -2.449 52.433 6.843 1.00 37.88 598 ASP A CA 1
ATOM 4494 C C . ASP A 1 598 ? -3.037 53.727 6.280 1.00 37.88 598 ASP A C 1
ATOM 4496 O O . ASP A 1 598 ? -3.106 53.957 5.075 1.00 37.88 598 ASP A O 1
ATOM 4500 N N . GLY A 1 599 ? -3.525 54.546 7.198 1.00 34.56 599 GLY A N 1
ATOM 4501 C CA . GLY A 1 599 ? -4.335 55.723 6.942 1.00 34.56 599 GLY A CA 1
ATOM 4502 C C . GLY A 1 599 ? -4.478 56.533 8.220 1.00 34.56 599 GLY A C 1
ATOM 4503 O O . GLY A 1 599 ? -5.586 56.722 8.700 1.00 34.56 599 GLY A O 1
ATOM 4504 N N . GLY A 1 600 ? -3.318 56.907 8.774 1.00 35.81 600 GLY A N 1
ATOM 4505 C CA . GLY A 1 600 ? -2.973 58.106 9.546 1.00 35.81 600 GLY A CA 1
ATOM 4506 C C . GLY A 1 600 ? -4.034 58.881 10.336 1.00 35.81 600 GLY A C 1
ATOM 4507 O O . GLY A 1 600 ? -5.123 59.151 9.863 1.00 35.81 600 GLY A O 1
ATOM 4508 N N . LEU A 1 601 ? -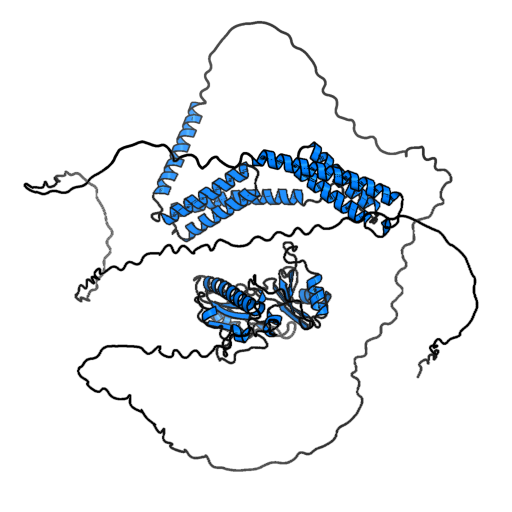3.609 59.431 11.482 1.00 35.69 601 LEU A N 1
ATOM 4509 C CA . LEU A 1 601 ? -3.664 60.880 11.739 1.00 35.69 601 LEU A CA 1
ATOM 4510 C C . LEU A 1 601 ? -2.850 61.263 12.997 1.00 35.69 601 LEU A C 1
ATOM 4512 O O . LEU A 1 601 ? -3.200 60.967 14.131 1.00 35.69 601 LEU A O 1
ATOM 4516 N N . SER A 1 602 ? -1.763 61.994 12.743 1.00 35.19 602 SER A N 1
ATOM 4517 C CA . SER A 1 602 ? -1.400 63.276 13.363 1.00 35.19 602 SER A CA 1
ATOM 4518 C C . SER A 1 602 ? -1.398 63.478 14.893 1.00 35.19 602 SER A C 1
ATOM 4520 O O . SER A 1 602 ? -2.418 63.687 15.534 1.00 35.19 602 SER A O 1
ATOM 4522 N N . ARG A 1 603 ? -0.173 63.739 15.381 1.00 38.06 603 ARG A N 1
ATOM 4523 C CA . ARG A 1 603 ? 0.228 64.901 16.210 1.00 38.06 603 ARG A CA 1
ATOM 4524 C C . ARG A 1 603 ? -0.619 65.223 17.461 1.00 38.06 603 ARG A C 1
ATOM 4526 O O . ARG A 1 603 ? -1.575 65.984 17.362 1.00 38.06 603 ARG A O 1
ATOM 4533 N N . ARG A 1 604 ? -0.051 64.985 18.659 1.00 35.41 604 ARG A N 1
ATOM 4534 C CA . ARG A 1 604 ? 0.147 66.060 19.670 1.00 35.41 604 ARG A CA 1
ATOM 4535 C C . ARG A 1 604 ? 1.049 65.678 20.860 1.00 35.41 604 ARG A C 1
ATOM 4537 O O . ARG A 1 604 ? 0.766 64.787 21.641 1.00 35.41 604 ARG A O 1
ATOM 4544 N N . ARG A 1 605 ? 2.136 66.451 20.961 1.00 37.31 605 ARG A N 1
ATOM 4545 C CA . ARG A 1 605 ? 2.863 66.979 22.137 1.00 37.31 605 ARG A CA 1
ATOM 4546 C C . ARG A 1 605 ? 2.659 66.355 23.538 1.00 37.31 605 ARG A C 1
ATOM 4548 O O . ARG A 1 605 ? 1.640 66.556 24.175 1.00 37.31 605 ARG A O 1
ATOM 4555 N N . ARG A 1 606 ? 3.799 65.885 24.067 1.00 36.78 606 ARG A N 1
ATOM 4556 C CA . ARG A 1 606 ? 4.498 66.318 25.303 1.00 36.78 606 ARG A CA 1
ATOM 4557 C C . ARG A 1 606 ? 3.694 66.517 26.611 1.00 36.78 606 ARG A C 1
ATOM 4559 O O . ARG A 1 606 ? 3.045 67.537 26.784 1.00 36.78 606 ARG A O 1
ATOM 4566 N N . ARG A 1 607 ? 4.161 65.732 27.596 1.00 36.22 607 ARG A N 1
ATOM 4567 C CA . ARG A 1 607 ? 4.543 66.085 28.985 1.00 36.22 607 ARG A CA 1
ATOM 4568 C C . ARG A 1 607 ? 3.446 66.260 30.051 1.00 36.22 607 ARG A C 1
ATOM 4570 O O . ARG A 1 607 ? 2.615 67.147 29.951 1.00 36.22 607 ARG A O 1
ATOM 4577 N N . ARG A 1 608 ? 3.759 65.591 31.174 1.00 34.06 608 ARG A N 1
ATOM 4578 C CA . ARG A 1 608 ? 3.523 65.938 32.590 1.00 34.06 608 ARG A CA 1
ATOM 4579 C C . ARG A 1 608 ? 2.183 65.518 33.208 1.00 34.06 608 ARG A C 1
ATOM 4581 O O . ARG A 1 608 ? 1.182 66.203 33.084 1.00 34.06 608 ARG A O 1
ATOM 4588 N N . GLU A 1 609 ? 2.267 64.444 33.994 1.00 35.34 609 GLU A N 1
ATOM 4589 C CA . GLU A 1 609 ? 1.701 64.359 35.354 1.00 35.34 609 GLU A CA 1
ATOM 4590 C C . GLU A 1 609 ? 1.986 65.644 36.171 1.00 35.34 609 GLU A C 1
ATOM 4592 O O . GLU A 1 609 ? 3.021 66.277 35.904 1.00 35.34 609 GLU A O 1
ATOM 4597 N N . PRO A 1 610 ? 1.146 66.046 37.159 1.00 47.50 610 PRO A N 1
ATOM 4598 C CA . PRO A 1 610 ? 0.798 65.183 38.302 1.00 47.50 610 PRO A CA 1
ATOM 4599 C C . PRO A 1 610 ? -0.596 65.340 38.955 1.00 47.50 610 PRO A C 1
ATOM 4601 O O . PRO A 1 610 ? -1.335 66.286 38.708 1.00 47.50 610 PRO A O 1
ATOM 4604 N N . SER A 1 611 ? -0.886 64.346 39.809 1.00 34.19 611 SER A N 1
ATOM 4605 C CA . SER A 1 611 ? -1.580 64.363 41.115 1.00 34.19 611 SER A CA 1
ATOM 4606 C C . SER A 1 611 ? -2.145 65.699 41.624 1.00 34.19 611 SER A C 1
ATOM 4608 O O . SER A 1 611 ? -1.436 66.699 41.574 1.00 34.19 611 SER A O 1
ATOM 4610 N N . ILE A 1 612 ? -3.349 65.666 42.222 1.00 34.47 612 ILE A N 1
ATOM 4611 C CA . ILE A 1 612 ? -3.678 66.149 43.587 1.00 34.47 612 ILE A CA 1
ATOM 4612 C C . ILE A 1 612 ? -5.191 65.956 43.864 1.00 34.47 612 ILE A C 1
ATOM 4614 O O . ILE A 1 612 ? -6.035 66.317 43.055 1.00 34.47 612 ILE A O 1
ATOM 4618 N N . HIS A 1 613 ? -5.456 65.342 45.022 1.00 32.28 613 HIS A N 1
ATOM 4619 C CA . HIS A 1 613 ? -6.539 65.491 46.008 1.00 32.28 613 HIS A CA 1
ATOM 4620 C C . HIS A 1 613 ? -8.003 65.867 45.672 1.00 32.28 613 HIS A C 1
ATOM 4622 O O . HIS A 1 613 ? -8.311 66.834 44.990 1.00 32.28 613 HIS A O 1
ATOM 4628 N N . GLU A 1 614 ? -8.848 65.169 46.447 1.00 31.39 614 GLU A N 1
ATOM 4629 C CA . GLU A 1 614 ? -10.030 65.629 47.201 1.00 31.39 614 GLU A CA 1
ATOM 4630 C C . GLU A 1 614 ? -11.454 65.353 46.672 1.00 31.39 614 GLU A C 1
ATOM 4632 O O . GLU A 1 614 ? -11.864 65.711 45.575 1.00 31.39 614 GLU A O 1
ATOM 4637 N N . ALA A 1 615 ? -12.199 64.670 47.553 1.00 33.59 615 ALA A N 1
ATOM 4638 C CA . ALA A 1 615 ? -13.648 64.455 47.606 1.00 33.59 615 ALA A CA 1
ATOM 4639 C C . ALA A 1 615 ? -14.381 65.789 47.958 1.00 33.59 615 ALA A C 1
ATOM 4641 O O . ALA A 1 615 ? -13.684 66.795 48.068 1.00 33.59 615 ALA A O 1
ATOM 4642 N N . PRO A 1 616 ? -15.707 65.871 48.260 1.00 49.22 616 PRO A N 1
ATOM 4643 C CA . PRO A 1 616 ? -16.731 64.828 48.431 1.00 49.22 616 PRO A CA 1
ATOM 4644 C C . PRO A 1 616 ? -18.137 65.198 47.867 1.00 49.22 616 PRO A C 1
ATOM 4646 O O . PRO A 1 616 ? -18.339 66.238 47.255 1.00 49.22 616 PRO A O 1
ATOM 4649 N N . THR A 1 617 ? -19.127 64.355 48.196 1.00 34.66 617 THR A N 1
ATOM 4650 C CA . THR A 1 617 ? -20.566 64.644 48.436 1.00 34.66 617 THR A CA 1
ATOM 4651 C C . THR A 1 617 ? -21.647 64.151 47.450 1.00 34.66 617 THR A C 1
ATOM 4653 O O . THR A 1 617 ? -21.912 64.727 46.408 1.00 34.66 617 THR A O 1
ATOM 4656 N N . LEU A 1 618 ? -22.362 63.129 47.950 1.00 34.22 618 LEU A N 1
ATOM 4657 C CA . LEU A 1 618 ? -23.808 63.080 48.237 1.00 34.22 618 LEU A CA 1
ATOM 4658 C C . LEU A 1 618 ? -24.860 62.816 47.132 1.00 34.22 618 LEU A C 1
ATOM 4660 O O . LEU A 1 618 ? -25.065 63.601 46.218 1.00 34.22 618 LEU A O 1
ATOM 4664 N N . ARG A 1 619 ? -25.689 61.810 47.483 1.00 34.50 619 ARG A N 1
ATOM 4665 C CA . ARG A 1 619 ? -27.142 61.604 47.260 1.00 34.50 619 ARG A CA 1
ATOM 4666 C C . ARG A 1 619 ? -27.612 60.684 46.110 1.00 34.50 619 ARG A C 1
ATOM 4668 O O . ARG A 1 619 ? -27.707 61.065 44.955 1.00 34.50 619 ARG A O 1
ATOM 4675 N N . SER A 1 620 ? -27.981 59.479 46.567 1.00 35.47 620 SER A N 1
ATOM 4676 C CA . SER A 1 620 ? -29.054 58.508 46.232 1.00 35.47 620 SER A CA 1
ATOM 4677 C C . SER A 1 620 ? -30.356 59.070 45.594 1.00 35.47 620 SER A C 1
ATOM 4679 O O . SER A 1 620 ? -30.471 60.292 45.532 1.00 35.47 620 SER A O 1
ATOM 4681 N N . PRO A 1 621 ? -31.431 58.278 45.291 1.00 52.47 621 PRO A N 1
ATOM 4682 C CA . PRO A 1 621 ? -31.679 56.819 45.416 1.00 52.47 621 PRO A CA 1
ATOM 4683 C C . PRO A 1 621 ? -32.416 56.196 44.163 1.00 52.47 621 PRO A C 1
ATOM 4685 O O . PRO A 1 621 ? -32.489 56.854 43.125 1.00 52.47 621 PRO A O 1
ATOM 4688 N N . PRO A 1 622 ? -32.944 54.940 44.201 1.00 53.59 622 PRO A N 1
ATOM 4689 C CA . PRO A 1 622 ? -33.331 54.142 43.026 1.00 53.59 622 PRO A CA 1
ATOM 4690 C C . PRO A 1 622 ? -34.828 54.236 42.661 1.00 53.59 622 PRO A C 1
ATOM 4692 O O . PRO A 1 622 ? -35.649 54.678 43.467 1.00 53.59 622 PRO A O 1
ATOM 4695 N N . ARG A 1 623 ? -35.206 53.755 41.465 1.00 41.56 623 ARG A N 1
ATOM 4696 C CA . ARG A 1 623 ? -36.612 53.545 41.071 1.00 41.56 623 ARG A CA 1
ATOM 4697 C C . ARG A 1 623 ? -36.869 52.156 40.480 1.00 41.56 623 ARG A C 1
ATOM 4699 O O . ARG A 1 623 ? -36.139 51.675 39.622 1.00 41.56 623 ARG A O 1
ATOM 4706 N N . SER A 1 624 ? -37.939 51.578 41.010 1.00 42.44 624 SER A N 1
ATOM 4707 C CA . SER A 1 624 ? -38.543 50.258 40.821 1.00 42.44 624 SER A CA 1
ATOM 4708 C C . SER A 1 624 ? -39.407 50.152 39.536 1.00 42.44 624 SER A C 1
ATOM 4710 O O . SER A 1 624 ? -39.597 51.162 38.855 1.00 42.44 624 SER A O 1
ATOM 4712 N N . PRO A 1 625 ? -39.959 48.958 39.214 1.00 57.66 625 PRO A N 1
ATOM 4713 C CA . PRO A 1 625 ? -40.704 48.663 37.984 1.00 57.66 625 PRO A CA 1
ATOM 4714 C C . PRO A 1 625 ? -42.230 48.851 38.149 1.00 57.66 625 PRO A C 1
ATOM 4716 O O . PRO A 1 625 ? -42.698 48.992 39.283 1.00 57.66 625 PRO A O 1
ATOM 4719 N N . PRO A 1 626 ? -43.028 48.803 37.060 1.00 63.19 626 PRO A N 1
ATOM 4720 C CA . PRO A 1 626 ? -44.492 48.729 37.186 1.00 63.19 626 PRO A CA 1
ATOM 4721 C C . PRO A 1 626 ? -45.123 47.641 36.245 1.00 63.19 626 PRO A C 1
ATOM 4723 O O . PRO A 1 626 ? -44.377 46.921 35.582 1.00 63.19 626 PRO A O 1
ATOM 4726 N N . PRO A 1 627 ? -46.461 47.413 36.233 1.00 57.75 627 PRO A N 1
ATOM 4727 C CA . PRO A 1 627 ? -47.076 46.210 36.822 1.00 57.75 627 PRO A CA 1
ATOM 4728 C C . PRO A 1 627 ? -48.113 45.507 35.890 1.00 57.75 627 PRO A C 1
ATOM 4730 O O . PRO A 1 627 ? -48.410 45.987 34.800 1.00 57.75 627 PRO A O 1
ATOM 4733 N N . GLY A 1 628 ? -48.700 44.377 36.314 1.00 35.06 628 GLY A N 1
ATOM 4734 C CA . GLY A 1 628 ? -49.998 43.869 35.790 1.00 35.06 628 GLY A CA 1
ATOM 4735 C C . GLY A 1 628 ? -51.175 44.346 36.668 1.00 35.06 628 GLY A C 1
ATOM 4736 O O . GLY A 1 628 ? -50.958 45.259 37.466 1.00 35.06 628 GLY A O 1
ATOM 4737 N N . PRO A 1 629 ? -52.354 43.680 36.721 1.00 64.19 629 PRO A N 1
ATOM 4738 C CA . PRO A 1 629 ? -53.142 42.900 35.742 1.00 64.19 629 PRO A CA 1
ATOM 4739 C C . PRO A 1 629 ? -54.610 43.440 35.628 1.00 64.19 629 PRO A C 1
ATOM 4741 O O . PRO A 1 629 ? -54.899 44.475 36.219 1.00 64.19 629 PRO A O 1
ATOM 4744 N N . LEU A 1 630 ? -55.536 42.753 34.915 1.00 36.81 630 LEU A N 1
ATOM 4745 C CA . LEU A 1 630 ? -56.931 42.412 35.336 1.00 36.81 630 LEU A CA 1
ATOM 4746 C C . LEU A 1 630 ? -57.898 42.005 34.178 1.00 36.81 630 LEU A C 1
ATOM 4748 O O . LEU A 1 630 ? -57.998 42.685 33.167 1.00 36.81 630 LEU A O 1
ATOM 4752 N N . ALA A 1 631 ? -58.680 40.949 34.469 1.00 35.59 631 ALA A N 1
ATOM 4753 C CA . ALA A 1 631 ? -60.101 40.674 34.149 1.00 35.59 631 ALA A CA 1
ATOM 4754 C C . ALA A 1 631 ? -60.621 40.202 32.750 1.00 35.59 631 ALA A C 1
ATOM 4756 O O . ALA A 1 631 ? -60.545 40.884 31.738 1.00 35.59 631 ALA A O 1
ATOM 4757 N N . ALA A 1 632 ? -61.265 39.021 32.827 1.00 40.22 632 ALA A N 1
ATOM 4758 C CA . ALA A 1 632 ? -62.304 38.302 32.044 1.00 40.22 632 ALA A CA 1
ATOM 4759 C C . ALA A 1 632 ? -63.422 39.144 31.341 1.00 40.22 632 ALA A C 1
ATOM 4761 O O . ALA A 1 632 ? -63.601 40.292 31.750 1.00 40.22 632 ALA A O 1
ATOM 4762 N N . PRO A 1 633 ? -64.222 38.618 30.353 1.00 54.97 633 PRO A N 1
ATOM 4763 C CA . PRO A 1 633 ? -65.250 37.563 30.582 1.00 54.97 633 PRO A CA 1
ATOM 4764 C C . PRO A 1 633 ? -65.641 36.565 29.441 1.00 54.97 633 PRO A C 1
ATOM 4766 O O . PRO A 1 633 ? -65.633 36.887 28.265 1.00 54.97 633 PRO A O 1
ATOM 4769 N N . ASN A 1 634 ? -66.039 35.356 29.881 1.00 37.75 634 ASN A N 1
ATOM 4770 C CA . ASN A 1 634 ? -67.233 34.507 29.605 1.00 37.75 634 ASN A CA 1
ATOM 4771 C C . ASN A 1 634 ? -67.827 34.207 28.188 1.00 37.75 634 ASN A C 1
ATOM 4773 O O . ASN A 1 634 ? -67.871 35.065 27.318 1.00 37.75 634 ASN A O 1
ATOM 4777 N N . LEU A 1 635 ? -68.484 33.021 28.111 1.00 36.56 635 LEU A N 1
ATOM 4778 C CA . LEU A 1 635 ? -69.313 32.372 27.047 1.00 36.56 635 LEU A CA 1
ATOM 4779 C C . LEU A 1 635 ? -68.540 31.465 26.053 1.00 36.56 635 LEU A C 1
ATOM 4781 O O . LEU A 1 635 ? -67.570 31.900 25.461 1.00 36.56 635 LEU A O 1
ATOM 4785 N N . GLY A 1 636 ? -68.893 30.208 25.750 1.00 31.69 636 GLY A N 1
ATOM 4786 C CA . GLY A 1 636 ? -69.967 29.310 26.177 1.00 31.69 636 GLY A CA 1
ATOM 4787 C C . GLY A 1 636 ? -69.911 27.971 25.397 1.00 31.69 636 GLY A C 1
ATOM 4788 O O . GLY A 1 636 ? -69.401 27.919 24.287 1.00 31.69 636 GLY A O 1
ATOM 4789 N N . LEU A 1 637 ? -70.476 26.915 26.003 1.00 35.12 637 LEU A N 1
ATOM 4790 C CA . LEU A 1 637 ? -71.145 25.739 25.400 1.00 35.12 637 LEU A CA 1
ATOM 4791 C C . LEU A 1 637 ? -70.391 24.820 24.402 1.00 35.12 637 LEU A C 1
ATOM 4793 O O . LEU A 1 637 ? -70.258 25.144 23.229 1.00 35.12 637 LEU A O 1
ATOM 4797 N N . SER A 1 638 ? -70.149 23.556 24.797 1.00 38.38 638 SER A N 1
ATOM 4798 C CA . SER A 1 638 ? -70.879 22.385 24.246 1.00 38.38 638 SER A CA 1
ATOM 4799 C C . SER A 1 638 ? -70.515 21.045 24.919 1.00 38.38 638 SER A C 1
ATOM 4801 O O . SER A 1 638 ? -69.374 20.776 25.278 1.00 38.38 638 SER A O 1
ATOM 4803 N N . ARG A 1 639 ? -71.562 20.231 25.110 1.00 34.84 639 ARG A N 1
ATOM 4804 C CA . ARG A 1 639 ? -71.681 18.905 25.760 1.00 34.84 639 ARG A CA 1
ATOM 4805 C C . ARG A 1 639 ? -70.966 17.802 24.942 1.00 34.84 639 ARG A C 1
ATOM 4807 O O . ARG A 1 639 ? -71.132 17.799 23.734 1.00 34.84 639 ARG A O 1
ATOM 4814 N N . GLY A 1 640 ? -70.159 16.895 25.520 1.00 33.94 640 GLY A N 1
ATOM 4815 C CA . GLY A 1 640 ? -70.527 15.555 26.061 1.00 33.94 640 GLY A CA 1
ATOM 4816 C C . GLY A 1 640 ? -70.109 14.399 25.100 1.00 33.94 640 GLY A C 1
ATOM 4817 O O . GLY A 1 640 ? -69.809 14.702 23.955 1.00 33.94 640 GLY A O 1
ATOM 4818 N N . PRO A 1 641 ? -70.186 13.086 25.443 1.00 52.03 641 PRO A N 1
ATOM 4819 C CA . PRO A 1 641 ? -69.905 12.425 26.729 1.00 52.03 641 PRO A CA 1
ATOM 4820 C C . PRO A 1 641 ? -69.156 11.041 26.640 1.00 52.03 641 PRO A C 1
ATOM 4822 O O . PRO A 1 641 ? -69.140 10.388 25.607 1.00 52.03 641 PRO A O 1
ATOM 4825 N N . ARG A 1 642 ? -68.720 10.542 27.818 1.00 36.97 642 ARG A N 1
ATOM 4826 C CA . ARG A 1 642 ? -68.662 9.126 28.310 1.00 36.97 642 ARG A CA 1
ATOM 4827 C C . ARG A 1 642 ? -67.573 8.119 27.859 1.00 36.97 642 ARG A C 1
ATOM 4829 O O . ARG A 1 642 ? -67.495 7.722 26.709 1.00 36.97 642 ARG A O 1
ATOM 4836 N N . GLY A 1 643 ? -66.933 7.527 28.883 1.00 34.84 643 GLY A N 1
ATOM 4837 C CA . GLY A 1 643 ? -66.290 6.196 28.883 1.00 34.84 643 GLY A CA 1
ATOM 4838 C C . GLY A 1 643 ? -65.264 6.034 30.022 1.00 34.84 643 GLY A C 1
ATOM 4839 O O . GLY A 1 643 ? -64.080 6.208 29.799 1.00 34.84 643 GLY A O 1
ATOM 4840 N N . ARG A 1 644 ? -65.640 6.052 31.310 1.00 39.41 644 ARG A N 1
ATOM 4841 C CA . ARG A 1 644 ? -65.862 4.894 32.219 1.00 39.41 644 ARG A CA 1
ATOM 4842 C C . ARG A 1 644 ? -64.887 3.698 32.071 1.00 39.41 644 ARG A C 1
ATOM 4844 O O . ARG A 1 644 ? -65.076 2.862 31.201 1.00 39.41 644 ARG A O 1
ATOM 4851 N N . GLY A 1 645 ? -63.982 3.551 33.045 1.00 35.50 645 GLY A N 1
ATOM 4852 C CA . GLY A 1 645 ? -63.243 2.319 33.392 1.00 35.50 645 GLY A CA 1
ATOM 4853 C C . GLY A 1 645 ? -62.166 2.643 34.442 1.00 35.50 645 GLY A C 1
ATOM 4854 O O . GLY A 1 645 ? -61.153 3.221 34.089 1.00 35.50 645 GLY A O 1
ATOM 4855 N N . LYS A 1 646 ? -62.465 2.696 35.748 1.00 38.00 646 LYS A N 1
ATOM 4856 C CA . LYS A 1 646 ? -62.507 1.623 36.770 1.00 38.00 646 LYS A CA 1
ATOM 4857 C C . LYS A 1 646 ? -61.188 0.847 36.974 1.00 38.00 646 LYS A C 1
ATOM 4859 O O . LYS A 1 646 ? -60.844 0.019 36.146 1.00 38.00 646 LYS A O 1
ATOM 4864 N N . GLY A 1 647 ? -60.638 1.021 38.188 1.00 33.16 647 GLY A N 1
ATOM 4865 C CA . GLY A 1 647 ? -59.858 0.050 38.984 1.00 33.16 647 GLY A CA 1
ATOM 4866 C C . GLY A 1 647 ? -58.349 0.069 38.726 1.00 33.16 647 GLY A C 1
ATOM 4867 O O . GLY A 1 647 ? -57.940 0.121 37.581 1.00 33.16 647 GLY A O 1
ATOM 4868 N N . GLY A 1 648 ? -57.447 0.039 39.705 1.00 34.16 648 GLY A N 1
ATOM 4869 C CA . GLY A 1 648 ? -57.504 -0.089 41.165 1.00 34.16 648 GLY A CA 1
ATOM 4870 C C . GLY A 1 648 ? -56.082 0.191 41.697 1.00 34.16 648 GLY A C 1
ATOM 4871 O O . GLY A 1 648 ? -55.103 -0.050 41.003 1.00 34.16 648 GLY A O 1
ATOM 4872 N N . GLU A 1 649 ? -55.937 0.952 42.779 1.00 36.62 649 GLU A N 1
ATOM 4873 C CA . GLU A 1 649 ? -55.505 0.449 44.096 1.00 36.62 649 GLU A CA 1
ATOM 4874 C C . GLU A 1 649 ? -54.210 -0.387 44.128 1.00 36.62 649 GLU A C 1
ATOM 4876 O O . GLU A 1 649 ? -54.225 -1.582 43.845 1.00 36.62 649 GLU A O 1
ATOM 4881 N N . ARG A 1 650 ? -53.123 0.231 44.618 1.00 38.34 650 ARG A N 1
ATOM 4882 C CA . ARG A 1 650 ? -52.331 -0.123 45.830 1.00 38.34 650 ARG A CA 1
ATOM 4883 C C . ARG A 1 650 ? -50.996 0.642 45.746 1.00 38.34 650 ARG A C 1
ATOM 4885 O O . ARG A 1 650 ? -50.274 0.502 44.775 1.00 38.34 650 ARG A O 1
ATOM 4892 N N . SER A 1 651 ? -50.731 1.641 46.588 1.00 36.44 651 SER A N 1
ATOM 4893 C CA . SER A 1 651 ? -50.480 1.611 48.041 1.00 36.44 651 SER A CA 1
ATOM 4894 C C . SER A 1 651 ? -48.992 1.448 48.375 1.00 36.44 651 SER A C 1
ATOM 4896 O O . SER A 1 651 ? -48.492 0.333 48.289 1.00 36.44 651 SER A O 1
ATOM 4898 N N . ARG A 1 652 ? -48.431 2.542 48.932 1.00 36.06 652 ARG A N 1
ATOM 4899 C CA . ARG A 1 652 ? -47.368 2.622 49.966 1.00 36.06 652 ARG A CA 1
ATOM 4900 C C . ARG A 1 652 ? -45.973 2.153 49.551 1.00 36.06 652 ARG A C 1
ATOM 4902 O O . ARG A 1 652 ? -45.824 1.272 48.729 1.00 36.06 652 ARG A O 1
ATOM 4909 N N . ASP A 1 653 ? -44.871 2.614 50.112 1.00 34.22 653 ASP A N 1
ATOM 4910 C CA . ASP A 1 653 ? -44.468 3.692 51.019 1.00 34.22 653 ASP A CA 1
ATOM 4911 C C . ASP A 1 653 ? -42.936 3.617 50.928 1.00 34.22 653 ASP A C 1
ATOM 4913 O O . ASP A 1 653 ? -42.402 2.512 50.984 1.00 34.22 653 ASP A O 1
ATOM 4917 N N . SER A 1 654 ? -42.217 4.733 50.823 1.00 39.19 654 SER A N 1
ATOM 4918 C CA . SER A 1 654 ? -40.835 4.842 51.322 1.00 39.19 654 SER A CA 1
ATOM 4919 C C . SER A 1 654 ? -40.435 6.311 51.381 1.00 39.19 654 SER A C 1
ATOM 4921 O O . SER A 1 654 ? -40.059 6.927 50.388 1.00 39.19 654 SER A O 1
ATOM 4923 N N . ARG A 1 655 ? -40.569 6.873 52.583 1.00 38.62 655 ARG A N 1
ATOM 4924 C CA . ARG A 1 655 ? -39.991 8.145 53.013 1.00 38.62 655 ARG A CA 1
ATOM 4925 C C . ARG A 1 655 ? -38.590 7.895 53.573 1.00 38.62 655 ARG A C 1
ATOM 4927 O O . ARG A 1 655 ? -38.477 7.165 54.551 1.00 38.62 655 ARG A O 1
ATOM 4934 N N . SER A 1 656 ? -37.616 8.648 53.078 1.00 38.81 656 SER A N 1
ATOM 4935 C CA . SER A 1 656 ? -36.411 9.101 53.800 1.00 38.81 656 SER A CA 1
ATOM 4936 C C . SER A 1 656 ? -35.972 10.383 53.066 1.00 38.81 656 SER A C 1
ATOM 4938 O O . SER A 1 656 ? -35.672 10.316 51.883 1.00 38.81 656 SER A O 1
ATOM 4940 N N . ARG A 1 657 ? -36.177 11.616 53.569 1.00 37.44 657 ARG A N 1
ATOM 4941 C CA . ARG A 1 657 ? -35.346 12.333 54.571 1.00 37.44 657 ARG A CA 1
ATOM 4942 C C . ARG A 1 657 ? -33.867 11.940 54.443 1.00 37.44 657 ARG A C 1
ATOM 4944 O O . ARG A 1 657 ? -33.572 10.774 54.646 1.00 37.44 657 ARG A O 1
ATOM 4951 N N . GLY A 1 658 ? -32.897 12.802 54.158 1.00 31.67 658 GLY A N 1
ATOM 4952 C CA . GLY A 1 658 ? -32.782 14.264 54.104 1.00 31.67 658 GLY A CA 1
ATOM 4953 C C . GLY A 1 658 ? -31.305 14.617 54.380 1.00 31.67 658 GLY A C 1
ATOM 4954 O O . GLY A 1 658 ? -30.612 13.763 54.927 1.00 31.67 658 GLY A O 1
ATOM 4955 N N . MET A 1 659 ? -30.891 15.859 54.070 1.00 33.81 659 MET A N 1
ATOM 4956 C CA . MET A 1 659 ? -29.632 16.519 54.506 1.00 33.81 659 MET A CA 1
ATOM 4957 C C . MET A 1 659 ? -28.331 15.973 53.857 1.00 33.81 659 MET A C 1
ATOM 4959 O O . MET A 1 659 ? -28.196 14.775 53.665 1.00 33.81 659 MET A O 1
ATOM 4963 N N . ASP A 1 660 ? -27.335 16.746 53.408 1.00 37.53 660 ASP A N 1
ATOM 4964 C CA . ASP A 1 660 ? -26.949 18.142 53.641 1.00 37.53 660 ASP A CA 1
ATOM 4965 C C . ASP A 1 660 ? -26.175 18.728 52.442 1.00 37.53 660 ASP A C 1
ATOM 4967 O O . ASP A 1 660 ? -25.523 18.018 51.672 1.00 37.53 660 ASP A O 1
ATOM 4971 N N . ASP A 1 661 ? -26.204 20.058 52.377 1.00 38.28 661 ASP A N 1
ATOM 4972 C CA . ASP A 1 661 ? -25.276 20.941 51.679 1.00 38.28 661 ASP A CA 1
ATOM 4973 C C . ASP A 1 661 ? -23.795 20.579 51.892 1.00 38.28 661 ASP A C 1
ATOM 4975 O O . ASP A 1 661 ? -23.343 20.368 53.019 1.00 38.28 661 ASP A O 1
ATOM 4979 N N . ARG A 1 662 ? -22.989 20.662 50.823 1.00 38.28 662 ARG A N 1
ATOM 4980 C CA . ARG A 1 662 ? -21.570 21.033 50.945 1.00 38.28 662 ARG A CA 1
ATOM 4981 C C . ARG A 1 662 ? -21.055 21.758 49.708 1.00 38.28 662 ARG A C 1
ATOM 4983 O O . ARG A 1 662 ? -20.507 21.183 48.773 1.00 38.28 662 ARG A O 1
ATOM 4990 N N . SER A 1 663 ? -21.215 23.070 49.783 1.00 40.25 663 SER A N 1
ATOM 4991 C CA . SER A 1 663 ? -20.392 24.085 49.138 1.00 40.25 663 SER A CA 1
ATOM 4992 C C . SER A 1 663 ? -18.904 23.805 49.379 1.00 40.25 663 SER A C 1
ATOM 4994 O O . SER A 1 663 ? -18.483 23.582 50.515 1.00 40.25 663 SER A O 1
ATOM 4996 N N . GLY A 1 664 ? -18.108 23.848 48.313 1.00 34.62 664 GLY A N 1
ATOM 4997 C CA . GLY A 1 664 ? -16.655 23.721 48.353 1.00 34.62 664 GLY A CA 1
ATOM 4998 C C . GLY A 1 664 ? -16.002 24.824 47.533 1.00 34.62 664 GLY A C 1
ATOM 4999 O O . GLY A 1 664 ? -15.611 24.604 46.392 1.00 34.62 664 GLY A O 1
ATOM 5000 N N . ASP A 1 665 ? -15.912 26.007 48.138 1.00 34.28 665 ASP A N 1
ATOM 5001 C CA . ASP A 1 665 ? -14.970 27.066 47.787 1.00 34.28 665 ASP A CA 1
ATOM 5002 C C . ASP A 1 665 ? -13.536 26.513 47.717 1.00 34.28 665 ASP A C 1
ATOM 5004 O O . ASP A 1 665 ? -13.038 25.969 48.703 1.00 34.28 665 ASP A O 1
ATOM 5008 N N . TYR A 1 666 ? -12.817 26.775 46.622 1.00 35.44 666 TYR A N 1
ATOM 5009 C CA . TYR A 1 666 ? -11.362 26.916 46.682 1.00 35.44 666 TYR A CA 1
ATOM 5010 C C . TYR A 1 666 ? -10.942 28.300 46.198 1.00 35.44 666 TYR A C 1
ATOM 5012 O O . TYR A 1 666 ? -11.150 28.720 45.060 1.00 35.44 666 TYR A O 1
ATOM 5020 N N . ARG A 1 667 ? -10.362 29.018 47.159 1.00 37.69 667 ARG A N 1
ATOM 5021 C CA . ARG A 1 667 ? -9.844 30.375 47.073 1.00 37.69 667 ARG A CA 1
ATOM 5022 C C . ARG A 1 667 ? -8.650 30.497 46.128 1.00 37.69 667 ARG A C 1
ATOM 5024 O O . ARG A 1 667 ? -7.766 29.651 46.077 1.00 37.69 667 ARG A O 1
ATOM 5031 N N . ARG A 1 668 ? -8.593 31.692 45.540 1.00 37.03 668 ARG A N 1
ATOM 5032 C CA . ARG A 1 668 ? -7.418 32.416 45.037 1.00 37.03 668 ARG A CA 1
ATOM 5033 C C . ARG A 1 668 ? -6.176 32.291 45.931 1.00 37.03 668 ARG A C 1
ATOM 5035 O O . ARG A 1 668 ? -6.273 32.470 47.144 1.00 37.03 668 ARG A O 1
ATOM 5042 N N . GLY A 1 669 ? -5.002 32.251 45.295 1.00 30.94 669 GLY A N 1
ATOM 5043 C CA . GLY A 1 669 ? -3.744 32.655 45.923 1.00 30.94 669 GLY A CA 1
ATOM 5044 C C . GLY A 1 669 ? -2.506 32.595 45.018 1.00 30.94 669 GLY A C 1
ATOM 5045 O O . GLY A 1 669 ? -1.935 31.529 44.882 1.00 30.94 669 GLY A O 1
ATOM 5046 N N . ARG A 1 670 ? -2.082 33.779 44.530 1.00 30.45 670 ARG A N 1
ATOM 5047 C CA . ARG A 1 670 ? -0.716 34.231 44.134 1.00 30.45 670 ARG A CA 1
ATOM 5048 C C . ARG A 1 670 ? -0.001 33.520 42.968 1.00 30.45 670 ARG A C 1
ATOM 5050 O O . ARG A 1 670 ? 0.187 32.320 42.983 1.00 30.45 670 ARG A O 1
ATOM 5057 N N . ARG A 1 671 ? 0.305 34.226 41.867 1.00 34.28 671 ARG A N 1
ATOM 5058 C CA . ARG A 1 671 ? 1.453 35.151 41.643 1.00 34.28 671 ARG A CA 1
ATOM 5059 C C . ARG A 1 671 ? 2.805 34.506 41.948 1.00 34.28 671 ARG A C 1
ATOM 5061 O O . ARG A 1 671 ? 3.178 34.489 43.108 1.00 34.28 671 ARG A O 1
ATOM 5068 N N . ASP A 1 672 ? 3.493 34.117 40.877 1.00 31.00 672 ASP A N 1
ATOM 5069 C CA . ASP A 1 672 ? 4.847 34.533 40.472 1.00 31.00 672 ASP A CA 1
ATOM 5070 C C . ASP A 1 672 ? 4.865 34.349 38.935 1.00 31.00 672 ASP A C 1
ATOM 5072 O O . ASP A 1 672 ? 4.490 33.297 38.435 1.00 31.00 672 ASP A O 1
ATOM 5076 N N . SER A 1 673 ? 4.904 35.404 38.108 1.00 35.12 673 SER A N 1
ATOM 5077 C CA . SER A 1 673 ? 6.114 36.117 37.677 1.00 35.12 673 SER A CA 1
ATOM 5078 C C . SER A 1 673 ? 7.233 35.131 37.347 1.00 35.12 673 SER A C 1
ATOM 5080 O O . SER A 1 673 ? 7.673 34.435 38.244 1.00 35.12 673 SER A O 1
ATOM 5082 N N . TRP A 1 674 ? 7.676 35.076 36.092 1.00 33.03 674 TRP A N 1
ATOM 5083 C CA . TRP A 1 674 ? 9.074 35.201 35.666 1.00 33.03 674 TRP A CA 1
ATOM 5084 C C . TRP A 1 674 ? 9.078 35.397 34.147 1.00 33.03 674 TRP A C 1
ATOM 5086 O O . TRP A 1 674 ? 8.257 34.851 33.415 1.00 33.03 674 TRP A O 1
ATOM 5096 N N . ALA A 1 675 ? 9.937 36.313 33.729 1.00 33.28 675 ALA A N 1
ATOM 5097 C CA . ALA A 1 675 ? 10.018 36.880 32.401 1.00 33.28 675 ALA A CA 1
ATOM 5098 C C . ALA A 1 675 ? 10.759 35.951 31.434 1.00 33.28 675 ALA A C 1
ATOM 5100 O O . ALA A 1 675 ? 11.814 35.423 31.785 1.00 33.28 675 ALA A O 1
ATOM 5101 N N . ASP A 1 676 ? 10.281 35.863 30.191 1.00 35.06 676 ASP A N 1
ATOM 5102 C CA . ASP A 1 676 ? 11.109 35.400 29.083 1.00 35.06 676 ASP A CA 1
ATOM 5103 C C . ASP A 1 676 ? 12.178 36.454 28.790 1.00 35.06 676 ASP A C 1
ATOM 5105 O O . ASP A 1 676 ? 11.944 37.533 28.233 1.00 35.06 676 ASP A O 1
ATOM 5109 N N . GLY A 1 677 ? 13.380 36.134 29.262 1.00 31.27 677 GLY A N 1
ATOM 5110 C CA . GLY A 1 677 ? 14.605 36.863 29.013 1.00 31.27 677 GLY A CA 1
ATOM 5111 C C . GLY A 1 677 ? 14.993 36.767 27.545 1.00 31.27 677 GLY A C 1
ATOM 5112 O O . GLY A 1 677 ? 15.389 35.720 27.040 1.00 31.27 677 GLY A O 1
ATOM 5113 N N . ASN A 1 678 ? 14.952 37.917 26.884 1.00 39.03 678 ASN A N 1
ATOM 5114 C CA . ASN A 1 678 ? 15.503 38.144 25.560 1.00 39.03 678 ASN A CA 1
ATOM 5115 C C . ASN A 1 678 ? 17.046 38.100 25.640 1.00 39.03 678 ASN A C 1
ATOM 5117 O O . ASN A 1 678 ? 17.718 39.107 25.879 1.00 39.03 678 ASN A O 1
ATOM 5121 N N . GLY A 1 679 ? 17.617 36.901 25.515 1.00 31.05 679 GLY A N 1
ATOM 5122 C CA . GLY A 1 679 ? 19.053 36.641 25.584 1.00 31.05 679 GLY A CA 1
ATOM 5123 C C . GLY A 1 679 ? 19.746 36.808 24.234 1.00 31.05 679 GLY A C 1
ATOM 5124 O O . GLY A 1 679 ? 19.979 35.836 23.521 1.00 31.05 679 GLY A O 1
ATOM 5125 N N . ARG A 1 680 ? 20.136 38.047 23.912 1.00 35.03 680 ARG A N 1
ATOM 5126 C CA . ARG A 1 680 ? 21.106 38.369 22.852 1.00 35.03 680 ARG A CA 1
ATOM 5127 C C . ARG A 1 680 ? 22.391 37.550 23.041 1.00 35.03 680 ARG A C 1
ATOM 5129 O O . ARG A 1 680 ? 23.147 37.815 23.977 1.00 35.03 680 ARG A O 1
ATOM 5136 N N . ARG A 1 681 ? 22.703 36.623 22.126 1.00 33.31 681 ARG A N 1
ATOM 5137 C CA . ARG A 1 681 ? 24.078 36.120 21.984 1.00 33.31 681 ARG A CA 1
ATOM 5138 C C . ARG A 1 681 ? 24.892 37.075 21.120 1.00 33.31 681 ARG A C 1
ATOM 5140 O O . ARG A 1 681 ? 24.503 37.458 20.022 1.00 33.31 681 ARG A O 1
ATOM 5147 N N . ARG A 1 682 ? 26.013 37.479 21.714 1.00 33.56 682 ARG A N 1
ATOM 5148 C CA . ARG A 1 682 ? 27.051 38.346 21.172 1.00 33.56 682 ARG A CA 1
ATOM 5149 C C . ARG A 1 682 ? 27.702 37.710 19.948 1.00 33.56 682 ARG A C 1
ATOM 5151 O O . ARG A 1 682 ? 28.134 36.563 19.992 1.00 33.56 682 ARG A O 1
ATOM 5158 N N . VAL A 1 683 ? 27.825 38.527 18.916 1.00 36.91 683 VAL A N 1
ATOM 5159 C CA . VAL A 1 683 ? 28.756 38.377 17.801 1.00 36.91 683 VAL A CA 1
ATOM 5160 C C . VAL A 1 683 ? 30.174 38.661 18.320 1.00 36.91 683 VAL A C 1
ATOM 5162 O O . VAL A 1 683 ? 30.346 39.672 19.007 1.00 36.91 683 VAL A O 1
ATOM 5165 N N . PRO A 1 684 ? 31.196 37.852 18.000 1.00 40.47 684 PRO A N 1
ATOM 5166 C CA . PRO A 1 684 ? 32.577 38.306 18.001 1.00 40.47 684 PRO A CA 1
ATOM 5167 C C . PRO A 1 684 ? 32.989 38.645 16.566 1.00 40.47 684 PRO A C 1
ATOM 5169 O O . PRO A 1 684 ? 33.091 37.778 15.702 1.00 40.47 684 PRO A O 1
ATOM 5172 N N . SER A 1 685 ? 33.201 39.934 16.327 1.00 35.59 685 SER A N 1
ATOM 5173 C CA . SER A 1 685 ? 33.821 40.495 15.131 1.00 35.59 685 SER A CA 1
ATOM 5174 C C . SER A 1 685 ? 35.324 40.715 15.342 1.00 35.59 685 SER A C 1
ATOM 5176 O O . SER A 1 685 ? 35.720 41.142 16.425 1.00 35.59 685 SER A O 1
ATOM 5178 N N . HIS A 1 686 ? 36.076 40.553 14.244 1.00 34.97 686 HIS A N 1
ATOM 5179 C CA . HIS A 1 686 ? 37.507 40.826 14.011 1.00 34.97 686 HIS A CA 1
ATOM 5180 C C . HIS A 1 686 ? 38.482 39.794 14.620 1.00 34.97 686 HIS A C 1
ATOM 5182 O O . HIS A 1 686 ? 38.381 39.438 15.781 1.00 34.97 686 HIS A O 1
ATOM 5188 N N . GLU A 1 687 ? 39.441 39.226 13.879 1.00 31.39 687 GLU A N 1
ATOM 5189 C CA . GLU A 1 687 ? 40.395 39.928 13.017 1.00 31.39 687 GLU A CA 1
ATOM 5190 C C . GLU A 1 687 ? 41.163 38.969 12.068 1.00 31.39 687 GLU A C 1
ATOM 5192 O O . GLU A 1 687 ? 41.380 37.805 12.392 1.00 31.39 687 GLU A O 1
ATOM 5197 N N . ARG A 1 688 ? 41.680 39.544 10.967 1.00 33.31 688 ARG A N 1
ATOM 5198 C CA . ARG A 1 688 ? 42.780 39.095 10.075 1.00 33.31 688 ARG A CA 1
ATOM 5199 C C . ARG A 1 688 ? 42.453 38.339 8.790 1.00 33.31 688 ARG A C 1
ATOM 5201 O O . ARG A 1 688 ? 42.732 37.162 8.602 1.00 33.31 688 ARG A O 1
ATOM 5208 N N . SER A 1 689 ? 42.079 39.169 7.823 1.00 39.66 689 SER A N 1
ATOM 5209 C CA . SER A 1 689 ? 42.453 39.097 6.414 1.00 39.66 689 SER A CA 1
ATOM 5210 C C . SER A 1 689 ? 43.936 38.747 6.197 1.00 39.66 689 SER A C 1
ATOM 5212 O O . SER A 1 689 ? 44.825 39.507 6.583 1.00 39.66 689 SER A O 1
ATOM 5214 N N . ARG A 1 690 ? 44.200 37.658 5.470 1.00 35.94 690 ARG A N 1
ATOM 5215 C CA . ARG A 1 690 ? 45.329 37.562 4.534 1.00 35.94 690 ARG A CA 1
ATOM 5216 C C . ARG A 1 690 ? 44.857 36.895 3.246 1.00 35.94 690 ARG A C 1
ATOM 5218 O O . ARG A 1 690 ? 44.555 35.712 3.193 1.00 35.94 690 ARG A O 1
ATOM 5225 N N . SER A 1 691 ? 44.801 37.733 2.226 1.00 42.19 691 SER A N 1
ATOM 5226 C CA . SER A 1 691 ? 44.728 37.451 0.801 1.00 42.19 691 SER A CA 1
ATOM 5227 C C . SER A 1 691 ? 45.722 36.381 0.341 1.00 42.19 691 SER A C 1
ATOM 5229 O O . SER A 1 691 ? 46.925 36.529 0.564 1.00 42.19 691 SER A O 1
ATOM 5231 N N . ARG A 1 692 ? 45.240 35.386 -0.410 1.00 34.66 692 ARG A N 1
ATOM 5232 C CA . ARG A 1 692 ? 46.007 34.774 -1.501 1.00 34.66 692 ARG A CA 1
ATOM 5233 C C . ARG A 1 692 ? 45.069 34.168 -2.543 1.00 34.66 692 ARG A C 1
ATOM 5235 O O . ARG A 1 692 ? 44.370 33.193 -2.298 1.00 34.66 692 ARG A O 1
ATOM 5242 N N . SER A 1 693 ? 45.074 34.823 -3.693 1.00 38.66 693 SER A N 1
ATOM 5243 C CA . SER A 1 693 ? 44.607 34.369 -4.992 1.00 38.66 693 SER A CA 1
ATOM 5244 C C . SER A 1 693 ? 45.293 33.057 -5.388 1.00 38.66 693 SER A C 1
ATOM 5246 O O . SER A 1 693 ? 46.519 32.960 -5.361 1.00 38.66 693 SER A O 1
ATOM 5248 N N . GLY A 1 694 ? 44.496 32.061 -5.773 1.00 32.22 694 GLY A N 1
ATOM 5249 C CA . GLY A 1 694 ? 44.944 30.840 -6.440 1.00 32.22 694 GLY A CA 1
ATOM 5250 C C . GLY A 1 694 ? 44.384 30.819 -7.855 1.00 32.22 694 GLY A C 1
ATOM 5251 O O . GLY A 1 694 ? 43.259 30.382 -8.071 1.00 32.22 694 GLY A O 1
ATOM 5252 N N . ALA A 1 695 ? 45.160 31.369 -8.786 1.00 32.59 695 ALA A N 1
ATOM 5253 C CA . ALA A 1 695 ? 44.933 31.278 -10.218 1.00 32.59 695 ALA A CA 1
ATOM 5254 C C . ALA A 1 695 ? 45.196 29.840 -10.695 1.00 32.59 695 ALA A C 1
ATOM 5256 O O . ALA A 1 695 ? 46.207 29.243 -10.329 1.00 32.59 695 ALA A O 1
ATOM 5257 N N . TRP A 1 696 ? 44.301 29.309 -11.524 1.00 35.94 696 TRP A N 1
ATOM 5258 C CA . TRP A 1 696 ? 44.539 28.106 -12.323 1.00 35.94 696 TRP A CA 1
ATOM 5259 C C . TRP A 1 696 ? 45.202 28.527 -13.642 1.00 35.94 696 TRP A C 1
ATOM 5261 O O . TRP A 1 696 ? 44.667 29.428 -14.295 1.00 35.94 696 TRP A O 1
ATOM 5271 N N . PRO A 1 697 ? 46.344 27.943 -14.053 1.00 45.59 697 PRO A N 1
ATOM 5272 C CA . PRO A 1 697 ? 46.968 28.314 -15.310 1.00 45.59 697 PRO A CA 1
ATOM 5273 C C . PRO A 1 697 ? 46.400 27.503 -16.480 1.00 45.59 697 PRO A C 1
ATOM 5275 O O . PRO A 1 697 ? 46.330 26.276 -16.449 1.00 45.59 697 PRO A O 1
ATOM 5278 N N . GLN A 1 698 ? 46.043 28.241 -17.530 1.00 38.00 698 GLN A N 1
ATOM 5279 C CA . GLN A 1 698 ? 46.130 27.807 -18.921 1.00 38.00 698 GLN A CA 1
ATOM 5280 C C . GLN A 1 698 ? 47.576 27.423 -19.247 1.00 38.00 698 GLN A C 1
ATOM 5282 O O . GLN A 1 698 ? 48.480 28.224 -19.013 1.00 38.00 698 GLN A O 1
ATOM 5287 N N . GLU A 1 699 ? 47.772 26.284 -19.906 1.00 35.28 699 GLU A N 1
ATOM 5288 C CA . GLU A 1 699 ? 48.952 26.056 -20.737 1.00 35.28 699 GLU A CA 1
ATOM 5289 C C . GLU A 1 699 ? 48.523 25.708 -22.164 1.00 35.28 699 GLU A C 1
ATOM 5291 O O . GLU A 1 699 ? 47.649 24.876 -22.407 1.00 35.28 699 GLU A O 1
ATOM 5296 N N . ARG A 1 700 ? 49.118 26.461 -23.089 1.00 34.84 700 ARG A N 1
ATOM 5297 C CA . ARG A 1 700 ? 48.987 26.398 -24.541 1.00 34.84 700 ARG A CA 1
ATOM 5298 C C . ARG A 1 700 ? 49.997 25.410 -25.128 1.00 34.84 700 ARG A C 1
ATOM 5300 O O . ARG A 1 700 ? 51.102 25.283 -24.619 1.00 34.84 700 ARG A O 1
ATOM 5307 N N . GLU A 1 701 ? 49.597 24.848 -26.267 1.00 40.56 701 GLU A N 1
ATOM 5308 C CA . GLU A 1 701 ? 50.370 24.630 -27.503 1.00 40.56 701 GLU A CA 1
ATOM 5309 C C . GLU A 1 701 ? 51.842 24.188 -27.402 1.00 40.56 701 GLU A C 1
ATOM 5311 O O . GLU A 1 701 ? 52.726 24.977 -27.074 1.00 40.56 701 GLU A O 1
ATOM 5316 N N . ARG A 1 702 ? 52.122 22.987 -27.931 1.00 38.09 702 ARG A N 1
ATOM 5317 C CA . ARG A 1 702 ? 53.263 22.762 -28.835 1.00 38.09 702 ARG A CA 1
ATOM 5318 C C . ARG A 1 702 ? 52.989 21.602 -29.795 1.00 38.09 702 ARG A C 1
ATOM 5320 O O . ARG A 1 702 ? 52.896 20.446 -29.394 1.00 38.09 702 ARG A O 1
ATOM 5327 N N . SER A 1 703 ? 52.860 21.970 -31.062 1.00 46.09 703 SER A N 1
ATOM 5328 C CA . SER A 1 703 ? 53.002 21.134 -32.253 1.00 46.09 703 SER A CA 1
ATOM 5329 C C . SER A 1 703 ? 54.487 20.837 -32.514 1.00 46.09 703 SER A C 1
ATOM 5331 O O . SER A 1 703 ? 55.317 21.666 -32.146 1.00 46.09 703 SER A O 1
ATOM 5333 N N . ASP A 1 704 ? 54.791 19.676 -33.118 1.00 39.69 704 ASP A N 1
ATOM 5334 C CA . ASP A 1 704 ? 55.799 19.433 -34.186 1.00 39.69 704 ASP A CA 1
ATOM 5335 C C . ASP A 1 704 ? 56.364 17.982 -34.164 1.00 39.69 704 ASP A C 1
ATOM 5337 O O . ASP A 1 704 ? 57.203 17.663 -33.332 1.00 39.69 704 ASP A O 1
ATOM 5341 N N . LEU A 1 705 ? 55.824 17.130 -35.069 1.00 43.69 705 LEU A N 1
ATOM 5342 C CA . LEU A 1 705 ? 56.410 16.135 -36.027 1.00 43.69 705 LEU A CA 1
ATOM 5343 C C . LEU A 1 705 ? 57.747 15.369 -35.732 1.00 43.69 705 LEU A C 1
ATOM 5345 O O . LEU A 1 705 ? 58.512 15.819 -34.890 1.00 43.69 705 LEU A O 1
ATOM 5349 N N . PRO A 1 706 ? 58.162 14.302 -36.491 1.00 57.78 706 PRO A N 1
ATOM 5350 C CA . PRO A 1 706 ? 57.533 13.579 -37.626 1.00 57.78 706 PRO A CA 1
ATOM 5351 C C . PRO A 1 706 ? 57.627 12.015 -37.619 1.00 57.78 706 PRO A C 1
ATOM 5353 O O . PRO A 1 706 ? 58.370 11.397 -36.867 1.00 57.78 706 PRO A O 1
ATOM 5356 N N . MET A 1 707 ? 56.869 11.415 -38.554 1.00 40.97 707 MET A N 1
ATOM 5357 C CA . MET A 1 707 ? 57.114 10.238 -39.430 1.00 40.97 707 MET A CA 1
ATOM 5358 C C . MET A 1 707 ? 58.272 9.251 -39.151 1.00 40.97 707 MET A C 1
ATOM 5360 O O . MET A 1 707 ? 59.432 9.643 -39.060 1.00 40.97 707 MET A O 1
ATOM 5364 N N . GLY A 1 708 ? 57.971 7.948 -39.279 1.00 32.25 708 GLY A N 1
ATOM 5365 C CA . GLY A 1 708 ? 58.978 6.912 -39.543 1.00 32.25 708 GLY A CA 1
ATOM 5366 C C . GLY A 1 708 ? 58.451 5.471 -39.588 1.00 32.25 708 GLY A C 1
ATOM 5367 O O . GLY A 1 708 ? 58.654 4.715 -38.644 1.00 32.25 708 GLY A O 1
ATOM 5368 N N . GLU A 1 709 ? 57.816 5.074 -40.696 1.00 37.34 709 GLU A N 1
ATOM 5369 C CA . GLU A 1 709 ? 57.715 3.665 -41.113 1.00 37.34 709 GLU A CA 1
ATOM 5370 C C . GLU A 1 709 ? 59.108 3.124 -41.475 1.00 37.34 709 GLU A C 1
ATOM 5372 O O . GLU A 1 709 ? 59.743 3.681 -42.366 1.00 37.34 709 GLU A O 1
ATOM 5377 N N . VAL A 1 710 ? 59.546 1.999 -40.893 1.00 36.72 710 VAL A N 1
ATOM 5378 C CA . VAL A 1 710 ? 60.455 1.051 -41.569 1.00 36.72 710 VAL A CA 1
ATOM 5379 C C . VAL A 1 710 ? 60.140 -0.379 -41.124 1.00 36.72 710 VAL A C 1
ATOM 5381 O O . VAL A 1 710 ? 60.161 -0.721 -39.944 1.00 36.72 710 VAL A O 1
ATOM 5384 N N . ALA A 1 711 ? 59.860 -1.221 -42.115 1.00 42.53 711 ALA A N 1
ATOM 5385 C CA . ALA A 1 711 ? 59.621 -2.651 -42.014 1.00 42.53 711 ALA A CA 1
ATOM 5386 C C . ALA A 1 711 ? 60.868 -3.454 -41.598 1.00 42.53 711 ALA A C 1
ATOM 5388 O O . ALA A 1 711 ? 61.969 -3.160 -42.054 1.00 42.53 711 ALA A O 1
ATOM 5389 N N . CYS A 1 712 ? 60.678 -4.568 -40.880 1.00 33.94 712 CYS A N 1
ATOM 5390 C CA . CYS A 1 712 ? 61.513 -5.766 -41.030 1.00 33.94 712 CYS A CA 1
ATOM 5391 C C . CYS A 1 712 ? 60.748 -7.043 -40.640 1.00 33.94 712 CYS A C 1
ATOM 5393 O O . CYS A 1 712 ? 60.092 -7.130 -39.607 1.00 33.94 712 CYS A O 1
ATOM 5395 N N . ARG A 1 713 ? 60.839 -8.025 -41.538 1.00 35.50 713 ARG A N 1
ATOM 5396 C CA . ARG A 1 713 ? 60.244 -9.371 -41.525 1.00 35.50 713 ARG A CA 1
ATOM 5397 C C . ARG A 1 713 ? 61.156 -10.382 -40.763 1.00 35.50 713 ARG A C 1
ATOM 5399 O O . ARG A 1 713 ? 62.200 -9.980 -40.260 1.00 35.50 713 ARG A O 1
ATOM 5406 N N . PRO A 1 714 ? 60.786 -11.677 -40.635 1.00 51.41 714 PRO A N 1
ATOM 5407 C CA . PRO A 1 714 ? 60.827 -12.436 -39.379 1.00 51.41 714 PRO A CA 1
ATOM 5408 C C . PRO A 1 714 ? 61.996 -13.426 -39.258 1.00 51.41 714 PRO A C 1
ATOM 5410 O O . PRO A 1 714 ? 62.538 -13.855 -40.274 1.00 51.41 714 PRO A O 1
ATOM 5413 N N . LYS A 1 715 ? 62.263 -13.926 -38.037 1.00 37.03 715 LYS A N 1
ATOM 5414 C CA . LYS A 1 715 ? 62.889 -15.245 -37.804 1.00 37.03 715 LYS A CA 1
ATOM 5415 C C . LYS A 1 715 ? 62.413 -15.931 -36.506 1.00 37.03 715 LYS A C 1
ATOM 5417 O O . LYS A 1 715 ? 62.684 -15.471 -35.410 1.00 37.03 715 LYS A O 1
ATOM 5422 N N . THR A 1 716 ? 61.735 -17.064 -36.718 1.00 35.28 716 THR A N 1
ATOM 5423 C CA . THR A 1 716 ? 61.909 -18.402 -36.104 1.00 35.28 716 THR A CA 1
ATOM 5424 C C . THR A 1 716 ? 61.852 -18.647 -34.584 1.00 35.28 716 THR A C 1
ATOM 5426 O O . THR A 1 716 ? 62.668 -18.143 -33.827 1.00 35.28 716 THR A O 1
ATOM 5429 N N . SER A 1 717 ? 61.079 -19.701 -34.264 1.00 34.34 717 SER A N 1
ATOM 5430 C CA . SER A 1 717 ? 61.367 -20.781 -33.295 1.00 34.34 717 SER A CA 1
ATOM 5431 C C . SER A 1 717 ? 61.060 -20.555 -31.808 1.00 34.34 717 SER A C 1
ATOM 5433 O O . SER A 1 717 ? 61.879 -20.003 -31.089 1.00 34.34 717 SER A O 1
ATOM 5435 N N . ALA A 1 718 ? 59.991 -21.195 -31.312 1.00 38.16 718 ALA A N 1
ATOM 5436 C CA . ALA A 1 718 ? 60.104 -22.288 -30.331 1.00 38.16 718 ALA A CA 1
ATOM 5437 C C . ALA A 1 718 ? 58.748 -22.990 -30.096 1.00 38.16 718 ALA A C 1
ATOM 5439 O O . ALA A 1 718 ? 57.681 -22.387 -30.135 1.00 38.16 718 ALA A O 1
ATOM 5440 N N . ARG A 1 719 ? 58.838 -24.308 -29.901 1.00 33.22 719 ARG A N 1
ATOM 5441 C CA . ARG A 1 719 ? 57.790 -25.332 -29.758 1.00 33.22 719 ARG A CA 1
ATOM 5442 C C . ARG A 1 719 ? 57.141 -25.362 -28.359 1.00 33.22 719 ARG A C 1
ATOM 5444 O O . ARG A 1 719 ? 57.883 -25.306 -27.392 1.00 33.22 719 ARG A O 1
ATOM 5451 N N . ALA A 1 720 ? 55.816 -25.608 -28.341 1.00 37.69 720 ALA A N 1
ATOM 5452 C CA . ALA A 1 720 ? 55.022 -26.665 -27.648 1.00 37.69 720 ALA A CA 1
ATOM 5453 C C . ALA A 1 720 ? 55.235 -26.960 -26.126 1.00 37.69 720 ALA A C 1
ATOM 5455 O O . ALA A 1 720 ? 56.349 -26.794 -25.650 1.00 37.69 720 ALA A O 1
ATOM 5456 N N . PRO A 1 721 ? 54.246 -27.522 -25.369 1.00 46.72 721 PRO A N 1
ATOM 5457 C CA . PRO A 1 721 ? 53.130 -28.341 -25.864 1.00 46.72 721 PRO A CA 1
ATOM 5458 C C . PRO A 1 721 ? 51.723 -28.103 -25.275 1.00 46.72 721 PRO A C 1
ATOM 5460 O O . PRO A 1 721 ? 51.518 -27.742 -24.122 1.00 46.72 721 PRO A O 1
ATOM 5463 N N . VAL A 1 722 ? 50.748 -28.432 -26.126 1.00 35.53 722 VAL A N 1
ATOM 5464 C CA . VAL A 1 722 ? 49.309 -28.549 -25.865 1.00 35.53 722 VAL A CA 1
ATOM 5465 C C . VAL A 1 722 ? 48.991 -29.979 -25.418 1.00 35.53 722 VAL A C 1
ATOM 5467 O O . VAL A 1 722 ? 49.416 -30.948 -26.053 1.00 35.53 722 VAL A O 1
ATOM 5470 N N . LEU A 1 723 ? 48.224 -30.106 -24.335 1.00 41.78 723 LEU A N 1
ATOM 5471 C CA . LEU A 1 723 ? 47.690 -31.368 -23.824 1.00 41.78 723 LEU A CA 1
ATOM 5472 C C . LEU A 1 723 ? 46.504 -31.847 -24.681 1.00 41.78 723 LEU A C 1
ATOM 5474 O O . LEU A 1 723 ? 45.557 -31.109 -24.935 1.00 41.78 723 LEU A O 1
ATOM 5478 N N . ARG A 1 724 ? 46.571 -33.113 -25.112 1.00 36.81 724 ARG A N 1
ATOM 5479 C CA . ARG A 1 724 ? 45.496 -33.871 -25.778 1.00 36.81 724 ARG A CA 1
ATOM 5480 C C . ARG A 1 724 ? 44.459 -34.378 -24.761 1.00 36.81 724 ARG A C 1
ATOM 5482 O O . ARG A 1 724 ? 44.879 -34.925 -23.741 1.00 36.81 724 ARG A O 1
ATOM 5489 N N . PRO A 1 725 ? 43.155 -34.405 -25.087 1.00 45.97 725 PRO A N 1
ATOM 5490 C CA . PRO A 1 725 ? 42.213 -35.337 -24.477 1.00 45.97 725 PRO A CA 1
ATOM 5491 C C . PRO A 1 725 ? 42.195 -36.678 -25.234 1.00 45.97 725 PRO A C 1
ATOM 5493 O O . PRO A 1 725 ? 42.249 -36.731 -26.465 1.00 45.97 725 PRO A O 1
ATOM 5496 N N . LYS A 1 726 ? 42.169 -37.777 -24.470 1.00 45.78 726 LYS A N 1
ATOM 5497 C CA . LYS A 1 726 ? 42.097 -39.161 -24.956 1.00 45.78 726 LYS A CA 1
ATOM 5498 C C . LYS A 1 726 ? 40.662 -39.571 -25.303 1.00 45.78 726 LYS A C 1
ATOM 5500 O O . LYS A 1 726 ? 39.687 -39.094 -24.739 1.00 45.78 726 LYS A O 1
ATOM 5505 N N . SER A 1 727 ? 40.620 -40.493 -26.251 1.00 40.09 727 SER A N 1
ATOM 5506 C CA . SER A 1 727 ? 39.521 -41.081 -27.005 1.00 40.09 727 SER A CA 1
ATOM 5507 C C . SER A 1 727 ? 38.614 -42.064 -26.251 1.00 40.09 727 SER A C 1
ATOM 5509 O O . SER A 1 727 ? 39.096 -42.884 -25.477 1.00 40.09 727 SER A O 1
ATOM 5511 N N . ALA A 1 728 ? 37.332 -42.015 -26.625 1.00 39.00 728 ALA A N 1
ATOM 5512 C CA . ALA A 1 728 ? 36.394 -43.096 -26.963 1.00 39.00 728 ALA A CA 1
ATOM 5513 C C . ALA A 1 728 ? 36.614 -44.530 -26.427 1.00 39.00 728 ALA A C 1
ATOM 5515 O O . ALA A 1 728 ? 37.592 -45.197 -26.764 1.00 39.00 728 ALA A O 1
ATOM 5516 N N . ALA A 1 729 ? 35.566 -45.060 -25.784 1.00 40.72 729 ALA A N 1
ATOM 5517 C CA . ALA A 1 729 ? 35.251 -46.486 -25.706 1.00 40.72 729 ALA A CA 1
ATOM 5518 C C . ALA A 1 729 ? 33.810 -46.732 -26.205 1.00 40.72 729 ALA A C 1
ATOM 5520 O O . ALA A 1 729 ? 32.920 -45.907 -26.012 1.00 40.72 729 ALA A O 1
ATOM 5521 N N . LYS A 1 730 ? 33.648 -47.849 -26.921 1.00 44.25 730 LYS A N 1
ATOM 5522 C CA . LYS A 1 730 ? 32.488 -48.310 -27.706 1.00 44.25 730 LYS A CA 1
ATOM 5523 C C . LYS A 1 730 ? 31.351 -48.919 -26.851 1.00 44.25 730 LYS A C 1
ATOM 5525 O O . LYS A 1 730 ? 31.588 -49.241 -25.690 1.00 44.25 730 LYS A O 1
ATOM 5530 N N . PRO A 1 731 ? 30.151 -49.127 -27.438 1.00 50.72 731 PRO A N 1
ATOM 5531 C CA . PRO A 1 731 ? 28.950 -49.599 -26.749 1.00 50.72 731 PRO A CA 1
ATOM 5532 C C . PRO A 1 731 ? 28.884 -51.133 -26.671 1.00 50.72 731 PRO A C 1
ATOM 5534 O O . PRO A 1 731 ? 29.366 -51.823 -27.570 1.00 50.72 731 PRO A O 1
ATOM 5537 N N . ILE A 1 732 ? 28.232 -51.663 -25.633 1.00 49.78 732 ILE A N 1
ATOM 5538 C CA . ILE A 1 732 ? 27.851 -53.078 -25.523 1.00 49.78 732 ILE A CA 1
ATOM 5539 C C . ILE A 1 732 ? 26.330 -53.148 -25.405 1.00 49.78 732 ILE A C 1
ATOM 5541 O O . ILE A 1 732 ? 25.728 -52.495 -24.555 1.00 49.78 732 ILE A O 1
ATOM 5545 N N . GLY A 1 733 ? 25.735 -53.908 -26.323 1.00 46.25 733 GLY A N 1
ATOM 5546 C CA . GLY A 1 733 ? 24.310 -54.183 -26.396 1.00 46.25 733 GLY A CA 1
ATOM 5547 C C . GLY A 1 733 ? 23.845 -55.225 -25.380 1.00 46.25 733 GLY A C 1
ATOM 5548 O O . GLY A 1 733 ? 24.616 -56.021 -24.851 1.00 46.25 733 GLY A O 1
ATOM 5549 N N . SER A 1 734 ? 22.540 -55.199 -25.152 1.00 50.38 734 SER A N 1
ATOM 5550 C CA . SER A 1 734 ? 21.753 -56.164 -24.398 1.00 50.38 734 SER A CA 1
ATOM 5551 C C . SER A 1 734 ? 21.472 -57.437 -25.207 1.00 50.38 734 SER A C 1
ATOM 5553 O O . SER A 1 734 ? 21.167 -57.353 -26.397 1.00 50.38 734 SER A O 1
ATOM 5555 N N . ARG A 1 735 ? 21.484 -58.604 -24.543 1.00 45.69 735 ARG A N 1
ATOM 5556 C CA . ARG A 1 735 ? 20.360 -59.567 -24.513 1.00 45.69 735 ARG A CA 1
ATOM 5557 C C . ARG A 1 735 ? 20.674 -60.837 -23.706 1.00 45.69 735 ARG A C 1
ATOM 5559 O O . ARG A 1 735 ? 21.739 -61.425 -23.873 1.00 45.69 735 ARG A O 1
ATOM 5566 N N . SER A 1 736 ? 19.605 -61.301 -23.051 1.00 44.19 736 SER A N 1
ATOM 5567 C CA . SER A 1 736 ? 19.369 -62.558 -22.309 1.00 44.19 736 SER A CA 1
ATOM 5568 C C . SER A 1 736 ? 19.721 -62.524 -20.832 1.00 44.19 736 SER A C 1
ATOM 5570 O O . SER A 1 736 ? 20.924 -62.450 -20.509 1.00 44.19 736 SER A O 1
#

Foldseek 3Di:
DVVVQVVQAQDWDDPVPPGPTDGDHDDDADPVVVDQWFFDKDKFFPVNFDAPLADPDDDDFPQFKKKKALAPVVVDDPVRSQVVLCVLHAWPDKAFDADRRPRHGPRIIMTGHPTPNSLVSVQVPFDDPVGDDVRTMHMDGDPQVCQCVVVLVDRPQVQQHDPQQWGDVQLLVFLPFPTKGWDALSDFGPDPPGDDDSYNGTMIITGGGPSSVVRSSVSSNVSSNVVSVVSVVPDPPPPDPPPDPDDDDDDDDDDDDDDDDDDDDDDDDDDDDPDDDDDDDDDDDDDDDDDDDDDDDDDDDDDDDDDDDDDDDDDDDDDDDDDDDDDDDDDDDPDDDPPDDDDDDDDDDDDDDDDDDDDDDDDDDDDDDDDDDDDPDPVVVVVVVVVVVVVVVVVVVVLVPPDPDVVLVVLLVVLVVLQVVLVVCVVVVNLVSSLVSLVVSLVSLVVSLVVDDDDPNSVVSVVVSVVSVVVSVVSVVVVVVVVCVVVVPPCVPVPPPDDDDPDLVVLLVVLVVLLVVLVVVVVVVPLVSSLVSLVVSLVSLVVSLVDPVNPDPDPVSVVSVVVSVVSVVVSVVSVVVVVVVCVVVVPPPDDDPPPDDDDDDDDDDDDDDDDDDDDDDDDDDDDDDDDDDDDDDDDDDDDDDDDDDDDDDDDDDDDDDDDDDDDDDDDDDDDDDDDDDPDDDDDDDDDDDDDDDDDDDDDDDDDDDDDDDDDDDDDDDDDDDDDDDDDDDDDDDDDD

Secondary structure (DSSP, 8-state):
-HHHHHHHTT-EE--SSSS--EEPP----STTTTSTT--EEEEEEGGGS--TT---PPPPTT--EEEEES--TTT--HHHHHHHHHTTS-EEEEEEEE-TTT-SEEEEEEEEESSHHHHHHHHHHSBPTTT--TT--EEEE-HHHHHHTTTTSS-HHHHHB-TTSBBPHHHHTTS--S-EEEE-SS-----TTPPPP--SS-EEEEEE-HHHHHHHHHHHHHHHHHHHHHHHTT-----------------------------PPPP-----------PPPPPPP------------------------PPPP-PPPPPPPPP------PPPPS---TT-PPS-PPPPPPPPPP-----------------------SHHHHHHHHHHHHHHHHHHHHHHTS---HHHHHHHHHHHHHHHHHHHHHHTT-HHHHHHHHHHHHHHHHHHHTTSPS-HHHHHHHHHHHHHHHHHHHHHHHHHHHHHHHHS--GGG-TT--S----HHHHHHHHHHHHHHHHHHHHTT-HHHHHHHHHHHHHHHHHHHTSGGG-S--HHHHHHHHHHHHHHHHHHHHHHHHHHHHHHHGGGSS-SSS-SS-----------------------------------------------------------------------------------PPP-----------PPPP-----------------------PPPPPP---------

Radius of gyration: 47.71 Å; chains: 1; bounding box: 135×132×140 Å

pLDDT: mean 70.15, std 25.83, range [30.45, 98.62]

InterPro domains:
  IPR000504 RNA recognition motif domain [PF00076] (74-125)
  IPR000504 RNA recognition motif domain [PS50102] (64-155)
  IPR012677 Nucleotide-binding alpha-beta plait domain superfamily [G3DSA:3.30.70.330] (48-131)
  IPR035979 RNA-binding domain superfamily [SSF54928] (52-125)
  IPR036181 MIT domain superfamily [SSF116846] (407-480)
  IPR036181 MIT domain superfamily [SSF116846] (506-586)